Protein AF-I8A0I4-F1 (afdb_monomer_lite)

Organism: Aspergillus oryzae (strain 3.042) (NCBI:txid1160506)

pLDDT: mean 86.15, std 16.65, range [25.45, 98.75]

Sequence (418 aa):
MFFVAANYISTDTWKQEGYSSRKAMKYDMYSRATCMHHISGETDNTVLLQSALLLGFYHSEVDLHMKPWYWTGTAISLCQIMGLHRCPSSAWSDSSIPERQQRLWRRLWWSCFFRDRWLSLTMGRPLRIDLRDCDTVMPSSVDMLSDMTGLPEAVASAYIPTDLPRLADCWVTMIHLSKLLGDVLSLSYRPLGPHPSLQQVEATETEILLFQFPDNSDADRSRLATFYMYHLQLHYQALLITFYRPYITKVPEGLPVAQQQAWRSQIRNKMDAAALQTNSIVDNLAREKLLEFGGPMTPPLLVPAMQVHLLNCKSSDGFIRRLGLNKLELCMMILEQMQHTYPSASIFRGIFLGAIRQVFPDYMVQPSKPGTAAPEYPILQDAPLDDPAASMVISDDVIGALMDEASTYNFWETFSWM

Secondary structure (DSSP, 8-state):
-HHHHTTT--HHHHHHTT-S-HHHHHHHHHHHHHHHHHHS----HHHHHHHHHHHTT---GGGTT-HHHHHHHHHHHHHHHTTTTS--HHHHHT-SS-HHHHHHHHHHHHHHHHHHHHHHHHHT---S--GGG--PPPP-THHHHGGGTT--HHHHHHHS-TTHHHHHHHHHHHHHHHHHHHHHHHHH--TTPPPPBHHHHHHHHHHHHTPPPSP---S---HHHHHHHHHHHHHHHHHHHHHHGGGGT---BT--HHHHHHHHHHHHHHHHHHHHHHHHHHHHHHHTT-GGG--TTHHHHHHHHHHHHHHHTT-SSHHHHHHHHHHHHHHHHHHHHHTTT-HHHHHHHHHHHHHHHHH-TT--PPP-PPPS-S-------------HHHH----HHHHHHHT-SS-HHHHHHHHHT-

Radius of gyration: 22.49 Å; chains: 1; bounding box: 59×50×66 Å

Structure (mmCIF, N/CA/C/O backbone):
data_AF-I8A0I4-F1
#
_entry.id   AF-I8A0I4-F1
#
loop_
_atom_site.group_PDB
_atom_site.id
_atom_site.type_symbol
_atom_site.label_atom_id
_atom_site.label_alt_id
_atom_site.label_comp_id
_atom_site.label_asym_id
_atom_site.label_entity_id
_atom_site.label_seq_id
_atom_site.pdbx_PDB_ins_code
_atom_site.Cartn_x
_atom_site.Cartn_y
_atom_site.Cartn_z
_atom_site.occupancy
_atom_site.B_iso_or_equiv
_atom_site.auth_seq_id
_atom_site.auth_comp_id
_atom_site.auth_asym_id
_atom_site.auth_atom_id
_atom_site.pdbx_PDB_model_num
ATOM 1 N N . MET A 1 1 ? 8.751 -8.708 -16.629 1.00 91.31 1 MET A N 1
ATOM 2 C CA . MET A 1 1 ? 7.687 -7.902 -17.271 1.00 91.31 1 MET A CA 1
ATOM 3 C C . MET A 1 1 ? 6.408 -8.696 -17.523 1.00 91.31 1 MET A C 1
ATOM 5 O O . MET A 1 1 ? 5.411 -8.361 -16.898 1.00 91.31 1 MET A O 1
ATOM 9 N N . PHE A 1 2 ? 6.414 -9.762 -18.339 1.00 92.81 2 PHE A N 1
ATOM 10 C CA . PHE A 1 2 ? 5.187 -10.516 -18.677 1.00 92.81 2 PHE A CA 1
ATOM 11 C C . PHE A 1 2 ? 4.393 -11.035 -17.474 1.00 92.81 2 PHE A C 1
ATOM 13 O O . PHE A 1 2 ? 3.173 -10.923 -17.464 1.00 92.81 2 PHE A O 1
ATOM 20 N N . PHE A 1 3 ? 5.074 -11.499 -16.421 1.00 92.75 3 PHE A N 1
ATOM 21 C CA . PHE A 1 3 ? 4.424 -11.873 -15.161 1.00 92.75 3 PHE A CA 1
ATOM 22 C C . PHE A 1 3 ? 3.522 -10.754 -14.598 1.00 92.75 3 PHE A C 1
ATOM 24 O O . PHE A 1 3 ? 2.365 -10.997 -14.263 1.00 92.75 3 PHE A O 1
ATOM 31 N N . VAL A 1 4 ? 4.026 -9.520 -14.516 1.00 91.62 4 VAL A N 1
ATOM 32 C CA . VAL A 1 4 ? 3.259 -8.392 -13.965 1.00 91.62 4 VAL A CA 1
ATOM 33 C C . VAL A 1 4 ? 2.175 -7.943 -14.947 1.00 91.62 4 VAL A C 1
ATOM 35 O O . VAL A 1 4 ? 1.055 -7.665 -14.524 1.00 91.62 4 VAL A O 1
ATOM 38 N N . ALA A 1 5 ? 2.474 -7.943 -16.249 1.00 91.38 5 ALA A N 1
ATOM 39 C CA . ALA A 1 5 ? 1.514 -7.594 -17.296 1.00 91.38 5 ALA A CA 1
ATOM 40 C C . ALA A 1 5 ? 0.304 -8.544 -17.331 1.00 91.38 5 ALA A C 1
ATOM 42 O O . ALA A 1 5 ? -0.812 -8.099 -17.582 1.00 91.38 5 ALA A O 1
ATOM 43 N N . ALA A 1 6 ? 0.490 -9.826 -16.992 1.00 91.12 6 ALA A N 1
ATOM 44 C CA . ALA A 1 6 ? -0.582 -10.821 -16.955 1.00 91.12 6 ALA A CA 1
ATOM 45 C C . ALA A 1 6 ? -1.726 -10.478 -15.975 1.00 91.12 6 ALA A C 1
ATOM 47 O O . ALA A 1 6 ? -2.804 -11.061 -16.070 1.00 91.12 6 ALA A O 1
ATOM 48 N N . ASN A 1 7 ? -1.539 -9.524 -15.054 1.00 87.62 7 ASN A N 1
ATOM 49 C CA . ASN A 1 7 ? -2.632 -9.010 -14.220 1.00 87.62 7 ASN A CA 1
ATOM 50 C C . ASN A 1 7 ? -3.658 -8.185 -15.014 1.00 87.62 7 ASN A C 1
ATOM 52 O O . ASN A 1 7 ? -4.825 -8.169 -14.637 1.00 87.62 7 ASN A O 1
ATOM 56 N N . TYR A 1 8 ? -3.229 -7.542 -16.102 1.00 88.69 8 TYR A N 1
ATOM 57 C CA . TYR A 1 8 ? -3.993 -6.510 -16.812 1.00 88.69 8 TYR A CA 1
ATOM 58 C C . TYR A 1 8 ? -4.434 -6.924 -18.218 1.00 88.69 8 TYR A C 1
ATOM 60 O O . TYR A 1 8 ? -5.179 -6.200 -18.872 1.00 88.69 8 TYR A O 1
ATOM 68 N N . ILE A 1 9 ? -3.994 -8.087 -18.701 1.00 89.12 9 ILE A N 1
ATOM 69 C CA . ILE A 1 9 ? -4.419 -8.600 -20.006 1.00 89.12 9 ILE A CA 1
ATOM 70 C C . ILE A 1 9 ? -5.895 -9.018 -20.003 1.00 89.12 9 ILE A C 1
ATOM 72 O O . ILE A 1 9 ? -6.440 -9.510 -18.998 1.00 89.12 9 ILE A O 1
ATOM 76 N N . SER A 1 10 ? -6.524 -8.861 -21.168 1.00 88.44 10 SER A N 1
ATOM 77 C CA . SER A 1 10 ? -7.908 -9.263 -21.389 1.00 88.44 10 SER A CA 1
ATOM 78 C C . SER A 1 10 ? -8.066 -10.783 -21.321 1.00 88.44 10 SER A C 1
ATOM 80 O O . SER A 1 10 ? -7.104 -11.551 -21.417 1.00 88.44 10 SER A O 1
ATOM 82 N N . THR A 1 11 ? -9.315 -11.214 -21.153 1.00 88.44 11 THR A N 1
ATOM 83 C CA . THR A 1 11 ? -9.682 -12.632 -21.170 1.00 88.44 11 THR A CA 1
ATOM 84 C C . THR A 1 11 ? -9.337 -13.310 -22.494 1.00 88.44 11 THR A C 1
ATOM 86 O O . THR A 1 11 ? -8.906 -14.460 -22.495 1.00 88.44 11 THR A O 1
ATOM 89 N N . ASP A 1 12 ? -9.472 -12.594 -23.607 1.00 92.88 12 ASP A N 1
ATOM 90 C CA . ASP A 1 12 ? -9.209 -13.137 -24.939 1.00 92.88 12 ASP A CA 1
ATOM 91 C C . ASP A 1 12 ? -7.720 -13.411 -25.150 1.00 92.88 12 ASP A C 1
ATOM 93 O O . ASP A 1 12 ? -7.361 -14.449 -25.700 1.00 92.88 12 ASP A O 1
ATOM 97 N N . THR A 1 13 ? -6.848 -12.535 -24.639 1.00 92.88 13 THR A N 1
ATOM 98 C CA . THR A 1 13 ? -5.397 -12.666 -24.809 1.00 92.88 13 THR A CA 1
ATOM 99 C C . THR A 1 13 ? -4.860 -13.947 -24.175 1.00 92.88 13 THR A C 1
ATOM 101 O O . THR A 1 13 ? -4.211 -14.731 -24.856 1.00 92.88 13 THR A O 1
ATOM 104 N N . TRP A 1 14 ? -5.140 -14.221 -22.895 1.00 91.56 14 TRP A N 1
ATOM 105 C CA . TRP A 1 14 ? -4.584 -15.432 -22.270 1.00 91.56 14 TRP A CA 1
ATOM 106 C C . TRP A 1 14 ? -5.227 -16.726 -22.786 1.00 91.56 14 TRP A C 1
ATOM 108 O O . TRP A 1 14 ? -4.573 -17.767 -22.766 1.00 91.56 14 TRP A O 1
ATOM 118 N N . LYS A 1 15 ? -6.472 -16.674 -23.285 1.00 93.50 15 LYS A N 1
ATOM 119 C CA . LYS A 1 15 ? -7.110 -17.818 -23.957 1.00 93.50 15 LYS A CA 1
ATOM 120 C C . LYS A 1 15 ? -6.439 -18.139 -25.290 1.00 93.50 15 LYS A C 1
ATOM 122 O O . LYS A 1 15 ? -6.211 -19.309 -25.577 1.00 93.50 15 LYS A O 1
ATOM 127 N N . GLN A 1 16 ? -6.111 -17.120 -26.086 1.00 95.06 16 GLN A N 1
ATOM 128 C CA . GLN A 1 16 ? -5.385 -17.292 -27.351 1.00 95.06 16 GLN A CA 1
ATOM 129 C C . GLN A 1 16 ? -3.988 -17.884 -27.134 1.00 95.06 16 GLN A C 1
ATOM 131 O O . GLN A 1 16 ? -3.556 -18.725 -27.914 1.00 95.06 16 GLN A O 1
ATOM 136 N N . GLU A 1 17 ? -3.333 -17.522 -26.031 1.00 93.81 17 GLU A N 1
ATOM 137 C CA . GLU A 1 17 ? -2.057 -18.110 -25.596 1.00 93.81 17 GLU A CA 1
ATOM 138 C C . GLU A 1 17 ? -2.195 -19.547 -25.039 1.00 93.81 17 GLU A C 1
ATOM 140 O O . GLU A 1 17 ? -1.208 -20.150 -24.622 1.00 93.81 17 GLU A O 1
ATOM 145 N N . GLY A 1 18 ? -3.406 -20.118 -25.015 1.00 94.94 18 GLY A N 1
ATOM 146 C CA . GLY A 1 18 ? -3.656 -21.505 -24.613 1.00 94.94 18 GLY A CA 1
ATOM 147 C C . GLY A 1 18 ? -3.742 -21.742 -23.102 1.00 94.94 18 GLY A C 1
ATOM 148 O O . GLY A 1 18 ? -3.712 -22.892 -22.663 1.00 94.94 18 GLY A O 1
ATOM 149 N N . TYR A 1 19 ? -3.859 -20.690 -22.288 1.00 94.38 19 TYR A N 1
ATOM 150 C CA . TYR A 1 19 ? -4.012 -20.832 -20.840 1.00 94.38 19 TYR A CA 1
ATOM 151 C C . TYR A 1 19 ? -5.469 -21.098 -20.439 1.00 94.38 19 TYR A C 1
ATOM 153 O O . TYR A 1 19 ? -6.403 -20.559 -21.026 1.00 94.38 19 TYR A O 1
ATOM 161 N N . SER A 1 20 ? -5.670 -21.892 -19.383 1.00 91.75 20 SER A N 1
ATOM 162 C CA . SER A 1 20 ? -7.001 -22.180 -18.818 1.00 91.75 20 SER A CA 1
ATOM 163 C C . SER A 1 20 ? -7.548 -21.045 -17.947 1.00 91.75 20 SER A C 1
ATOM 165 O O . SER A 1 20 ? -8.757 -20.910 -17.776 1.00 91.75 20 SER A O 1
ATOM 167 N N . SER A 1 21 ? -6.663 -20.222 -17.381 1.00 89.00 21 SER A N 1
ATOM 168 C CA . SER A 1 21 ? -7.023 -19.062 -16.569 1.00 89.00 21 SER A CA 1
ATOM 169 C C . SER A 1 21 ? -5.885 -18.043 -16.504 1.00 89.00 21 SER A C 1
ATOM 171 O O . SER A 1 21 ? -4.709 -18.376 -16.687 1.00 89.00 21 SER A O 1
ATOM 173 N N . ARG A 1 22 ? -6.212 -16.803 -16.117 1.00 87.88 22 ARG A N 1
ATOM 174 C CA . ARG A 1 22 ? -5.212 -15.775 -15.782 1.00 87.88 22 ARG A CA 1
ATOM 175 C C . ARG A 1 22 ? -4.263 -16.235 -14.667 1.00 87.88 22 ARG A C 1
ATOM 177 O O . ARG A 1 22 ? -3.070 -15.941 -14.725 1.00 87.88 22 ARG A O 1
ATOM 184 N N . LYS A 1 23 ? -4.769 -16.962 -13.658 1.00 85.88 23 LYS A N 1
ATOM 185 C CA . LYS A 1 23 ? -3.950 -17.513 -12.562 1.00 85.88 23 LYS A CA 1
ATOM 186 C C . LYS A 1 23 ? -2.900 -18.497 -13.101 1.00 85.88 23 LYS A C 1
ATOM 188 O O . LYS A 1 23 ? -1.735 -18.376 -12.731 1.00 85.88 23 LYS A O 1
ATOM 193 N N . ALA A 1 24 ? -3.283 -19.384 -14.024 1.00 88.75 24 ALA A N 1
ATOM 194 C CA . ALA A 1 24 ? -2.365 -20.328 -14.667 1.00 88.75 24 ALA A CA 1
ATOM 195 C C . ALA A 1 24 ? -1.267 -19.611 -15.471 1.00 88.75 24 ALA A C 1
ATOM 197 O O . ALA A 1 24 ? -0.085 -19.878 -15.270 1.00 88.75 24 ALA A O 1
ATOM 198 N N . MET A 1 25 ? -1.631 -18.623 -16.298 1.00 92.38 25 MET A N 1
ATOM 199 C CA . MET A 1 25 ? -0.640 -17.826 -17.035 1.00 92.38 25 MET A CA 1
ATOM 200 C C . MET A 1 25 ? 0.325 -17.091 -16.097 1.00 92.38 25 MET A C 1
ATOM 202 O O . MET A 1 25 ? 1.535 -17.080 -16.322 1.00 92.38 25 MET A O 1
ATOM 206 N N . LYS A 1 26 ? -0.189 -16.486 -15.019 1.00 90.31 26 LYS A N 1
ATOM 207 C CA . LYS A 1 26 ? 0.640 -15.803 -14.016 1.00 90.31 26 LYS A CA 1
ATOM 208 C C . LYS A 1 26 ? 1.635 -16.752 -13.355 1.00 90.31 26 LYS A C 1
ATOM 210 O O . LYS A 1 26 ? 2.789 -16.363 -13.192 1.00 90.31 26 LYS A O 1
ATOM 215 N N . TYR A 1 27 ? 1.197 -17.956 -12.987 1.00 90.06 27 TYR A N 1
ATOM 216 C CA . TYR A 1 27 ? 2.057 -18.983 -12.400 1.00 90.06 27 TYR A CA 1
ATOM 217 C C . TYR A 1 27 ? 3.202 -19.363 -13.345 1.00 90.06 27 TYR A C 1
ATOM 219 O O . TYR A 1 27 ? 4.364 -19.328 -12.946 1.00 90.06 27 TYR A O 1
ATOM 227 N N . ASP A 1 28 ? 2.895 -19.636 -14.612 1.00 93.25 28 ASP A N 1
ATOM 228 C CA . ASP A 1 28 ? 3.893 -19.973 -15.628 1.00 93.25 28 ASP A CA 1
ATOM 229 C C . ASP A 1 28 ? 4.915 -18.851 -15.833 1.00 93.25 28 ASP A C 1
ATOM 231 O O . ASP A 1 28 ? 6.127 -19.077 -15.808 1.00 93.25 28 ASP A O 1
ATOM 235 N N . MET A 1 29 ? 4.431 -17.620 -16.011 1.00 94.69 29 MET A N 1
ATOM 236 C CA . MET A 1 29 ? 5.288 -16.456 -16.238 1.00 94.69 29 MET A CA 1
ATOM 237 C C . MET A 1 29 ? 6.154 -16.142 -15.017 1.00 94.69 29 MET A C 1
ATOM 239 O O . MET A 1 29 ? 7.312 -15.752 -15.175 1.00 94.69 29 MET A O 1
ATOM 243 N N . TYR A 1 30 ? 5.614 -16.322 -13.810 1.00 93.69 30 TYR A N 1
ATOM 244 C CA . TYR A 1 30 ? 6.368 -16.211 -12.568 1.00 93.69 30 TYR A CA 1
ATOM 245 C C . TYR A 1 30 ? 7.457 -17.282 -12.488 1.00 93.69 30 TYR A C 1
ATOM 247 O O . TYR A 1 30 ? 8.626 -16.937 -12.343 1.00 93.69 30 TYR A O 1
ATOM 255 N N . SER A 1 31 ? 7.102 -18.557 -12.665 1.00 92.62 31 SER A N 1
ATOM 256 C CA . SER A 1 31 ? 8.035 -19.686 -12.588 1.00 92.62 31 SER A CA 1
ATOM 257 C C . SER A 1 31 ? 9.192 -19.536 -13.576 1.00 92.62 31 SER A C 1
ATOM 259 O O . SER A 1 31 ? 10.355 -19.691 -13.202 1.00 92.62 31 SER A O 1
ATOM 261 N N . ARG A 1 32 ? 8.901 -19.135 -14.821 1.00 94.25 32 ARG A N 1
ATOM 262 C CA . ARG A 1 32 ? 9.928 -18.846 -15.835 1.00 94.25 32 ARG A CA 1
ATOM 263 C C . ARG A 1 32 ? 10.822 -17.678 -15.419 1.00 94.25 32 ARG A C 1
ATOM 265 O O . ARG A 1 32 ? 12.042 -17.784 -15.508 1.00 94.25 32 ARG A O 1
ATOM 272 N N . ALA A 1 33 ? 10.240 -16.576 -14.941 1.00 95.00 33 ALA A N 1
ATOM 273 C CA . ALA A 1 33 ? 11.001 -15.407 -14.505 1.00 95.00 33 ALA A CA 1
ATOM 274 C C . ALA A 1 33 ? 11.884 -15.700 -13.279 1.00 95.00 33 ALA A C 1
ATOM 276 O O . ALA A 1 33 ? 13.029 -15.259 -13.241 1.00 95.00 33 ALA A O 1
ATOM 277 N N . THR A 1 34 ? 11.399 -16.486 -12.317 1.00 94.12 34 THR A N 1
ATOM 278 C CA . THR A 1 34 ? 12.178 -16.957 -11.164 1.00 94.12 34 THR A CA 1
ATOM 279 C C . THR A 1 34 ? 13.317 -17.882 -11.590 1.00 94.12 34 THR A C 1
ATOM 281 O O . THR A 1 34 ? 14.441 -17.716 -11.123 1.00 94.12 34 THR A O 1
ATOM 284 N N . CYS A 1 35 ? 13.060 -18.814 -12.512 1.00 93.19 35 CYS A N 1
ATOM 285 C CA . CYS A 1 35 ? 14.097 -19.678 -13.075 1.00 93.19 35 CYS A CA 1
ATOM 286 C C . CYS A 1 35 ? 15.199 -18.850 -13.747 1.00 93.19 35 CYS A C 1
ATOM 288 O O . CYS A 1 35 ? 16.377 -19.058 -13.472 1.00 93.19 35 CYS A O 1
ATOM 290 N N . MET A 1 36 ? 14.828 -17.874 -14.582 1.00 93.12 36 MET A N 1
ATOM 291 C CA . MET A 1 36 ? 15.799 -16.976 -15.210 1.00 93.12 36 MET A CA 1
ATOM 292 C C . MET A 1 36 ? 16.571 -16.170 -14.165 1.00 93.12 36 MET A C 1
ATOM 294 O O . MET A 1 36 ? 17.791 -16.114 -14.244 1.00 93.12 36 MET A O 1
ATOM 298 N N . HIS A 1 37 ? 15.908 -15.617 -13.149 1.00 93.94 37 HIS A N 1
ATOM 299 C CA . HIS A 1 37 ? 16.586 -14.852 -12.101 1.00 93.94 37 HIS A CA 1
ATOM 300 C C . HIS A 1 37 ? 17.684 -15.662 -11.386 1.00 93.94 37 HIS A C 1
ATOM 302 O O . HIS A 1 37 ? 18.737 -15.118 -11.079 1.00 93.94 37 HIS A O 1
ATOM 308 N N . HIS A 1 38 ? 17.468 -16.959 -11.144 1.00 91.06 38 HIS A N 1
ATOM 309 C CA . HIS A 1 38 ? 18.440 -17.793 -10.430 1.00 91.06 38 HIS A CA 1
ATOM 310 C C . HIS A 1 38 ? 19.458 -18.512 -11.327 1.00 91.06 38 HIS A C 1
ATOM 312 O O . HIS A 1 38 ? 20.560 -18.792 -10.867 1.00 91.06 38 HIS A O 1
ATOM 318 N N . ILE A 1 39 ? 19.096 -18.855 -12.569 1.00 91.06 39 ILE A N 1
ATOM 319 C CA . ILE A 1 39 ? 19.857 -19.812 -13.398 1.00 91.06 39 ILE A CA 1
ATOM 320 C C . ILE A 1 39 ? 20.408 -19.177 -14.684 1.00 91.06 39 ILE A C 1
ATOM 322 O O . ILE A 1 39 ? 21.325 -19.726 -15.284 1.00 91.06 39 ILE A O 1
ATOM 326 N N . SER A 1 40 ? 19.908 -18.012 -15.116 1.00 83.25 40 SER A N 1
ATOM 327 C CA . SER A 1 40 ? 20.313 -17.415 -16.405 1.00 83.25 40 SER A CA 1
ATOM 328 C C . SER A 1 40 ? 21.785 -16.999 -16.494 1.00 83.25 40 SER A C 1
ATOM 330 O O . SER A 1 40 ? 22.266 -16.749 -17.595 1.00 83.25 40 SER A O 1
ATOM 332 N N . GLY A 1 41 ? 22.492 -16.908 -15.363 1.00 86.00 41 GLY A N 1
ATOM 333 C CA . GLY A 1 41 ? 23.837 -16.338 -15.311 1.00 86.00 41 GLY A CA 1
ATOM 334 C C . GLY A 1 41 ? 23.859 -14.815 -15.471 1.00 86.00 41 GLY A C 1
ATOM 335 O O . GLY A 1 41 ? 24.919 -14.269 -15.756 1.00 86.00 41 GLY A O 1
ATOM 336 N N . GLU A 1 42 ? 22.718 -14.133 -15.308 1.00 93.50 42 GLU A N 1
ATOM 337 C CA . GLU A 1 42 ? 22.642 -12.669 -15.306 1.00 93.50 42 GLU A CA 1
ATOM 338 C C . GLU A 1 42 ? 23.564 -12.066 -14.234 1.00 93.50 42 GLU A C 1
ATOM 340 O O . GLU A 1 42 ? 23.549 -12.481 -13.073 1.00 93.50 42 GLU A O 1
ATOM 345 N N . THR A 1 43 ? 24.355 -11.070 -14.634 1.00 92.44 43 THR A N 1
ATOM 346 C CA . THR A 1 43 ? 25.361 -10.412 -13.786 1.00 92.44 43 THR A CA 1
ATOM 347 C C . THR A 1 43 ? 25.082 -8.930 -13.552 1.00 92.44 43 THR A C 1
ATOM 349 O O . THR A 1 43 ? 25.689 -8.332 -12.664 1.00 92.44 43 THR A O 1
ATOM 352 N N . ASP A 1 44 ? 24.181 -8.313 -14.323 1.00 94.69 44 ASP A N 1
ATOM 353 C CA . ASP A 1 44 ? 23.778 -6.929 -14.093 1.00 94.69 44 ASP A CA 1
ATOM 354 C C . ASP A 1 44 ? 22.863 -6.846 -12.865 1.00 94.69 44 ASP A C 1
ATOM 356 O O . ASP A 1 44 ? 21.681 -7.207 -12.888 1.00 94.69 44 ASP A O 1
ATOM 360 N N . ASN A 1 45 ? 23.411 -6.303 -11.776 1.00 94.50 45 ASN A N 1
ATOM 361 C CA . ASN A 1 45 ? 22.674 -6.098 -10.532 1.00 94.50 45 ASN A CA 1
ATOM 362 C C . ASN A 1 45 ? 21.424 -5.224 -10.711 1.00 94.50 45 ASN A C 1
ATOM 364 O O . ASN A 1 45 ? 20.463 -5.404 -9.967 1.00 94.50 45 ASN A O 1
ATOM 368 N N . THR A 1 46 ? 21.388 -4.316 -11.692 1.00 96.06 46 THR A N 1
ATOM 369 C CA . THR A 1 46 ? 20.195 -3.512 -11.992 1.00 96.06 46 THR A CA 1
ATOM 370 C C . THR A 1 46 ? 19.075 -4.390 -12.544 1.00 96.06 46 THR A C 1
ATOM 372 O O . THR A 1 46 ? 17.927 -4.258 -12.114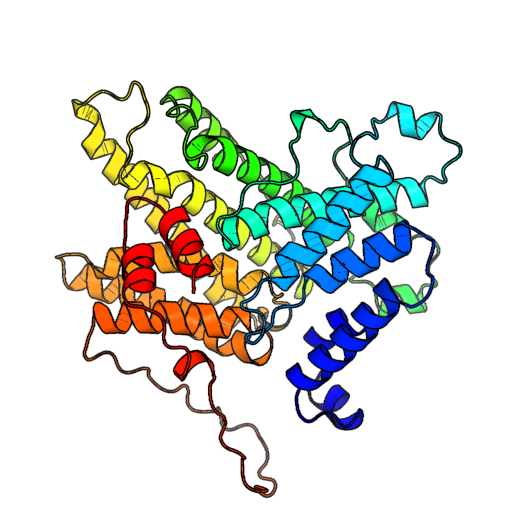 1.00 96.06 46 THR A O 1
ATOM 375 N N . VAL A 1 47 ? 19.394 -5.324 -13.445 1.00 96.25 47 VAL A N 1
ATOM 376 C CA . VAL A 1 47 ? 18.424 -6.275 -14.015 1.00 96.25 47 VAL A CA 1
ATOM 377 C C . VAL A 1 47 ? 17.943 -7.260 -12.947 1.00 96.25 47 VAL A C 1
ATOM 379 O O . VAL A 1 47 ? 16.738 -7.515 -12.820 1.00 96.25 47 VAL A O 1
ATOM 382 N N . LEU A 1 48 ? 18.853 -7.770 -12.113 1.00 96.75 48 LEU A N 1
ATOM 383 C CA . LEU A 1 48 ? 18.504 -8.618 -10.969 1.00 96.75 48 LEU A CA 1
ATOM 384 C C . LEU A 1 48 ? 17.601 -7.874 -9.975 1.00 96.75 48 LEU A C 1
ATOM 386 O O . LEU A 1 48 ? 16.587 -8.415 -9.534 1.00 96.75 48 LEU A O 1
ATOM 390 N N . LEU A 1 49 ? 17.903 -6.610 -9.679 1.00 97.75 49 LEU A N 1
ATOM 391 C CA . LEU A 1 49 ? 17.103 -5.764 -8.797 1.00 97.75 49 LEU A CA 1
ATOM 392 C C . LEU A 1 49 ? 15.700 -5.517 -9.366 1.00 97.75 49 LEU A C 1
ATOM 394 O O . LEU A 1 49 ? 14.701 -5.730 -8.676 1.00 97.75 49 LEU A O 1
ATOM 398 N N . GLN A 1 50 ? 15.604 -5.114 -10.635 1.00 97.12 50 GLN A N 1
ATOM 399 C CA . GLN A 1 50 ? 14.327 -4.898 -11.319 1.00 97.12 50 GLN A CA 1
ATOM 400 C C . GLN A 1 50 ? 13.479 -6.172 -11.351 1.00 97.12 50 GLN A C 1
ATOM 402 O O . GLN A 1 50 ? 12.284 -6.134 -11.052 1.00 97.12 50 GLN A O 1
ATOM 407 N N . SER A 1 51 ? 14.086 -7.312 -11.690 1.00 96.81 51 SER A N 1
ATOM 408 C CA . SER A 1 51 ? 13.380 -8.594 -11.730 1.00 96.81 51 SER A CA 1
ATOM 409 C C . SER A 1 51 ? 12.912 -9.034 -10.342 1.00 96.81 51 SER A C 1
ATOM 411 O O . SER A 1 51 ? 11.742 -9.390 -10.211 1.00 96.81 51 SER A O 1
ATOM 413 N N . ALA A 1 52 ? 13.744 -8.925 -9.301 1.00 97.19 52 ALA A N 1
ATOM 414 C CA . ALA A 1 52 ? 13.350 -9.219 -7.922 1.00 97.19 52 ALA A CA 1
ATOM 415 C C . ALA A 1 52 ? 12.193 -8.321 -7.450 1.00 97.19 52 ALA A C 1
ATOM 417 O O . ALA A 1 52 ? 11.205 -8.813 -6.905 1.00 97.19 52 ALA A O 1
ATOM 418 N N . LEU A 1 53 ? 12.255 -7.013 -7.724 1.00 96.75 53 LEU A N 1
ATOM 419 C CA . LEU A 1 53 ? 11.189 -6.076 -7.366 1.00 96.75 53 LEU A CA 1
ATOM 420 C C . LEU A 1 53 ? 9.858 -6.431 -8.053 1.00 96.75 53 LEU A C 1
ATOM 422 O O . LEU A 1 53 ? 8.805 -6.424 -7.409 1.00 96.75 53 LEU A O 1
ATOM 426 N N . LEU A 1 54 ? 9.899 -6.788 -9.342 1.00 95.69 54 LEU A N 1
ATOM 427 C CA . LEU A 1 54 ? 8.721 -7.220 -10.100 1.00 95.69 54 LEU A CA 1
ATOM 428 C C . LEU A 1 54 ? 8.178 -8.567 -9.601 1.00 95.69 54 LEU A C 1
ATOM 430 O O . LEU A 1 54 ? 6.967 -8.717 -9.454 1.00 95.69 54 LEU A O 1
ATOM 434 N N . LEU A 1 55 ? 9.045 -9.536 -9.298 1.00 94.62 55 LEU A N 1
ATOM 435 C CA . LEU A 1 55 ? 8.657 -10.832 -8.724 1.00 94.62 55 LEU A CA 1
ATOM 436 C C . LEU A 1 55 ? 8.025 -10.683 -7.335 1.00 94.62 55 LEU A C 1
ATOM 438 O O . LEU A 1 55 ? 7.159 -11.476 -6.966 1.00 94.62 55 LEU A O 1
ATOM 442 N N . GLY A 1 56 ? 8.356 -9.612 -6.609 1.00 92.00 56 GLY A N 1
ATOM 443 C CA . GLY A 1 56 ? 7.720 -9.256 -5.343 1.00 92.00 56 GLY A CA 1
ATOM 444 C C . GLY A 1 56 ? 6.218 -9.001 -5.431 1.00 92.00 56 GLY A C 1
ATOM 445 O O . GLY A 1 56 ? 5.563 -8.948 -4.398 1.00 92.00 56 GLY A O 1
ATOM 446 N N . PHE A 1 57 ? 5.627 -8.840 -6.615 1.00 86.81 57 PHE A N 1
ATOM 447 C CA . PHE A 1 57 ? 4.169 -8.720 -6.758 1.00 86.81 57 PHE A CA 1
ATOM 448 C C . PHE A 1 57 ? 3.440 -10.075 -6.819 1.00 86.81 57 PHE A C 1
ATOM 450 O O . PHE A 1 57 ? 2.205 -10.106 -6.823 1.00 86.81 57 PHE A O 1
ATOM 457 N N . TYR A 1 58 ? 4.169 -11.195 -6.849 1.00 85.88 58 TYR A N 1
ATOM 458 C CA . TYR A 1 58 ? 3.582 -12.531 -6.889 1.00 85.88 58 TYR A CA 1
ATOM 459 C C . TYR A 1 58 ? 3.034 -12.954 -5.532 1.00 85.88 58 TYR A C 1
ATOM 461 O O . TYR A 1 58 ? 3.772 -13.026 -4.556 1.00 85.88 58 TYR A O 1
ATOM 469 N N . HIS A 1 59 ? 1.742 -13.261 -5.508 1.00 78.12 59 HIS A N 1
ATOM 470 C CA . HIS A 1 59 ? 1.032 -13.825 -4.369 1.00 78.12 59 HIS A CA 1
ATOM 471 C C . HIS A 1 59 ? 0.441 -15.159 -4.806 1.00 78.12 59 HIS A C 1
ATOM 473 O O . HIS A 1 59 ? -0.128 -15.232 -5.901 1.00 78.12 59 HIS A O 1
ATOM 479 N N . SER A 1 60 ? 0.541 -16.180 -3.962 1.00 73.88 60 SER A N 1
ATOM 480 C CA . SER A 1 60 ? -0.042 -17.487 -4.230 1.00 73.88 60 SER A CA 1
ATOM 481 C C . SER A 1 60 ? -0.576 -18.104 -2.943 1.00 73.88 60 SER A C 1
ATOM 483 O O . SER A 1 60 ? 0.077 -18.064 -1.904 1.00 73.88 60 SER A O 1
ATOM 485 N N . GLU A 1 61 ? -1.755 -18.712 -3.048 1.00 66.44 61 GLU A N 1
ATOM 486 C CA . GLU A 1 61 ? -2.385 -19.452 -1.949 1.00 66.44 61 GLU A CA 1
ATOM 487 C C . GLU A 1 61 ? -1.502 -20.636 -1.505 1.00 66.44 61 GLU A C 1
ATOM 489 O O . GLU A 1 61 ? -1.442 -20.958 -0.325 1.00 66.44 61 GLU A O 1
ATOM 494 N N . VAL A 1 62 ? -0.731 -21.223 -2.431 1.00 65.12 62 VAL A N 1
ATOM 495 C CA . VAL A 1 62 ? 0.138 -22.390 -2.189 1.00 65.12 62 VAL A CA 1
ATOM 496 C C . VAL A 1 62 ? 1.374 -22.047 -1.351 1.00 65.12 62 VAL A C 1
ATOM 498 O O . VAL A 1 62 ? 1.938 -22.919 -0.699 1.00 65.12 62 VAL A O 1
ATOM 501 N N . ASP A 1 63 ? 1.828 -20.790 -1.368 1.00 60.81 63 ASP A N 1
ATOM 502 C CA . ASP A 1 63 ? 3.048 -20.367 -0.662 1.00 60.81 63 ASP A CA 1
ATOM 503 C C . ASP A 1 63 ? 2.774 -19.545 0.595 1.00 60.81 63 ASP A C 1
ATOM 505 O O . ASP A 1 63 ? 3.685 -18.873 1.089 1.00 60.81 63 ASP A O 1
ATOM 509 N N . LEU A 1 64 ? 1.528 -19.573 1.080 1.00 64.06 64 LEU A N 1
ATOM 510 C CA . LEU A 1 64 ? 1.072 -18.798 2.235 1.00 64.06 64 LEU A CA 1
ATOM 511 C C . LEU A 1 64 ? 1.421 -17.306 2.115 1.00 64.06 64 LEU A C 1
ATOM 513 O O . LEU A 1 64 ? 1.602 -16.613 3.110 1.00 64.06 64 LEU A O 1
ATOM 517 N N . HIS A 1 65 ? 1.532 -16.781 0.890 1.00 69.06 65 HIS A N 1
ATOM 518 C CA . HIS A 1 65 ? 1.829 -15.376 0.617 1.00 69.06 65 HIS A CA 1
ATOM 519 C C . HIS A 1 65 ? 3.215 -14.937 1.103 1.00 69.06 65 HIS A C 1
ATOM 521 O O . HIS A 1 65 ? 3.455 -13.757 1.365 1.00 69.06 65 HIS A O 1
ATOM 527 N N . MET A 1 66 ? 4.168 -15.867 1.175 1.00 77.12 66 MET A N 1
ATOM 528 C CA . MET A 1 66 ? 5.535 -15.589 1.626 1.00 77.12 66 MET A CA 1
ATOM 529 C C . MET A 1 66 ? 6.406 -14.936 0.544 1.00 77.12 66 MET A C 1
ATOM 531 O O . MET A 1 66 ? 7.380 -14.237 0.847 1.00 77.12 66 MET A O 1
ATOM 535 N N . LYS A 1 67 ? 6.076 -15.147 -0.736 1.00 85.62 67 LYS A N 1
ATOM 536 C CA . LYS A 1 67 ? 6.904 -14.699 -1.871 1.00 85.62 67 LYS A CA 1
ATOM 537 C C . LYS A 1 67 ? 7.066 -13.182 -2.001 1.00 85.62 67 LYS A C 1
ATOM 539 O O . LYS A 1 67 ? 8.199 -12.777 -2.272 1.00 85.62 67 LYS A O 1
ATOM 544 N N . PRO A 1 68 ? 6.044 -12.332 -1.780 1.00 89.50 68 PRO A N 1
ATOM 545 C CA . PRO A 1 68 ? 6.225 -10.883 -1.794 1.00 89.50 68 PRO A CA 1
ATOM 546 C C . PRO A 1 68 ? 7.307 -10.435 -0.812 1.00 89.50 68 PRO A C 1
ATOM 548 O O . PRO A 1 68 ? 8.198 -9.673 -1.179 1.00 89.50 68 PRO A O 1
ATOM 551 N N . TRP A 1 69 ? 7.285 -10.972 0.413 1.00 91.25 69 TRP A N 1
ATOM 552 C CA . TRP A 1 69 ? 8.290 -10.658 1.425 1.00 91.25 69 TRP A CA 1
ATOM 553 C C . TRP A 1 69 ? 9.688 -11.116 1.022 1.00 91.25 69 TRP A C 1
ATOM 555 O O . TRP A 1 69 ? 10.653 -10.371 1.198 1.00 91.25 69 TRP A O 1
ATOM 565 N N . TYR A 1 70 ? 9.813 -12.337 0.501 1.00 93.50 70 TYR A N 1
ATOM 566 C CA . TYR A 1 70 ? 11.093 -12.881 0.049 1.00 93.50 70 TYR A CA 1
ATOM 567 C C . TYR A 1 70 ? 11.716 -12.001 -1.041 1.00 93.50 70 TYR A C 1
ATOM 569 O O . TYR A 1 70 ? 12.811 -11.473 -0.858 1.00 93.50 70 TYR A O 1
ATOM 577 N N . TRP A 1 71 ? 10.982 -11.766 -2.128 1.00 96.00 71 TRP A N 1
ATOM 578 C CA . TRP A 1 71 ? 11.480 -11.043 -3.296 1.00 96.00 71 TRP A CA 1
ATOM 579 C C . TRP A 1 71 ? 11.756 -9.567 -3.021 1.00 96.00 71 TRP A C 1
ATOM 581 O O . TRP A 1 71 ? 12.773 -9.043 -3.474 1.00 96.00 71 TRP A O 1
ATOM 591 N N . THR A 1 72 ? 10.913 -8.900 -2.225 1.00 96.44 72 THR A N 1
ATOM 592 C CA . THR A 1 72 ? 11.219 -7.545 -1.749 1.00 96.44 72 THR A CA 1
ATOM 593 C C . THR A 1 72 ? 12.486 -7.534 -0.892 1.00 96.44 72 THR A C 1
ATOM 595 O O . THR A 1 72 ? 13.254 -6.585 -0.972 1.00 96.44 72 THR A O 1
ATOM 598 N N . GLY A 1 73 ? 12.762 -8.597 -0.131 1.00 97.00 73 GLY A N 1
ATOM 599 C CA . GLY A 1 73 ? 14.003 -8.733 0.637 1.00 97.00 73 GLY A CA 1
ATOM 600 C C . GLY A 1 73 ? 15.222 -8.817 -0.262 1.00 97.00 73 GLY A C 1
ATOM 601 O O . GLY A 1 73 ? 16.148 -8.034 -0.095 1.00 97.00 73 GLY A O 1
ATOM 602 N N . THR A 1 74 ? 15.170 -9.692 -1.266 1.00 97.38 74 THR A N 1
ATOM 603 C CA . THR A 1 74 ? 16.210 -9.805 -2.295 1.00 97.38 74 THR A CA 1
ATOM 604 C C . THR A 1 74 ? 16.459 -8.465 -2.989 1.00 97.38 74 THR A C 1
ATOM 606 O O . THR A 1 74 ? 17.606 -8.051 -3.128 1.00 97.38 74 THR A O 1
ATOM 609 N N . ALA A 1 75 ? 15.399 -7.745 -3.370 1.00 98.31 75 ALA A N 1
ATOM 610 C CA . ALA A 1 75 ? 15.515 -6.428 -3.992 1.00 98.31 75 ALA A CA 1
ATOM 611 C C . ALA A 1 75 ? 16.170 -5.392 -3.055 1.00 98.31 75 ALA A C 1
ATOM 613 O O . ALA A 1 75 ? 17.058 -4.656 -3.473 1.00 98.31 75 ALA A O 1
ATOM 614 N N . ILE A 1 76 ? 15.795 -5.358 -1.771 1.00 98.38 76 ILE A N 1
ATOM 615 C CA . ILE A 1 76 ? 16.420 -4.467 -0.779 1.00 98.38 76 ILE A CA 1
ATOM 616 C C . ILE A 1 76 ? 17.904 -4.809 -0.595 1.00 98.38 76 ILE A C 1
ATOM 618 O O . ILE A 1 76 ? 18.738 -3.904 -0.602 1.00 98.38 76 ILE A O 1
ATOM 622 N N . SER A 1 77 ? 18.249 -6.095 -0.496 1.00 97.94 77 SER A N 1
ATOM 623 C CA . SER A 1 77 ? 19.642 -6.538 -0.392 1.00 97.94 77 SER A CA 1
ATOM 624 C C . SER A 1 77 ? 20.460 -6.142 -1.622 1.00 97.94 77 SER A C 1
ATOM 626 O O . SER A 1 77 ? 21.566 -5.635 -1.467 1.00 97.94 77 SER A O 1
ATOM 628 N N . LEU A 1 78 ? 19.914 -6.287 -2.833 1.00 97.62 78 LEU A N 1
ATOM 629 C CA . LEU A 1 78 ? 20.574 -5.838 -4.064 1.00 97.62 78 LEU A CA 1
ATOM 630 C C . LEU A 1 78 ? 20.779 -4.317 -4.080 1.00 97.62 78 LEU A C 1
ATOM 632 O O . LEU A 1 78 ? 21.883 -3.864 -4.371 1.00 97.62 78 LEU A O 1
ATOM 636 N N . CYS A 1 79 ? 19.777 -3.525 -3.676 1.00 97.62 79 CYS A N 1
ATOM 637 C CA . CYS A 1 79 ? 19.943 -2.077 -3.500 1.00 97.62 79 CYS A CA 1
ATOM 638 C C . CYS A 1 79 ? 21.086 -1.740 -2.529 1.00 97.62 79 CYS A C 1
ATOM 640 O O . CYS A 1 79 ? 21.860 -0.818 -2.781 1.00 97.62 79 CYS A O 1
ATOM 642 N N . GLN A 1 80 ? 21.193 -2.466 -1.413 1.00 96.75 80 GLN A N 1
ATOM 643 C CA . GLN A 1 80 ? 22.231 -2.239 -0.408 1.00 96.75 80 GLN A CA 1
ATOM 644 C C . GLN A 1 80 ? 23.624 -2.636 -0.912 1.00 96.75 80 GLN A C 1
ATOM 646 O O . GLN A 1 80 ? 24.556 -1.854 -0.735 1.00 96.75 80 GLN A O 1
ATOM 651 N N . ILE A 1 81 ? 23.751 -3.775 -1.604 1.00 95.62 81 ILE A N 1
ATOM 652 C CA . ILE A 1 81 ? 24.992 -4.228 -2.262 1.00 95.62 81 ILE A CA 1
ATOM 653 C C . ILE A 1 81 ? 25.475 -3.192 -3.281 1.00 95.62 81 ILE A C 1
ATOM 655 O O . ILE A 1 81 ? 26.659 -2.876 -3.338 1.00 95.62 81 ILE A O 1
ATOM 659 N N . MET A 1 82 ? 24.550 -2.631 -4.059 1.00 95.06 82 MET A N 1
ATOM 660 C CA . MET A 1 82 ? 24.833 -1.584 -5.041 1.00 95.06 82 MET A CA 1
ATOM 661 C C . MET A 1 82 ? 25.081 -0.201 -4.413 1.00 95.06 82 MET A C 1
ATOM 663 O O . MET A 1 82 ? 25.408 0.738 -5.131 1.00 95.06 82 MET A O 1
ATOM 667 N N . GLY A 1 83 ? 24.896 -0.040 -3.098 1.00 94.44 83 GLY A N 1
ATOM 668 C CA . GLY A 1 83 ? 25.069 1.242 -2.411 1.00 94.44 83 GLY A CA 1
ATOM 669 C C . GLY A 1 83 ? 23.933 2.250 -2.621 1.00 94.44 83 GLY A C 1
ATOM 670 O O . GLY A 1 83 ? 24.059 3.386 -2.180 1.00 94.44 83 GLY A O 1
ATOM 671 N N . LEU A 1 84 ? 22.793 1.853 -3.204 1.00 95.69 84 LEU A N 1
ATOM 672 C CA . LEU A 1 84 ? 21.694 2.762 -3.589 1.00 95.69 84 LEU A CA 1
ATOM 673 C C . LEU A 1 84 ? 20.954 3.419 -2.414 1.00 95.69 84 LEU A C 1
ATOM 675 O O . LEU A 1 84 ? 20.085 4.254 -2.630 1.00 95.69 84 LEU A O 1
ATOM 679 N N . HIS A 1 85 ? 21.261 3.004 -1.186 1.00 95.31 85 HIS A N 1
ATOM 680 C CA . HIS A 1 85 ? 20.755 3.590 0.054 1.00 95.31 85 HIS A CA 1
ATOM 681 C C . HIS A 1 85 ? 21.594 4.792 0.514 1.00 95.31 85 HIS A C 1
ATOM 683 O O . HIS A 1 85 ? 21.099 5.617 1.289 1.00 95.31 85 HIS A O 1
ATOM 689 N N . ARG A 1 86 ? 22.823 4.930 -0.006 1.00 92.25 86 ARG A N 1
ATOM 690 C CA . ARG A 1 86 ? 23.789 5.969 0.359 1.00 92.25 86 ARG A CA 1
ATOM 691 C C . ARG A 1 86 ? 24.195 6.847 -0.827 1.00 92.25 86 ARG A C 1
ATOM 693 O O . ARG A 1 86 ? 25.330 6.791 -1.299 1.00 92.25 86 ARG A O 1
ATOM 700 N N . CYS A 1 87 ? 23.240 7.584 -1.383 1.00 87.50 87 CYS A N 1
ATOM 701 C CA . CYS A 1 87 ? 23.449 8.395 -2.579 1.00 87.50 87 CYS A CA 1
ATOM 702 C C . CYS A 1 87 ? 22.999 9.855 -2.371 1.00 87.50 87 CYS A C 1
ATOM 704 O O . CYS A 1 87 ? 21.939 10.246 -2.890 1.00 87.50 87 CYS A O 1
ATOM 706 N N . PRO A 1 88 ? 23.786 10.671 -1.639 1.00 82.88 88 PRO A N 1
ATOM 707 C CA . PRO A 1 88 ? 23.490 12.085 -1.427 1.00 82.88 88 PRO A CA 1
ATOM 708 C C . PRO A 1 88 ? 23.662 12.886 -2.726 1.00 82.88 88 PRO A C 1
ATOM 710 O O . PRO A 1 88 ? 24.312 12.433 -3.669 1.00 82.88 88 PRO A O 1
ATOM 713 N N . SER A 1 89 ? 23.118 14.107 -2.787 1.00 77.69 89 SER A N 1
ATOM 714 C CA . SER A 1 89 ? 23.176 14.953 -3.994 1.00 77.69 89 SER A CA 1
ATOM 715 C C . SER A 1 89 ? 24.600 15.159 -4.534 1.00 77.69 89 SER A C 1
ATOM 717 O O . SER A 1 89 ? 24.788 15.175 -5.746 1.00 77.69 89 SER A O 1
ATOM 719 N N . SER A 1 90 ? 25.599 15.272 -3.652 1.00 74.19 90 SER A N 1
ATOM 720 C CA . SER A 1 90 ? 27.013 15.444 -4.017 1.00 74.19 90 SER A CA 1
ATOM 721 C C . SER A 1 90 ? 27.653 14.189 -4.614 1.00 74.19 90 SER A C 1
ATOM 723 O O . SER A 1 90 ? 28.506 14.287 -5.489 1.00 74.19 90 SER A O 1
ATOM 725 N N . ALA A 1 91 ? 27.229 12.994 -4.190 1.00 70.69 91 ALA A N 1
ATOM 726 C CA . ALA A 1 91 ? 27.766 11.748 -4.736 1.00 70.69 91 ALA A CA 1
ATOM 727 C C . ALA A 1 91 ? 27.410 11.583 -6.219 1.00 70.69 91 ALA A C 1
ATOM 729 O O . ALA A 1 91 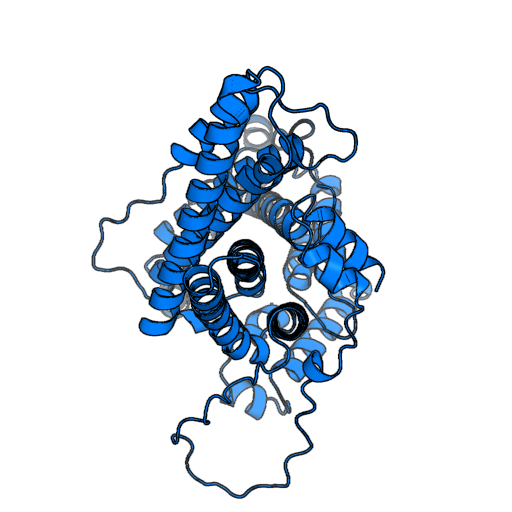? 28.159 10.978 -6.978 1.00 70.69 91 ALA A O 1
ATOM 730 N N . TRP A 1 92 ? 26.274 12.141 -6.636 1.00 70.12 92 TRP A N 1
ATOM 731 C CA . TRP A 1 92 ? 25.795 12.088 -8.010 1.00 70.12 92 TRP A CA 1
ATOM 732 C C . TRP A 1 92 ? 26.487 13.091 -8.934 1.00 70.12 92 TRP A C 1
ATOM 734 O O . TRP A 1 92 ? 26.782 12.737 -10.079 1.00 70.12 92 TRP A O 1
ATOM 744 N N . SER A 1 93 ? 26.760 14.309 -8.447 1.00 67.31 93 SER A N 1
ATOM 745 C CA . SER A 1 93 ? 27.409 15.371 -9.231 1.00 67.31 93 SER A CA 1
ATOM 746 C C . SER A 1 93 ? 28.847 15.032 -9.608 1.00 67.31 93 SER A C 1
ATOM 748 O O . SER A 1 93 ? 29.293 15.399 -10.691 1.00 67.31 93 SER A O 1
ATOM 750 N N . ASP A 1 94 ? 29.536 14.289 -8.743 1.00 63.66 94 ASP A N 1
ATOM 751 C CA . ASP A 1 94 ? 30.948 13.938 -8.916 1.00 63.66 94 ASP A CA 1
ATOM 752 C C . ASP A 1 94 ? 31.128 12.539 -9.537 1.00 63.66 94 ASP A C 1
ATOM 754 O O . ASP A 1 94 ? 32.251 12.062 -9.715 1.00 63.66 94 ASP A O 1
ATOM 758 N N . SER A 1 95 ? 30.025 11.858 -9.874 1.00 74.50 95 SER A N 1
ATOM 759 C CA . SER A 1 95 ? 30.062 10.508 -10.438 1.00 74.50 95 SER A CA 1
ATOM 760 C C . SER A 1 95 ? 30.187 10.509 -11.962 1.00 74.50 95 SER A C 1
ATOM 762 O O . SER A 1 95 ? 29.585 11.315 -12.665 1.00 74.50 95 SER A O 1
ATOM 764 N N . SER A 1 96 ? 30.889 9.509 -12.498 1.00 85.25 96 SER A N 1
ATOM 765 C CA . SER A 1 96 ? 30.888 9.184 -13.932 1.00 85.25 96 SER A CA 1
ATOM 766 C C . SER A 1 96 ? 29.595 8.494 -14.400 1.00 85.25 96 SER A C 1
ATOM 768 O O . SER A 1 96 ? 29.490 8.094 -15.560 1.00 85.25 96 SER A O 1
ATOM 770 N N . ILE A 1 97 ? 28.611 8.320 -13.509 1.00 86.38 97 ILE A N 1
ATOM 771 C CA . ILE A 1 97 ? 27.373 7.589 -13.784 1.00 86.38 97 ILE A CA 1
ATOM 772 C C . ILE A 1 97 ? 26.417 8.501 -14.566 1.00 86.38 97 ILE A C 1
ATOM 774 O O . ILE A 1 97 ? 26.094 9.586 -14.080 1.00 86.38 97 ILE A O 1
ATOM 778 N N . PRO A 1 98 ? 25.891 8.072 -15.731 1.00 89.88 98 PRO A N 1
ATOM 779 C CA . PRO A 1 98 ? 24.951 8.874 -16.511 1.00 89.88 98 PRO A CA 1
ATOM 780 C C . PRO A 1 98 ? 23.699 9.250 -15.715 1.00 89.88 98 PRO A C 1
ATOM 782 O O . PRO A 1 98 ? 23.100 8.390 -15.074 1.00 89.88 98 PRO A O 1
ATOM 785 N N . GLU A 1 99 ? 23.231 10.496 -15.828 1.00 88.75 99 GLU A N 1
ATOM 786 C CA . GLU A 1 99 ? 22.090 11.020 -15.055 1.00 88.75 99 GLU A CA 1
ATOM 787 C C . GLU A 1 99 ? 20.828 10.137 -15.150 1.00 88.75 99 GLU A C 1
ATOM 789 O O . GLU A 1 99 ? 20.157 9.880 -14.151 1.00 88.75 99 GLU A O 1
ATOM 794 N N . ARG A 1 100 ? 20.538 9.586 -16.338 1.00 89.31 100 ARG A N 1
ATOM 795 C CA . ARG A 1 100 ? 19.430 8.634 -16.548 1.00 89.31 100 ARG A CA 1
ATOM 796 C C . ARG A 1 100 ? 19.534 7.412 -15.624 1.00 89.31 100 ARG A C 1
ATOM 798 O O . ARG A 1 100 ? 18.535 6.991 -15.045 1.00 89.31 100 ARG A O 1
ATOM 805 N N . GLN A 1 101 ? 20.739 6.869 -15.461 1.00 90.75 101 GLN A N 1
ATOM 806 C CA . GLN A 1 101 ? 20.994 5.724 -14.589 1.00 90.75 101 GLN A CA 1
ATOM 807 C C . GLN A 1 101 ? 20.799 6.098 -13.115 1.00 90.75 101 GLN A C 1
ATOM 809 O O . GLN A 1 101 ? 20.198 5.337 -12.360 1.00 90.75 101 GLN A O 1
ATOM 814 N N . GLN A 1 102 ? 21.239 7.295 -12.721 1.00 91.62 102 GLN A N 1
ATOM 815 C CA . GLN A 1 102 ? 21.069 7.803 -11.359 1.00 91.62 102 GLN A CA 1
ATOM 816 C C . GLN A 1 102 ? 19.586 7.904 -10.973 1.00 91.62 102 GLN A C 1
ATOM 818 O O . GLN A 1 102 ? 19.165 7.425 -9.918 1.00 91.62 102 GLN A O 1
ATOM 823 N N . ARG A 1 103 ? 18.772 8.473 -11.872 1.00 93.06 103 ARG A N 1
ATOM 824 C CA . ARG A 1 103 ? 17.317 8.608 -11.704 1.00 93.06 103 ARG A CA 1
ATOM 825 C C . ARG A 1 103 ? 16.620 7.246 -11.643 1.00 93.06 103 ARG A C 1
ATOM 827 O O . ARG A 1 103 ? 15.723 7.045 -10.823 1.00 93.06 103 ARG A O 1
ATOM 834 N N . LEU A 1 104 ? 17.048 6.278 -12.461 1.00 94.31 104 LEU A N 1
ATOM 835 C CA . LEU A 1 104 ? 16.568 4.894 -12.380 1.00 94.31 104 LEU A CA 1
ATOM 836 C C . LEU A 1 104 ? 16.881 4.264 -11.017 1.00 94.31 104 LEU A C 1
ATOM 838 O O . LEU A 1 104 ? 15.982 3.729 -10.371 1.00 94.31 104 LEU A O 1
ATOM 842 N N . TRP A 1 105 ? 18.125 4.348 -10.553 1.00 95.50 105 TRP A N 1
ATOM 843 C CA . TRP A 1 105 ? 18.526 3.788 -9.263 1.00 95.50 105 TRP A CA 1
ATOM 844 C C . TRP A 1 105 ? 17.797 4.434 -8.084 1.00 95.50 105 TRP A C 1
ATOM 846 O O . TRP A 1 105 ? 17.338 3.718 -7.193 1.00 95.50 105 TRP A O 1
ATOM 856 N N . ARG A 1 106 ? 17.580 5.755 -8.117 1.00 95.88 106 ARG A N 1
ATOM 857 C CA . ARG A 1 106 ? 16.759 6.459 -7.123 1.00 95.88 106 ARG A CA 1
ATOM 858 C C . ARG A 1 106 ? 15.328 5.918 -7.094 1.00 95.88 106 ARG A C 1
ATOM 860 O O . ARG A 1 106 ? 14.805 5.629 -6.019 1.00 95.88 106 ARG A O 1
ATOM 867 N N . ARG A 1 107 ? 14.702 5.707 -8.258 1.00 96.31 107 ARG A N 1
ATOM 868 C CA . ARG A 1 107 ? 13.365 5.091 -8.334 1.00 96.31 107 ARG A CA 1
ATOM 869 C C . ARG A 1 107 ? 13.342 3.669 -7.795 1.00 96.31 107 ARG A C 1
ATOM 871 O O . ARG A 1 107 ? 12.394 3.322 -7.095 1.00 96.31 107 ARG A O 1
ATOM 878 N N . LEU A 1 108 ? 14.352 2.852 -8.098 1.00 97.50 108 LEU A N 1
ATOM 879 C CA . LEU A 1 108 ? 14.433 1.480 -7.590 1.00 97.50 108 LEU A CA 1
ATOM 880 C C . LEU A 1 108 ? 14.562 1.460 -6.065 1.00 97.50 108 LEU A C 1
ATOM 882 O O . LEU A 1 108 ? 13.795 0.756 -5.409 1.00 97.50 108 LEU A O 1
ATOM 886 N N . TRP A 1 109 ? 15.442 2.291 -5.498 1.00 98.12 109 TRP A N 1
ATOM 887 C CA . TRP A 1 109 ? 15.589 2.440 -4.051 1.00 98.12 109 TRP A CA 1
ATOM 888 C C . TRP A 1 109 ? 14.267 2.819 -3.375 1.00 98.12 109 TRP A C 1
ATOM 890 O O . TRP A 1 109 ? 13.789 2.101 -2.495 1.00 98.12 109 TRP A O 1
ATOM 900 N N . TRP A 1 110 ? 13.626 3.900 -3.828 1.00 98.25 110 TRP A N 1
ATOM 901 C CA . TRP A 1 110 ? 12.386 4.376 -3.215 1.00 98.25 110 TRP A CA 1
ATOM 902 C C . TRP A 1 110 ? 11.185 3.460 -3.481 1.00 98.25 110 TRP A C 1
ATOM 904 O O . TRP A 1 110 ? 10.285 3.370 -2.647 1.00 98.25 110 TRP A O 1
ATOM 914 N N . SER A 1 111 ? 11.191 2.698 -4.577 1.00 97.88 111 SER A N 1
ATOM 915 C CA . SER A 1 111 ? 10.200 1.639 -4.804 1.00 97.88 111 SER A CA 1
ATOM 916 C C . SER A 1 111 ? 10.381 0.478 -3.824 1.00 97.88 111 SER A C 1
ATOM 918 O O . SER A 1 111 ? 9.395 -0.009 -3.274 1.00 97.88 111 SER A O 1
ATOM 920 N N . CYS A 1 112 ? 11.620 0.059 -3.546 1.00 98.31 112 CYS A N 1
ATOM 921 C CA . CYS A 1 112 ? 11.914 -0.924 -2.500 1.00 98.31 112 CYS A CA 1
ATOM 922 C C . CYS A 1 112 ? 11.501 -0.409 -1.113 1.00 98.31 112 CYS A C 1
ATOM 924 O O . CYS A 1 112 ? 10.870 -1.151 -0.363 1.00 98.31 112 CYS A O 1
ATOM 926 N N . PHE A 1 113 ? 11.780 0.862 -0.805 1.00 98.62 113 PHE A N 1
ATOM 927 C CA . PHE A 1 113 ? 11.338 1.516 0.430 1.00 98.62 113 PHE A CA 1
ATOM 928 C C . PHE A 1 113 ? 9.817 1.481 0.592 1.00 98.62 113 PHE A C 1
ATOM 930 O O . PHE A 1 113 ? 9.321 1.014 1.614 1.00 98.62 113 PHE A O 1
ATOM 937 N N . PHE A 1 114 ? 9.069 1.908 -0.430 1.00 98.00 114 PHE A N 1
ATOM 938 C CA . PHE A 1 114 ? 7.609 1.815 -0.438 1.00 98.00 114 PHE A CA 1
ATOM 939 C C . PHE A 1 114 ? 7.149 0.383 -0.134 1.00 98.00 114 PHE A C 1
ATOM 941 O O . PHE A 1 114 ? 6.343 0.158 0.770 1.00 98.00 114 PHE A O 1
ATOM 948 N N . ARG A 1 115 ? 7.701 -0.608 -0.847 1.00 96.44 115 ARG A N 1
ATOM 949 C CA . ARG A 1 115 ? 7.323 -2.013 -0.660 1.00 96.44 115 ARG A CA 1
ATOM 950 C C . ARG A 1 115 ? 7.627 -2.517 0.748 1.00 96.44 115 ARG A C 1
ATOM 952 O O . ARG A 1 115 ? 6.788 -3.230 1.287 1.00 96.44 115 ARG A O 1
ATOM 959 N N . ASP A 1 116 ? 8.758 -2.138 1.340 1.00 97.31 116 ASP A N 1
ATOM 960 C CA . ASP A 1 116 ? 9.118 -2.492 2.718 1.00 97.31 116 ASP A CA 1
ATOM 961 C C . ASP A 1 116 ? 8.041 -2.025 3.706 1.00 97.31 116 ASP A C 1
ATOM 963 O O . ASP A 1 116 ? 7.477 -2.838 4.431 1.00 97.31 116 ASP A O 1
ATOM 967 N N . ARG A 1 117 ? 7.665 -0.739 3.666 1.00 97.38 117 ARG A N 1
ATOM 968 C CA . ARG A 1 117 ? 6.697 -0.153 4.612 1.00 97.38 117 ARG A CA 1
ATOM 969 C C . ARG A 1 117 ? 5.326 -0.814 4.545 1.00 97.38 117 ARG A C 1
ATOM 971 O O . ARG A 1 117 ? 4.777 -1.222 5.570 1.00 97.38 117 ARG A O 1
ATOM 978 N N . TRP A 1 118 ? 4.783 -0.953 3.340 1.00 95.25 118 TRP A N 1
ATOM 979 C CA . TRP A 1 118 ? 3.428 -1.470 3.164 1.00 95.25 118 TRP A CA 1
ATOM 980 C C . TRP A 1 118 ? 3.335 -2.986 3.330 1.00 95.25 118 TRP A C 1
ATOM 982 O O . TRP A 1 118 ? 2.332 -3.471 3.857 1.00 95.25 118 TRP A O 1
ATOM 992 N N . LEU A 1 119 ? 4.367 -3.746 2.946 1.00 91.94 119 LEU A N 1
ATOM 993 C CA . LEU A 1 119 ? 4.402 -5.181 3.238 1.00 91.94 119 LEU A CA 1
ATOM 994 C C . LEU A 1 119 ? 4.598 -5.446 4.728 1.00 91.94 119 LEU A C 1
ATOM 996 O O . LEU A 1 119 ? 3.944 -6.339 5.252 1.00 91.94 119 LEU A O 1
ATOM 1000 N N . SER A 1 120 ? 5.429 -4.668 5.424 1.00 91.44 120 SER A N 1
ATOM 1001 C CA . SER A 1 120 ? 5.580 -4.783 6.877 1.00 91.44 120 SER A CA 1
ATOM 1002 C C . SER A 1 120 ? 4.263 -4.566 7.612 1.00 91.44 120 SER A C 1
ATOM 1004 O O . SER A 1 120 ? 3.922 -5.375 8.470 1.00 91.44 120 SER A O 1
ATOM 1006 N N . LEU A 1 121 ? 3.482 -3.549 7.227 1.00 90.00 121 LEU A N 1
ATOM 1007 C CA . LEU A 1 121 ? 2.130 -3.353 7.756 1.00 90.00 121 LEU A CA 1
ATOM 1008 C C . LEU A 1 121 ? 1.214 -4.545 7.438 1.00 90.00 121 LEU A C 1
ATOM 1010 O O . LEU A 1 121 ? 0.524 -5.054 8.318 1.00 90.00 121 LEU A O 1
ATOM 1014 N N . THR A 1 122 ? 1.210 -4.981 6.177 1.00 85.44 122 THR A N 1
ATOM 1015 C CA . THR A 1 122 ? 0.307 -6.034 5.682 1.00 85.44 122 THR A CA 1
ATOM 1016 C C . THR A 1 122 ? 0.643 -7.413 6.240 1.00 85.44 122 THR A C 1
ATOM 1018 O O . THR A 1 122 ? -0.216 -8.274 6.274 1.00 85.44 122 THR A O 1
ATOM 1021 N N . MET A 1 123 ? 1.889 -7.661 6.629 1.00 84.25 123 MET A N 1
ATOM 1022 C CA . MET A 1 123 ? 2.345 -8.982 7.069 1.00 84.25 123 MET A CA 1
ATOM 1023 C C . MET A 1 123 ? 2.758 -9.001 8.542 1.00 84.25 123 MET A C 1
ATOM 1025 O O . MET A 1 123 ? 3.248 -10.026 9.005 1.00 84.25 123 MET A O 1
ATOM 1029 N N . GLY A 1 124 ? 2.625 -7.879 9.260 1.00 82.50 124 GLY A N 1
ATOM 1030 C CA . GLY A 1 124 ? 3.091 -7.731 10.642 1.00 82.50 124 GLY A CA 1
ATOM 1031 C C . GLY A 1 124 ? 4.589 -7.984 10.810 1.00 82.50 124 GLY A C 1
ATOM 1032 O O . GLY A 1 124 ? 5.011 -8.575 11.798 1.00 82.50 124 GLY A O 1
ATOM 1033 N N . ARG A 1 125 ? 5.411 -7.589 9.830 1.00 86.19 125 ARG A N 1
ATOM 1034 C CA . ARG A 1 125 ? 6.856 -7.880 9.823 1.00 86.19 125 ARG A CA 1
ATOM 1035 C C . ARG A 1 125 ? 7.693 -6.648 10.161 1.00 86.19 125 ARG A C 1
ATOM 1037 O O . ARG A 1 125 ? 7.293 -5.537 9.814 1.00 86.19 125 ARG A O 1
ATOM 1044 N N . PRO A 1 126 ? 8.871 -6.808 10.791 1.00 89.75 126 PRO A N 1
ATOM 1045 C CA . PRO A 1 126 ? 9.779 -5.692 11.047 1.00 89.75 126 PRO A CA 1
ATOM 1046 C C . PRO A 1 126 ? 10.217 -4.999 9.756 1.00 89.75 126 PRO A C 1
ATOM 1048 O O . PRO A 1 126 ? 10.395 -5.656 8.735 1.00 89.75 126 PRO A O 1
ATOM 1051 N N . LEU A 1 127 ? 10.429 -3.687 9.811 1.00 93.44 127 LEU A N 1
ATOM 1052 C CA . LEU A 1 127 ? 10.998 -2.918 8.703 1.00 93.44 127 LEU A CA 1
ATOM 1053 C C . LEU A 1 127 ? 12.430 -3.387 8.399 1.00 93.44 127 LEU A C 1
ATOM 1055 O O . LEU A 1 127 ? 13.224 -3.546 9.327 1.00 93.44 127 LEU A O 1
ATOM 1059 N N . ARG A 1 128 ? 12.784 -3.569 7.121 1.00 95.56 128 ARG A N 1
ATOM 1060 C CA . ARG A 1 128 ? 14.164 -3.906 6.714 1.00 95.56 128 ARG A CA 1
ATOM 1061 C C . ARG A 1 128 ? 15.027 -2.683 6.448 1.00 95.56 128 ARG A C 1
ATOM 1063 O O . ARG A 1 128 ? 16.248 -2.774 6.535 1.00 95.56 128 ARG A O 1
ATOM 1070 N N . ILE A 1 129 ? 14.407 -1.563 6.079 1.00 97.62 129 ILE A N 1
ATOM 1071 C CA . ILE A 1 129 ? 15.122 -0.316 5.798 1.00 97.62 129 ILE A CA 1
ATOM 1072 C C . ILE A 1 129 ? 15.013 0.607 7.007 1.00 97.62 129 ILE A C 1
ATOM 1074 O O . ILE A 1 129 ? 13.927 1.100 7.319 1.00 97.62 129 ILE A O 1
ATOM 1078 N N . ASP A 1 130 ? 16.136 0.899 7.651 1.00 95.50 130 ASP A N 1
ATOM 1079 C CA . ASP A 1 130 ? 16.237 1.986 8.618 1.00 95.50 130 ASP A CA 1
ATOM 1080 C C . ASP A 1 130 ? 16.716 3.256 7.907 1.00 95.50 130 ASP A C 1
ATOM 1082 O O . ASP A 1 130 ? 17.810 3.297 7.345 1.00 95.50 130 ASP A O 1
ATOM 1086 N N . LEU A 1 131 ? 15.892 4.308 7.911 1.00 95.62 131 LEU A N 1
ATOM 1087 C CA . LEU A 1 131 ? 16.252 5.567 7.252 1.00 95.62 131 LEU A CA 1
ATOM 1088 C C . LEU A 1 131 ? 17.440 6.266 7.920 1.00 95.62 131 LEU A C 1
ATOM 1090 O O . LEU A 1 131 ? 18.065 7.101 7.279 1.00 95.62 131 LEU A O 1
ATOM 1094 N N . ARG A 1 132 ? 17.784 5.918 9.166 1.00 94.88 132 ARG A N 1
ATOM 1095 C CA . ARG A 1 132 ? 18.959 6.467 9.862 1.00 94.88 132 ARG A CA 1
ATOM 1096 C C . ARG A 1 132 ? 20.281 6.015 9.238 1.00 94.88 132 ARG A C 1
ATOM 1098 O O . ARG A 1 132 ? 21.284 6.698 9.406 1.00 94.88 132 ARG A O 1
ATOM 1105 N N . ASP A 1 133 ? 20.265 4.913 8.489 1.00 95.25 133 ASP A N 1
ATOM 1106 C CA . ASP A 1 133 ? 21.433 4.373 7.783 1.00 95.25 133 ASP A CA 1
ATOM 1107 C C . ASP A 1 133 ? 21.540 4.858 6.323 1.00 95.25 133 ASP A C 1
ATOM 1109 O O . ASP A 1 133 ? 22.440 4.429 5.588 1.00 95.25 133 ASP A O 1
ATOM 1113 N N . CYS A 1 134 ? 20.614 5.726 5.895 1.00 96.31 134 CYS A N 1
ATOM 1114 C CA . CYS A 1 134 ? 20.409 6.130 4.506 1.00 96.31 134 CYS A CA 1
ATOM 1115 C C . CYS A 1 134 ? 20.521 7.655 4.338 1.00 96.31 134 CYS A C 1
ATOM 1117 O O . CYS A 1 134 ? 19.991 8.412 5.145 1.00 96.31 134 CYS A O 1
ATOM 1119 N N . ASP A 1 135 ? 21.124 8.113 3.240 1.00 94.94 135 ASP A N 1
ATOM 1120 C CA . ASP A 1 135 ? 21.216 9.541 2.872 1.00 94.94 135 ASP A CA 1
ATOM 1121 C C . ASP A 1 135 ? 20.807 9.810 1.408 1.00 94.94 135 ASP A C 1
ATOM 1123 O O . ASP A 1 135 ? 21.038 10.890 0.857 1.00 94.94 135 ASP A O 1
ATOM 1127 N N . THR A 1 136 ? 20.163 8.826 0.770 1.00 94.94 136 THR A N 1
ATOM 1128 C CA . THR A 1 136 ? 19.668 8.958 -0.605 1.00 94.94 136 THR A CA 1
ATOM 1129 C C . THR A 1 136 ? 18.595 10.029 -0.707 1.00 94.94 136 THR A C 1
ATOM 1131 O O . THR A 1 136 ? 17.620 10.032 0.043 1.00 94.94 136 THR A O 1
ATOM 1134 N N . VAL A 1 137 ? 18.757 10.919 -1.683 1.00 94.44 137 VAL A N 1
ATOM 1135 C CA . VAL A 1 137 ? 17.844 12.041 -1.929 1.00 94.44 137 VAL A CA 1
ATOM 1136 C C . VAL A 1 137 ? 16.431 11.541 -2.240 1.00 94.44 137 VAL A C 1
ATOM 1138 O O . VAL A 1 137 ? 16.262 10.573 -2.989 1.00 94.44 137 VAL A O 1
ATOM 1141 N N . MET A 1 138 ? 15.419 12.220 -1.688 1.00 95.50 138 MET A N 1
ATOM 1142 C CA . MET A 1 138 ? 14.008 11.974 -2.008 1.00 95.50 138 MET A CA 1
ATOM 1143 C C . MET A 1 138 ? 13.763 12.053 -3.520 1.00 95.50 138 MET A C 1
ATOM 1145 O O . MET A 1 138 ? 14.380 12.876 -4.201 1.00 95.50 138 MET A O 1
ATOM 1149 N N . PRO A 1 139 ? 12.875 11.212 -4.068 1.00 95.62 139 PRO A N 1
ATOM 1150 C CA . PRO A 1 139 ? 12.603 11.242 -5.485 1.00 95.62 139 PRO A CA 1
ATOM 1151 C C . PRO A 1 139 ? 11.681 12.415 -5.840 1.00 95.62 139 PRO A C 1
ATOM 1153 O O . PRO A 1 139 ? 10.916 12.913 -5.014 1.00 95.62 139 PRO A O 1
ATOM 1156 N N . SER A 1 140 ? 11.730 12.811 -7.103 1.00 95.06 140 SER A N 1
ATOM 1157 C CA . SER A 1 140 ? 10.892 13.831 -7.728 1.00 95.06 140 SER A CA 1
ATOM 1158 C C . SER A 1 140 ? 10.203 13.261 -8.969 1.00 95.06 140 SER A C 1
ATOM 1160 O O . SER A 1 140 ? 10.597 12.213 -9.488 1.00 95.06 140 SER A O 1
ATOM 1162 N N . SER A 1 141 ? 9.201 13.959 -9.504 1.00 94.56 141 SER A N 1
ATOM 1163 C CA . SER A 1 141 ? 8.515 13.521 -10.725 1.00 94.56 141 SER A CA 1
ATOM 1164 C C . SER A 1 141 ? 9.447 13.457 -11.941 1.00 94.56 141 SER A C 1
ATOM 1166 O O . SER A 1 141 ? 9.286 12.590 -12.804 1.00 94.56 141 SER A O 1
ATOM 1168 N N . VAL A 1 142 ? 10.497 14.285 -11.969 1.00 93.38 142 VAL A N 1
ATOM 1169 C CA . VAL A 1 142 ? 11.542 14.280 -13.009 1.00 93.38 142 VAL A CA 1
ATOM 1170 C C . VAL A 1 142 ? 12.255 12.927 -13.107 1.00 93.38 142 VAL A C 1
ATOM 1172 O O . VAL A 1 142 ? 12.612 12.499 -14.211 1.00 93.38 142 VAL A O 1
ATOM 1175 N N . ASP A 1 143 ? 12.416 12.217 -11.984 1.00 93.31 143 ASP A N 1
ATOM 1176 C CA . ASP A 1 143 ? 13.069 10.905 -11.963 1.00 93.31 143 ASP A CA 1
ATOM 1177 C C . ASP A 1 143 ? 12.328 9.877 -12.832 1.00 93.31 143 ASP A C 1
ATOM 1179 O O . ASP A 1 143 ? 12.962 8.981 -13.386 1.00 93.31 143 ASP A O 1
ATOM 1183 N N . MET A 1 144 ? 11.005 10.018 -12.995 1.00 91.44 144 MET A N 1
ATOM 1184 C CA . MET A 1 144 ? 10.199 9.169 -13.877 1.00 91.44 144 MET A CA 1
ATOM 1185 C C . MET A 1 144 ? 10.012 9.772 -15.271 1.00 91.44 144 MET A C 1
ATOM 1187 O O . MET A 1 144 ? 10.150 9.063 -16.265 1.00 91.44 144 MET A O 1
ATOM 1191 N N . LEU A 1 145 ? 9.719 11.072 -15.363 1.00 92.31 145 LEU A N 1
ATOM 1192 C CA . LEU A 1 145 ? 9.416 11.728 -16.642 1.00 92.31 145 LEU A CA 1
ATOM 1193 C C . LEU A 1 145 ? 10.586 11.681 -17.623 1.00 92.31 145 LEU A C 1
ATOM 1195 O O . LEU A 1 145 ? 10.390 11.590 -18.834 1.00 92.31 145 LEU A O 1
ATOM 1199 N N . SER A 1 146 ? 11.812 11.702 -17.107 1.00 88.19 146 SER A N 1
ATOM 1200 C CA . SER A 1 146 ? 12.993 11.708 -17.961 1.00 88.19 146 SER A CA 1
ATOM 1201 C C . SER A 1 146 ? 13.222 10.428 -18.765 1.00 88.19 146 SER A C 1
ATOM 1203 O O . SER A 1 146 ? 13.847 10.503 -19.823 1.00 88.19 146 SER A O 1
ATOM 1205 N N . ASP A 1 147 ? 12.672 9.284 -18.348 1.00 84.88 147 ASP A N 1
ATOM 1206 C CA . ASP A 1 147 ? 12.730 8.043 -19.135 1.00 84.88 147 ASP A CA 1
ATOM 1207 C C . ASP A 1 147 ? 11.992 8.173 -20.474 1.00 84.88 147 ASP A C 1
ATOM 1209 O O . ASP A 1 147 ? 12.318 7.475 -21.432 1.00 84.88 147 ASP A O 1
ATOM 1213 N N . MET A 1 148 ? 11.010 9.077 -20.549 1.00 88.12 148 MET A N 1
ATOM 1214 C CA . MET A 1 148 ? 10.195 9.288 -21.746 1.00 88.12 148 MET A CA 1
ATOM 1215 C C . MET A 1 148 ? 10.869 10.207 -22.768 1.00 88.12 148 MET A C 1
ATOM 1217 O O . MET A 1 148 ? 10.391 10.357 -23.893 1.00 88.12 148 MET A O 1
ATOM 1221 N N . THR A 1 149 ? 11.984 10.839 -22.394 1.00 86.00 149 THR A N 1
ATOM 1222 C CA . THR A 1 149 ? 12.704 11.758 -23.278 1.00 86.00 149 THR A CA 1
ATOM 1223 C C . THR A 1 149 ? 13.337 11.005 -24.448 1.00 86.00 149 THR A C 1
ATOM 1225 O O . THR A 1 149 ? 14.085 10.039 -24.269 1.00 86.00 149 THR A O 1
ATOM 1228 N N . GLY A 1 150 ? 13.035 11.462 -25.666 1.00 86.19 150 GLY A N 1
ATOM 1229 C CA . GLY A 1 150 ? 13.548 10.869 -26.903 1.00 86.19 150 GLY A CA 1
ATOM 1230 C C . GLY A 1 150 ? 12.771 9.649 -27.404 1.00 86.19 150 GLY A C 1
ATOM 1231 O O . GLY A 1 150 ? 13.223 9.011 -28.354 1.00 86.19 150 GLY A O 1
ATOM 1232 N N . LEU A 1 151 ? 11.619 9.315 -26.806 1.00 90.19 151 LEU A N 1
ATOM 1233 C CA . LEU A 1 151 ? 10.722 8.311 -27.379 1.00 90.19 151 LEU A CA 1
ATOM 1234 C C . LEU A 1 151 ? 10.110 8.822 -28.696 1.00 90.19 151 LEU A C 1
ATOM 1236 O O . LEU A 1 151 ? 9.720 9.990 -28.767 1.00 90.19 151 LEU A O 1
ATOM 1240 N N . PRO A 1 152 ? 9.973 7.966 -29.727 1.00 94.88 152 PRO A N 1
ATOM 1241 C CA . PRO A 1 152 ? 9.212 8.318 -30.920 1.00 94.88 152 PRO A CA 1
ATOM 1242 C C . PRO A 1 152 ? 7.767 8.677 -30.558 1.00 94.88 152 PRO A C 1
ATOM 1244 O O . PRO A 1 152 ? 7.139 7.968 -29.770 1.00 94.88 152 PRO A O 1
ATOM 1247 N N . GLU A 1 153 ? 7.219 9.725 -31.176 1.00 92.19 153 GLU A N 1
ATOM 1248 C CA . GLU A 1 153 ? 5.865 10.223 -30.886 1.00 92.19 153 GLU A CA 1
ATOM 1249 C C . GLU A 1 153 ? 4.806 9.119 -31.001 1.00 92.19 153 GLU A C 1
ATOM 1251 O O . GLU A 1 153 ? 4.006 8.937 -30.092 1.00 92.19 153 GLU A O 1
ATOM 1256 N N . ALA A 1 154 ? 4.881 8.287 -32.044 1.00 94.19 154 ALA A N 1
ATOM 1257 C CA . ALA A 1 154 ? 3.968 7.158 -32.225 1.00 94.19 154 ALA A CA 1
ATOM 1258 C C . ALA A 1 154 ? 3.992 6.155 -31.051 1.00 94.19 154 ALA A C 1
ATOM 1260 O O . ALA A 1 154 ? 2.957 5.596 -30.698 1.00 94.19 154 ALA A O 1
ATOM 1261 N N . VAL A 1 155 ? 5.156 5.932 -30.429 1.00 92.94 155 VAL A N 1
ATOM 1262 C CA . VAL A 1 155 ? 5.290 5.056 -29.251 1.00 92.94 155 VAL A CA 1
ATOM 1263 C C . VAL A 1 155 ? 4.742 5.758 -28.012 1.00 92.94 155 VAL A C 1
ATOM 1265 O O . VAL A 1 155 ? 4.010 5.144 -27.237 1.00 92.94 155 VAL A O 1
ATOM 1268 N N . ALA A 1 156 ? 5.063 7.042 -27.840 1.00 91.25 156 ALA A N 1
ATOM 1269 C CA . ALA A 1 156 ? 4.571 7.837 -26.723 1.00 91.25 156 ALA A CA 1
ATOM 1270 C C . ALA A 1 156 ? 3.035 7.900 -26.719 1.00 91.25 156 ALA A C 1
ATOM 1272 O O . ALA A 1 156 ? 2.417 7.541 -25.722 1.00 91.25 156 ALA A O 1
ATOM 1273 N N . SER A 1 157 ? 2.413 8.240 -27.851 1.00 90.50 157 SER A N 1
ATOM 1274 C CA . SER A 1 157 ? 0.954 8.313 -27.987 1.00 90.50 157 SER A CA 1
ATOM 1275 C C . SER A 1 157 ? 0.251 6.965 -27.808 1.00 90.50 157 SER A C 1
ATOM 1277 O O . SER A 1 157 ? -0.904 6.940 -27.393 1.00 90.50 157 SER A O 1
ATOM 1279 N N . ALA A 1 158 ? 0.917 5.850 -28.123 1.00 92.19 158 ALA A N 1
ATOM 1280 C CA . ALA A 1 158 ? 0.325 4.518 -28.008 1.00 92.19 158 ALA A CA 1
ATOM 1281 C C . ALA A 1 158 ? 0.384 3.942 -26.583 1.00 92.19 158 ALA A C 1
ATOM 1283 O O . ALA A 1 158 ? -0.529 3.220 -26.186 1.00 92.19 158 ALA A O 1
ATOM 1284 N N . TYR A 1 159 ? 1.451 4.223 -25.825 1.00 89.75 159 TYR A N 1
ATOM 1285 C CA . TYR A 1 159 ? 1.734 3.509 -24.571 1.00 89.75 159 TYR A CA 1
ATOM 1286 C C . TYR A 1 159 ? 1.881 4.399 -23.338 1.00 89.75 159 TYR A C 1
ATOM 1288 O O . TYR A 1 159 ? 1.825 3.884 -22.220 1.00 89.75 159 TYR A O 1
ATOM 1296 N N . ILE A 1 160 ? 2.092 5.706 -23.503 1.00 91.25 160 ILE A N 1
ATOM 1297 C CA . ILE A 1 160 ? 2.351 6.612 -22.385 1.00 91.25 160 ILE A CA 1
ATOM 1298 C C . ILE A 1 160 ? 1.079 7.399 -22.052 1.00 91.25 160 ILE A C 1
ATOM 1300 O O . ILE A 1 160 ? 0.555 8.105 -22.913 1.00 91.25 160 ILE A O 1
ATOM 1304 N N . PRO A 1 161 ? 0.569 7.312 -20.809 1.00 90.69 161 PRO A N 1
ATOM 1305 C CA . PRO A 1 161 ? -0.591 8.091 -20.397 1.00 90.69 161 PRO A CA 1
ATOM 1306 C C . PRO A 1 161 ? -0.327 9.595 -20.509 1.00 90.69 161 PRO A C 1
ATOM 1308 O O . PRO A 1 161 ? 0.719 10.079 -20.074 1.00 90.69 161 PRO A O 1
ATOM 1311 N N . THR A 1 162 ? -1.306 10.349 -21.007 1.00 89.12 162 THR A N 1
ATOM 1312 C CA . THR A 1 162 ? -1.245 11.821 -21.082 1.00 89.12 162 THR A CA 1
ATOM 1313 C C . THR A 1 162 ? -1.044 12.465 -19.707 1.00 89.12 162 THR A C 1
ATOM 1315 O O . THR A 1 162 ? -0.334 13.458 -19.584 1.00 89.12 162 THR A O 1
ATOM 1318 N N . ASP A 1 163 ? -1.592 11.853 -18.656 1.00 91.12 163 ASP A N 1
ATOM 1319 C CA . ASP A 1 163 ? -1.451 12.293 -17.264 1.00 91.12 163 ASP A CA 1
ATOM 1320 C C . ASP A 1 163 ? -0.163 11.808 -16.574 1.00 91.12 163 ASP A C 1
ATOM 1322 O O . ASP A 1 163 ? -0.071 11.874 -15.346 1.00 91.12 163 ASP A O 1
ATOM 1326 N N . LEU A 1 164 ? 0.845 11.312 -17.306 1.00 92.00 164 LEU A N 1
ATOM 1327 C CA . LEU A 1 164 ? 2.087 10.819 -16.696 1.00 92.00 164 LEU A CA 1
ATOM 1328 C C . LEU A 1 164 ? 2.721 11.801 -15.685 1.00 92.00 164 LEU A C 1
ATOM 1330 O O . LEU A 1 164 ? 3.141 11.320 -14.631 1.00 92.00 164 LEU A O 1
ATOM 1334 N N . PRO A 1 165 ? 2.763 13.133 -15.912 1.00 91.69 165 PRO A N 1
ATOM 1335 C CA . PRO A 1 165 ? 3.243 14.080 -14.899 1.00 91.69 165 PRO A CA 1
ATOM 1336 C C . PRO A 1 165 ? 2.492 13.974 -13.569 1.00 91.69 165 PRO A C 1
ATOM 1338 O O . PRO A 1 165 ? 3.117 13.865 -12.519 1.00 91.69 165 PRO A O 1
ATOM 1341 N N . ARG A 1 166 ? 1.160 13.865 -13.609 1.00 90.56 166 ARG A N 1
ATOM 1342 C CA . ARG A 1 166 ? 0.340 13.702 -12.400 1.00 90.56 166 ARG A CA 1
ATOM 1343 C C . ARG A 1 166 ? 0.573 12.353 -11.731 1.00 90.56 166 ARG A C 1
ATOM 1345 O O . ARG A 1 166 ? 0.622 12.271 -10.507 1.00 90.56 166 ARG A O 1
ATOM 1352 N N . LEU A 1 167 ? 0.719 11.286 -12.520 1.00 92.75 167 LEU A N 1
ATOM 1353 C CA . LEU A 1 167 ? 1.045 9.954 -11.999 1.00 92.75 167 LEU A CA 1
ATOM 1354 C C . LEU A 1 167 ? 2.424 9.944 -11.322 1.00 92.75 167 LEU A C 1
ATOM 1356 O O . LEU A 1 167 ? 2.611 9.257 -10.318 1.00 92.75 167 LEU A O 1
ATOM 1360 N N . ALA A 1 168 ? 3.367 10.736 -11.838 1.00 94.12 168 ALA A N 1
ATOM 1361 C CA . ALA A 1 168 ? 4.680 10.933 -11.238 1.00 94.12 168 ALA A CA 1
ATOM 1362 C C . ALA A 1 168 ? 4.586 11.621 -9.882 1.00 94.12 168 ALA A C 1
ATOM 1364 O O . ALA A 1 168 ? 5.172 11.131 -8.916 1.00 94.12 168 ALA A O 1
ATOM 1365 N N . ASP A 1 169 ? 3.797 12.687 -9.792 1.00 93.62 169 ASP A N 1
ATOM 1366 C CA . ASP A 1 169 ? 3.554 13.372 -8.527 1.00 93.62 169 ASP A CA 1
ATOM 1367 C C . ASP A 1 169 ? 2.831 12.451 -7.533 1.00 93.62 169 ASP A C 1
ATOM 1369 O O . ASP A 1 169 ? 3.248 12.350 -6.383 1.00 93.62 169 ASP A O 1
ATOM 1373 N N . CYS A 1 170 ? 1.837 11.669 -7.977 1.00 94.19 170 CYS A N 1
ATOM 1374 C CA . CYS A 1 170 ? 1.172 10.665 -7.137 1.00 94.19 170 CYS A CA 1
ATOM 1375 C C . CYS A 1 170 ? 2.160 9.636 -6.571 1.00 94.19 170 CYS A C 1
ATOM 1377 O O . CYS A 1 170 ? 2.076 9.286 -5.392 1.00 94.19 170 CYS A O 1
ATOM 1379 N N . TRP A 1 171 ? 3.102 9.150 -7.387 1.00 95.62 171 TRP A N 1
ATOM 1380 C CA . TRP A 1 171 ? 4.135 8.224 -6.925 1.00 95.62 171 TRP A CA 1
ATOM 1381 C C . TRP A 1 171 ? 5.048 8.878 -5.882 1.00 95.62 171 TRP A C 1
ATOM 1383 O O . TRP A 1 171 ? 5.275 8.286 -4.828 1.00 95.62 171 TRP A O 1
ATOM 1393 N N . VAL A 1 172 ? 5.499 10.115 -6.111 1.00 96.81 172 VAL A N 1
ATOM 1394 C CA . VAL A 1 172 ? 6.297 10.874 -5.133 1.00 96.81 172 VAL A CA 1
ATOM 1395 C C . VAL A 1 172 ? 5.524 11.071 -3.828 1.00 96.81 172 VAL A C 1
ATOM 1397 O O . VAL A 1 172 ? 6.060 10.812 -2.749 1.00 96.81 172 VAL A O 1
ATOM 1400 N N . THR A 1 173 ? 4.252 11.467 -3.888 1.00 96.94 173 THR A N 1
ATOM 1401 C CA . THR A 1 173 ? 3.398 11.616 -2.702 1.00 96.94 173 THR A CA 1
ATOM 1402 C C . THR A 1 173 ? 3.227 10.287 -1.962 1.00 96.94 173 THR A C 1
ATOM 1404 O O . THR A 1 173 ? 3.288 10.247 -0.734 1.00 96.94 173 THR A O 1
ATOM 1407 N N . MET A 1 174 ? 3.113 9.170 -2.680 1.00 96.94 174 MET A N 1
ATOM 1408 C CA . MET A 1 174 ? 3.048 7.835 -2.083 1.00 96.94 174 MET A CA 1
ATOM 1409 C C . MET A 1 174 ? 4.338 7.461 -1.327 1.00 96.94 174 MET A C 1
ATOM 1411 O O . MET A 1 174 ? 4.265 6.807 -0.282 1.00 96.94 174 MET A O 1
ATOM 1415 N N . ILE A 1 175 ? 5.515 7.908 -1.784 1.00 98.19 175 ILE A N 1
ATOM 1416 C CA . ILE A 1 175 ? 6.776 7.740 -1.038 1.00 98.19 175 ILE A CA 1
ATOM 1417 C C . ILE A 1 175 ? 6.756 8.548 0.268 1.00 98.19 175 ILE A C 1
ATOM 1419 O O . ILE A 1 175 ? 7.105 8.005 1.318 1.00 98.19 175 ILE A O 1
ATOM 1423 N N . HIS A 1 176 ? 6.290 9.801 0.237 1.00 97.81 176 HIS A N 1
ATOM 1424 C CA . HIS A 1 176 ? 6.153 10.631 1.442 1.00 97.81 176 HIS A CA 1
ATOM 1425 C C . HIS A 1 176 ? 5.198 9.999 2.461 1.00 97.81 176 HIS A C 1
ATOM 1427 O O . HIS A 1 176 ? 5.530 9.886 3.639 1.00 97.81 176 HIS A O 1
ATOM 1433 N N . LEU A 1 177 ? 4.054 9.494 1.999 1.00 98.06 177 LEU A N 1
ATOM 1434 C CA . LEU A 1 177 ? 3.096 8.795 2.852 1.00 98.06 177 LEU A CA 1
ATOM 1435 C C . LEU A 1 177 ? 3.696 7.532 3.488 1.00 98.06 177 LEU A C 1
ATOM 1437 O O . LEU A 1 177 ? 3.445 7.217 4.649 1.00 98.06 177 LEU A O 1
ATOM 1441 N N . SER A 1 178 ? 4.531 6.815 2.736 1.00 98.38 178 SER A N 1
ATOM 1442 C CA . SER A 1 178 ? 5.222 5.618 3.227 1.00 98.38 178 SER A CA 1
ATOM 1443 C C . SER A 1 178 ? 6.260 5.944 4.300 1.00 98.38 178 SER A C 1
ATOM 1445 O O . SER A 1 178 ? 6.513 5.118 5.175 1.00 98.38 178 SER A O 1
ATOM 1447 N N . LYS A 1 179 ? 6.850 7.144 4.263 1.00 98.06 179 LYS A N 1
ATOM 1448 C CA . LYS A 1 179 ? 7.735 7.621 5.328 1.00 98.06 179 LYS A CA 1
ATOM 1449 C C . LYS A 1 179 ? 6.968 7.799 6.636 1.00 98.06 179 LYS A C 1
ATOM 1451 O O . LYS A 1 179 ? 7.353 7.166 7.615 1.00 98.06 179 LYS A O 1
ATOM 1456 N N . LEU A 1 180 ? 5.829 8.496 6.597 1.00 98.19 180 LEU A N 1
ATOM 1457 C CA . LEU A 1 180 ? 4.931 8.627 7.752 1.00 98.19 180 LEU A CA 1
ATOM 1458 C C . LEU A 1 180 ? 4.506 7.259 8.297 1.00 98.19 180 LEU A C 1
ATOM 1460 O O . LEU A 1 180 ? 4.534 7.033 9.503 1.00 98.19 180 LEU A O 1
ATOM 1464 N N . LEU A 1 181 ? 4.184 6.303 7.417 1.00 98.06 181 LEU A N 1
ATOM 1465 C CA . LEU A 1 181 ? 3.897 4.931 7.841 1.00 98.06 181 LEU A CA 1
ATOM 1466 C C . LEU A 1 181 ? 5.083 4.288 8.576 1.00 98.06 181 LEU A C 1
ATOM 1468 O O . LEU A 1 181 ? 4.889 3.645 9.604 1.00 98.06 181 LEU A O 1
ATOM 1472 N N . GLY A 1 182 ? 6.308 4.457 8.077 1.00 97.00 182 GLY A N 1
ATOM 1473 C CA . GLY A 1 182 ? 7.514 3.961 8.743 1.00 97.00 182 GLY A CA 1
ATOM 1474 C C . GLY A 1 182 ? 7.720 4.550 10.142 1.00 97.00 182 GLY A C 1
ATOM 1475 O O . GLY A 1 182 ? 8.126 3.822 11.055 1.00 97.00 182 GLY A O 1
ATOM 1476 N N . ASP A 1 183 ? 7.395 5.830 10.315 1.00 96.00 183 ASP A N 1
ATOM 1477 C CA . ASP A 1 183 ? 7.479 6.529 11.597 1.00 96.00 183 ASP A CA 1
ATOM 1478 C C . ASP A 1 183 ? 6.410 6.012 12.572 1.00 96.00 183 ASP A C 1
ATOM 1480 O O . ASP A 1 183 ? 6.738 5.633 13.696 1.00 96.00 183 ASP A O 1
ATOM 1484 N N . VAL A 1 184 ? 5.164 5.840 12.113 1.00 95.81 184 VAL A N 1
ATOM 1485 C CA . VAL A 1 184 ? 4.070 5.227 12.892 1.00 95.81 184 VAL A CA 1
ATOM 1486 C C . VAL A 1 184 ? 4.410 3.800 13.333 1.00 95.81 184 VAL A C 1
ATOM 1488 O O . VAL A 1 184 ? 4.246 3.448 14.505 1.00 95.81 184 VAL A O 1
ATOM 1491 N N . LEU A 1 185 ? 4.915 2.968 12.417 1.00 93.69 185 LEU A N 1
ATOM 1492 C CA . LEU A 1 185 ? 5.332 1.596 12.726 1.00 93.69 185 LEU A CA 1
ATOM 1493 C C . LEU A 1 185 ? 6.477 1.579 13.749 1.00 93.69 185 LEU A C 1
ATOM 1495 O O . LEU A 1 185 ? 6.495 0.759 14.668 1.00 93.69 185 LEU A O 1
ATOM 1499 N N . SER A 1 186 ? 7.418 2.513 13.636 1.00 92.56 186 SER A N 1
ATOM 1500 C CA . SER A 1 186 ? 8.522 2.631 14.589 1.00 92.56 186 SER A CA 1
ATOM 1501 C C . SER A 1 186 ? 8.081 3.127 15.965 1.00 92.56 186 SER A C 1
ATOM 1503 O O . SER A 1 186 ? 8.649 2.685 16.963 1.00 92.56 186 SER A O 1
ATOM 1505 N N . LEU A 1 187 ? 7.087 4.014 16.018 1.00 92.19 187 LEU A N 1
ATOM 1506 C CA . LEU A 1 187 ? 6.588 4.625 17.246 1.00 92.19 187 LEU A CA 1
ATOM 1507 C C . LEU A 1 187 ? 5.732 3.660 18.074 1.00 92.19 187 LEU A C 1
ATOM 1509 O O . LEU A 1 187 ? 5.900 3.581 19.287 1.00 92.19 187 LEU A O 1
ATOM 1513 N N . SER A 1 188 ? 4.809 2.934 17.436 1.00 88.75 188 SER A N 1
ATOM 1514 C CA . SER A 1 188 ? 3.721 2.251 18.158 1.00 88.75 188 SER A CA 1
ATOM 1515 C C . SER A 1 188 ? 3.712 0.728 18.030 1.00 88.75 188 SER A C 1
ATOM 1517 O O . SER A 1 188 ? 2.952 0.065 18.739 1.00 88.75 188 SER A O 1
ATOM 1519 N N . TYR A 1 189 ? 4.542 0.164 17.148 1.00 87.44 189 TYR A N 1
ATOM 1520 C CA . TYR A 1 189 ? 4.478 -1.251 16.769 1.00 87.44 189 TYR A CA 1
ATOM 1521 C C . TYR A 1 189 ? 5.773 -2.037 17.016 1.00 87.44 189 TYR A C 1
ATOM 1523 O O . TYR A 1 189 ? 5.907 -3.180 16.587 1.00 87.44 189 TYR A O 1
ATOM 1531 N N . ARG A 1 190 ?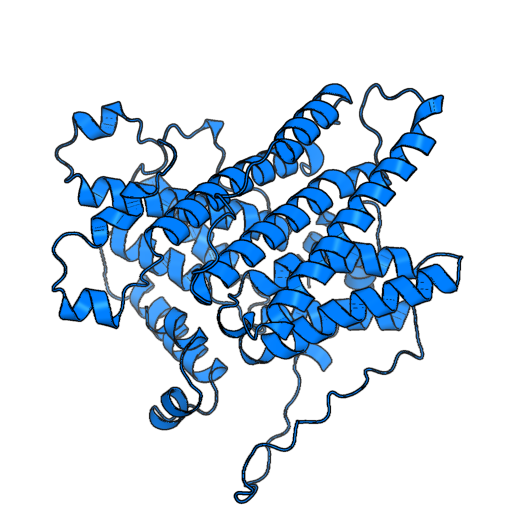 6.725 -1.462 17.760 1.00 85.62 190 ARG A N 1
ATOM 1532 C CA . ARG A 1 190 ? 7.904 -2.187 18.252 1.00 85.62 190 ARG A CA 1
ATOM 1533 C C . ARG A 1 190 ? 7.546 -2.926 19.552 1.00 85.62 190 ARG A C 1
ATOM 1535 O O . ARG A 1 190 ? 7.208 -2.245 20.519 1.00 85.62 190 ARG A O 1
ATOM 1542 N N . PRO A 1 191 ? 7.658 -4.270 19.631 1.00 81.06 191 PRO A N 1
ATOM 1543 C CA . PRO A 1 191 ? 7.239 -5.032 20.817 1.00 81.06 191 PRO A CA 1
ATOM 1544 C C . PRO A 1 191 ? 7.910 -4.589 22.123 1.00 81.06 191 PRO A C 1
ATOM 1546 O O . PRO A 1 191 ? 7.270 -4.552 23.167 1.00 81.06 191 PRO A O 1
ATOM 1549 N N . LEU A 1 192 ? 9.190 -4.215 22.045 1.00 84.06 192 LEU A N 1
ATOM 1550 C CA . LEU A 1 192 ? 9.996 -3.705 23.161 1.00 84.06 192 LEU A CA 1
ATOM 1551 C C . LEU A 1 192 ? 10.363 -2.222 22.971 1.00 84.06 192 LEU A C 1
ATOM 1553 O O . LEU A 1 192 ? 11.385 -1.755 23.471 1.00 84.06 192 LEU A O 1
ATOM 1557 N N . GLY A 1 193 ? 9.578 -1.494 22.174 1.00 81.88 193 GLY A N 1
ATOM 1558 C CA . GLY A 1 193 ? 9.752 -0.055 22.005 1.00 81.88 193 GLY A CA 1
ATOM 1559 C C . GLY A 1 193 ? 9.340 0.715 23.262 1.00 81.88 193 GLY A C 1
ATOM 1560 O O . GLY A 1 193 ? 8.528 0.216 24.045 1.00 81.88 193 GLY A O 1
ATOM 1561 N N . PRO A 1 194 ? 9.870 1.933 23.464 1.00 86.62 194 PRO A N 1
ATOM 1562 C CA . PRO A 1 194 ? 9.372 2.808 24.517 1.00 86.62 194 PRO A CA 1
ATOM 1563 C C . PRO A 1 194 ? 7.886 3.110 24.290 1.00 86.62 194 PRO A C 1
ATOM 1565 O O . PRO A 1 194 ? 7.421 3.176 23.149 1.00 86.62 194 PRO A O 1
ATOM 1568 N N . HIS A 1 195 ? 7.143 3.319 25.376 1.00 87.88 195 HIS A N 1
ATOM 1569 C CA . HIS A 1 195 ? 5.787 3.836 25.259 1.00 87.88 195 HIS A CA 1
ATOM 1570 C C . HIS A 1 195 ? 5.836 5.263 24.694 1.00 87.88 195 HIS A C 1
ATOM 1572 O O . HIS A 1 195 ? 6.634 6.072 25.165 1.00 87.88 195 HIS A O 1
ATOM 1578 N N . PRO A 1 196 ? 5.023 5.587 23.676 1.00 93.31 196 PRO A N 1
ATOM 1579 C CA . PRO A 1 196 ? 5.034 6.920 23.097 1.00 93.31 196 PRO A CA 1
ATOM 1580 C C . PRO A 1 196 ? 4.439 7.926 24.086 1.00 93.31 196 PRO A C 1
ATOM 1582 O O . PRO A 1 196 ? 3.371 7.691 24.663 1.00 93.31 196 PRO A O 1
ATOM 1585 N N . SER A 1 197 ? 5.115 9.061 24.262 1.00 95.88 197 SER A N 1
ATOM 1586 C CA . SER A 1 197 ? 4.586 10.170 25.056 1.00 95.88 197 SER A CA 1
ATOM 1587 C C . SER A 1 197 ? 3.432 10.857 24.332 1.00 95.88 197 SER A C 1
ATOM 1589 O O . SER A 1 197 ? 3.372 10.854 23.101 1.00 95.88 197 SER A O 1
ATOM 1591 N N . LEU A 1 198 ? 2.528 11.495 25.080 1.00 95.62 198 LEU A N 1
ATOM 1592 C CA . LEU A 1 198 ? 1.413 12.252 24.505 1.00 95.62 198 LEU A CA 1
ATOM 1593 C C . LEU A 1 198 ? 1.888 13.255 23.440 1.00 95.62 198 LEU A C 1
ATOM 1595 O O . LEU A 1 198 ? 1.326 13.300 22.351 1.00 95.62 198 LEU A O 1
ATOM 1599 N N . GLN A 1 199 ? 2.990 13.961 23.706 1.00 96.56 199 GLN A N 1
ATOM 1600 C CA . GLN A 1 199 ? 3.580 14.917 22.768 1.00 96.56 199 GLN A CA 1
ATOM 1601 C C . GLN A 1 199 ? 4.044 14.257 21.460 1.00 96.56 199 GLN A C 1
ATOM 1603 O O . GLN A 1 199 ? 3.851 14.822 20.387 1.00 96.56 199 GLN A O 1
ATOM 1608 N N . GLN A 1 200 ? 4.653 13.066 21.525 1.00 96.56 200 GLN A N 1
ATOM 1609 C CA . GLN A 1 200 ? 5.067 12.334 20.323 1.00 96.56 200 GLN A CA 1
ATOM 1610 C C . GLN A 1 200 ? 3.857 11.897 19.495 1.00 96.56 200 GLN A C 1
ATOM 1612 O O . GLN A 1 200 ? 3.888 11.988 18.266 1.00 96.56 200 GLN A O 1
ATOM 1617 N N . VAL A 1 201 ? 2.789 11.450 20.162 1.00 96.38 201 VAL A N 1
ATOM 1618 C CA . VAL A 1 201 ? 1.539 11.062 19.498 1.00 96.38 201 VAL A CA 1
ATOM 1619 C C . VAL A 1 201 ? 0.892 12.268 18.819 1.00 96.38 201 VAL A C 1
ATOM 1621 O O . VAL A 1 201 ? 0.580 12.191 17.636 1.00 96.38 201 VAL A O 1
ATOM 1624 N N . GLU A 1 202 ? 0.753 13.395 19.517 1.00 96.12 202 GLU A N 1
ATOM 1625 C CA . GLU A 1 202 ? 0.167 14.627 18.969 1.00 96.12 202 GLU A CA 1
ATOM 1626 C C . GLU A 1 202 ? 0.994 15.212 17.813 1.00 96.12 202 GLU A C 1
ATOM 1628 O O . GLU A 1 202 ? 0.431 15.660 16.811 1.00 96.12 202 GLU A O 1
ATOM 1633 N N . ALA A 1 203 ? 2.328 15.174 17.910 1.00 97.50 203 ALA A N 1
ATOM 1634 C CA . ALA A 1 203 ? 3.214 15.630 16.840 1.00 97.50 203 ALA A CA 1
ATOM 1635 C C . ALA A 1 203 ? 3.075 14.762 15.580 1.00 97.50 203 ALA A C 1
ATOM 1637 O O . ALA A 1 203 ? 2.914 15.294 14.482 1.00 97.50 203 ALA A O 1
ATOM 1638 N N . THR A 1 204 ? 3.064 13.437 15.752 1.00 97.56 204 THR A N 1
ATOM 1639 C CA . THR A 1 204 ? 2.882 12.485 14.644 1.00 97.56 204 THR A CA 1
ATOM 1640 C C . THR A 1 204 ? 1.499 12.642 14.012 1.00 97.56 204 THR A C 1
ATOM 1642 O O . THR A 1 204 ? 1.375 12.677 12.791 1.00 97.56 204 THR A O 1
ATOM 1645 N N . GLU A 1 205 ? 0.450 12.791 14.829 1.00 97.56 205 GLU A N 1
ATOM 1646 C CA . GLU A 1 205 ? -0.904 13.054 14.336 1.00 97.56 205 GLU A CA 1
ATOM 1647 C C . GLU A 1 205 ? -0.950 14.331 13.492 1.00 97.56 205 GLU A C 1
ATOM 1649 O O . GLU A 1 205 ? -1.498 14.330 12.392 1.00 97.56 205 GLU A O 1
ATOM 1654 N N . THR A 1 206 ? -0.352 15.412 13.992 1.00 97.94 206 THR A N 1
ATOM 1655 C CA . THR A 1 206 ? -0.308 16.701 13.295 1.00 97.94 206 THR A CA 1
ATOM 1656 C C . THR A 1 206 ? 0.379 16.570 11.938 1.00 97.94 206 THR A C 1
ATOM 1658 O O . THR A 1 206 ? -0.142 17.070 10.944 1.00 97.94 206 THR A O 1
ATOM 1661 N N . GLU A 1 207 ? 1.507 15.861 11.864 1.00 97.69 207 GLU A N 1
ATOM 1662 C CA . GLU A 1 207 ? 2.224 15.634 10.605 1.00 97.69 207 GLU A CA 1
ATOM 1663 C C . GLU A 1 207 ? 1.370 14.863 9.585 1.00 97.69 207 GLU A C 1
ATOM 1665 O O . GLU A 1 207 ? 1.303 15.244 8.415 1.00 97.69 207 GLU A O 1
ATOM 1670 N N . ILE A 1 208 ? 0.643 13.831 10.030 1.00 97.88 208 ILE A N 1
ATOM 1671 C CA . ILE A 1 208 ? -0.270 13.065 9.168 1.00 97.88 208 ILE A CA 1
ATOM 1672 C C . ILE A 1 208 ? -1.451 13.929 8.701 1.00 97.88 208 ILE A C 1
ATOM 1674 O O . ILE A 1 208 ? -1.859 13.848 7.542 1.00 97.88 208 ILE A O 1
ATOM 1678 N N . LEU A 1 209 ? -2.027 14.758 9.572 1.00 96.94 209 LEU A N 1
ATOM 1679 C CA . LEU A 1 209 ? -3.171 15.611 9.224 1.00 96.94 209 LEU A CA 1
ATOM 1680 C C . LEU A 1 209 ? -2.788 16.791 8.319 1.00 96.94 209 LEU A C 1
ATOM 1682 O O . LEU A 1 209 ? -3.632 17.276 7.569 1.00 96.94 209 LEU A O 1
ATOM 1686 N N . LEU A 1 210 ? -1.528 17.230 8.354 1.00 96.19 210 LEU A N 1
ATOM 1687 C CA . LEU A 1 210 ? -0.984 18.243 7.445 1.00 96.19 210 LEU A CA 1
ATOM 1688 C C . LEU A 1 210 ? -0.578 17.675 6.078 1.00 96.19 210 LEU A C 1
ATOM 1690 O O . LEU A 1 210 ? -0.170 18.440 5.203 1.00 96.19 210 LEU A O 1
ATOM 1694 N N . PHE A 1 211 ? -0.680 16.359 5.877 1.00 95.06 211 PHE A N 1
ATOM 1695 C CA . PHE A 1 211 ? -0.323 15.720 4.619 1.00 95.06 211 PHE A CA 1
ATOM 1696 C C . PHE A 1 211 ? -1.170 16.252 3.457 1.00 95.06 211 PHE A C 1
ATOM 1698 O O . PHE A 1 211 ? -2.401 16.230 3.495 1.00 95.06 211 PHE A O 1
ATOM 1705 N N . GLN A 1 212 ? -0.499 16.698 2.396 1.00 91.06 212 GLN A N 1
ATOM 1706 C CA . GLN A 1 212 ? -1.147 17.257 1.215 1.00 91.06 212 GLN A CA 1
ATOM 1707 C C . GLN A 1 212 ? -1.147 16.253 0.066 1.00 91.06 212 GLN A C 1
ATOM 1709 O O . GLN A 1 212 ? -0.129 15.640 -0.264 1.00 91.06 212 GLN A O 1
ATOM 1714 N N . PHE A 1 213 ? -2.308 16.111 -0.565 1.00 89.56 213 PHE A N 1
ATOM 1715 C CA . PHE A 1 213 ? -2.453 15.364 -1.806 1.00 89.56 213 PHE A CA 1
ATOM 1716 C C . PHE A 1 213 ? -2.122 16.262 -3.005 1.00 89.56 213 PHE A C 1
ATOM 1718 O O . PHE A 1 213 ? -2.271 17.481 -2.896 1.00 89.56 213 PHE A O 1
ATOM 1725 N N . PRO A 1 214 ? -1.717 15.687 -4.153 1.00 85.19 214 PRO A N 1
ATOM 1726 C CA . PRO A 1 214 ? -1.566 16.442 -5.390 1.00 85.19 214 PRO A CA 1
ATOM 1727 C C . PRO A 1 214 ? -2.864 17.171 -5.751 1.00 85.19 214 PRO A C 1
ATOM 1729 O O . PRO A 1 214 ? -3.958 16.673 -5.460 1.00 85.19 214 PRO A O 1
ATOM 1732 N N . ASP A 1 215 ? -2.729 18.336 -6.388 1.00 75.88 215 ASP A N 1
ATOM 1733 C CA . ASP A 1 215 ? -3.848 19.231 -6.678 1.00 75.88 215 ASP A CA 1
ATOM 1734 C C . ASP A 1 215 ? -5.011 18.515 -7.380 1.00 75.88 215 ASP A C 1
ATOM 1736 O O . ASP A 1 215 ? -4.849 17.772 -8.353 1.00 75.88 215 ASP A O 1
ATOM 1740 N N . ASN A 1 216 ? -6.215 18.753 -6.857 1.00 64.25 216 ASN A N 1
ATOM 1741 C CA . ASN A 1 216 ? -7.434 18.047 -7.246 1.00 64.25 216 ASN A CA 1
ATOM 1742 C C . ASN A 1 216 ? -8.265 18.820 -8.295 1.00 64.25 216 ASN A C 1
ATOM 1744 O O . ASN A 1 216 ? -9.412 18.456 -8.551 1.00 64.25 216 ASN A O 1
ATOM 1748 N N . SER A 1 217 ? -7.713 19.910 -8.837 1.00 61.19 217 SER A N 1
ATOM 1749 C CA . SER A 1 217 ? -8.439 21.023 -9.466 1.00 61.19 217 SER A CA 1
ATOM 1750 C C . SER A 1 217 ? -8.792 20.852 -10.948 1.00 61.19 217 SER A C 1
ATOM 1752 O O . SER A 1 217 ? -9.481 21.714 -11.487 1.00 61.19 217 SER A O 1
ATOM 1754 N N . ASP A 1 218 ? -8.417 19.748 -11.599 1.00 60.66 218 ASP A N 1
ATOM 1755 C CA . ASP A 1 218 ? -8.716 19.539 -13.021 1.00 60.66 218 ASP A CA 1
ATOM 1756 C C . ASP A 1 218 ? -9.877 18.574 -13.273 1.00 60.66 218 ASP A C 1
ATOM 1758 O O . ASP A 1 218 ? -9.888 17.427 -12.813 1.00 60.66 218 ASP A O 1
ATOM 1762 N N . ALA A 1 219 ? -10.832 19.047 -14.076 1.00 63.25 219 ALA A N 1
ATOM 1763 C CA . ALA A 1 219 ? -11.985 18.283 -14.547 1.00 63.25 219 ALA A CA 1
ATOM 1764 C C . ALA A 1 219 ? -11.624 17.216 -15.605 1.00 63.25 219 ALA A C 1
ATOM 1766 O O . ALA A 1 219 ? -12.406 16.296 -15.814 1.00 63.25 219 ALA A O 1
ATOM 1767 N N . ASP A 1 220 ? -10.439 17.301 -16.223 1.00 75.12 220 ASP A N 1
ATOM 1768 C CA . ASP A 1 220 ? -10.056 16.532 -17.423 1.00 75.12 220 ASP A CA 1
ATOM 1769 C C . ASP A 1 220 ? -9.050 15.391 -17.148 1.00 75.12 220 ASP A C 1
ATOM 1771 O O . ASP A 1 220 ? -8.144 15.111 -17.932 1.00 75.12 220 ASP A O 1
ATOM 1775 N N . ARG A 1 221 ? -9.175 14.710 -16.002 1.00 86.56 221 ARG A N 1
ATOM 1776 C CA . ARG A 1 221 ? -8.282 13.592 -15.638 1.00 86.56 221 ARG A CA 1
ATOM 1777 C C . ARG A 1 221 ? -8.685 12.283 -16.314 1.00 86.56 221 ARG A C 1
ATOM 1779 O O . ARG A 1 221 ? -9.862 11.926 -16.357 1.00 86.56 221 ARG A O 1
ATOM 1786 N N . SER A 1 222 ? -7.700 11.509 -16.770 1.00 92.00 222 SER A N 1
ATOM 1787 C CA . SER A 1 222 ? -7.924 10.146 -17.258 1.00 92.00 222 SER A CA 1
ATOM 1788 C C . SER A 1 222 ? -8.382 9.203 -16.143 1.00 92.00 222 SER A C 1
ATOM 1790 O O . SER A 1 222 ? -8.056 9.374 -14.968 1.00 92.00 222 SER A O 1
ATOM 1792 N N . ARG A 1 223 ? -9.061 8.116 -16.531 1.00 93.94 223 ARG A N 1
ATOM 1793 C CA . ARG A 1 223 ? -9.502 7.047 -15.615 1.00 93.94 223 ARG A CA 1
ATOM 1794 C C . ARG A 1 223 ? -8.352 6.470 -14.779 1.00 93.94 223 ARG A C 1
ATOM 1796 O O . ARG A 1 223 ? -8.537 6.171 -13.603 1.00 93.94 223 ARG A O 1
ATOM 1803 N N . LEU A 1 224 ? -7.161 6.350 -15.373 1.00 93.31 224 LEU A N 1
ATOM 1804 C CA . LEU A 1 224 ? -5.969 5.861 -14.682 1.00 93.31 224 LEU A CA 1
ATOM 1805 C C . LEU A 1 224 ? -5.495 6.849 -13.607 1.00 93.31 224 LEU A C 1
ATOM 1807 O O . LEU A 1 224 ? -5.204 6.438 -12.485 1.00 93.31 224 LEU A O 1
ATOM 1811 N N . ALA A 1 225 ? -5.447 8.146 -13.926 1.00 92.88 225 ALA A N 1
ATOM 1812 C CA . ALA A 1 225 ? -5.094 9.179 -12.956 1.00 92.88 225 ALA A CA 1
ATOM 1813 C C . ALA A 1 225 ? -6.110 9.234 -11.805 1.00 92.88 225 ALA A C 1
ATOM 1815 O O . ALA A 1 225 ? -5.713 9.218 -10.640 1.00 92.88 225 ALA A O 1
ATOM 1816 N N . THR A 1 226 ? -7.409 9.191 -12.117 1.00 93.94 226 THR A N 1
ATOM 1817 C CA . THR A 1 226 ? -8.484 9.134 -11.116 1.00 93.94 226 THR A CA 1
ATOM 1818 C C . THR A 1 226 ? -8.339 7.923 -10.191 1.00 93.94 226 THR A C 1
ATOM 1820 O O . THR A 1 226 ? -8.408 8.068 -8.969 1.00 93.94 226 THR A O 1
ATOM 1823 N N . PHE A 1 227 ? -8.041 6.739 -10.742 1.00 95.44 227 PHE A N 1
ATOM 1824 C CA . PHE A 1 227 ? -7.768 5.546 -9.940 1.00 95.44 227 PHE A CA 1
ATOM 1825 C C . PHE A 1 227 ? -6.619 5.770 -8.950 1.00 95.44 227 PHE A C 1
ATOM 1827 O O . PHE A 1 227 ? -6.778 5.491 -7.763 1.00 95.44 227 PHE A O 1
ATOM 1834 N N . TYR A 1 228 ? -5.470 6.282 -9.403 1.00 94.75 228 TYR A N 1
ATOM 1835 C CA . TYR A 1 228 ? -4.312 6.463 -8.523 1.00 94.75 228 TYR A CA 1
ATOM 1836 C C . TYR A 1 228 ? -4.535 7.523 -7.443 1.00 94.75 228 TYR A C 1
ATOM 1838 O O . TYR A 1 228 ? -3.975 7.392 -6.355 1.00 94.75 228 TYR A O 1
ATOM 1846 N N . MET A 1 229 ? -5.396 8.513 -7.682 1.00 93.81 229 MET A N 1
ATOM 1847 C CA . MET A 1 229 ? -5.800 9.466 -6.647 1.00 93.81 229 MET A CA 1
ATOM 1848 C C . MET A 1 229 ? -6.643 8.807 -5.557 1.00 93.81 229 MET A C 1
ATOM 1850 O O . MET A 1 229 ? -6.324 8.941 -4.375 1.00 93.81 229 MET A O 1
ATOM 1854 N N . TYR A 1 230 ? -7.656 8.024 -5.935 1.00 95.94 230 TYR A N 1
ATOM 1855 C CA . TYR A 1 230 ? -8.408 7.213 -4.976 1.00 95.94 230 TYR A CA 1
ATOM 1856 C C . TYR A 1 230 ? -7.506 6.211 -4.251 1.00 95.94 230 TYR A C 1
ATOM 1858 O O . TYR A 1 230 ? -7.604 6.037 -3.038 1.00 95.94 230 TYR A O 1
ATOM 1866 N N . HIS A 1 231 ? -6.568 5.588 -4.961 1.00 96.50 231 HIS A N 1
ATOM 1867 C CA . HIS A 1 231 ? -5.640 4.633 -4.371 1.00 96.50 231 HIS A CA 1
ATOM 1868 C C . HIS A 1 231 ? -4.673 5.303 -3.379 1.00 96.50 231 HIS A C 1
ATOM 1870 O O . HIS A 1 231 ? -4.347 4.720 -2.347 1.00 96.50 231 HIS A O 1
ATOM 1876 N N . LEU A 1 232 ? -4.239 6.539 -3.635 1.00 96.62 232 LEU A N 1
ATOM 1877 C CA . LEU A 1 232 ? -3.446 7.328 -2.690 1.00 96.62 232 LEU A CA 1
ATOM 1878 C C . LEU A 1 232 ? -4.261 7.680 -1.434 1.00 96.62 232 LEU A C 1
ATOM 1880 O O . LEU A 1 232 ? -3.751 7.576 -0.319 1.00 96.62 232 LEU A O 1
ATOM 1884 N N . GLN A 1 233 ? -5.543 8.013 -1.596 1.00 97.06 233 GLN A N 1
ATOM 1885 C CA . GLN A 1 233 ? -6.455 8.228 -0.471 1.00 97.06 233 GLN A CA 1
ATOM 1886 C C . GLN A 1 233 ? -6.679 6.944 0.342 1.00 97.06 233 GLN A C 1
ATOM 1888 O O . GLN A 1 233 ? -6.683 7.016 1.568 1.00 97.06 233 GLN A O 1
ATOM 1893 N N . LEU A 1 234 ? -6.793 5.770 -0.295 1.00 97.94 234 LEU A N 1
ATOM 1894 C CA . LEU A 1 234 ? -6.884 4.483 0.415 1.00 97.94 234 LEU A CA 1
ATOM 1895 C C . LEU A 1 234 ? -5.662 4.231 1.297 1.00 97.94 234 LEU A C 1
ATOM 1897 O O . LEU A 1 234 ? -5.816 3.860 2.458 1.00 97.94 234 LEU A O 1
ATOM 1901 N N . HIS A 1 235 ? -4.455 4.478 0.782 1.00 98.19 235 HIS A N 1
ATOM 1902 C CA . HIS A 1 235 ? -3.244 4.391 1.597 1.00 98.19 235 HIS A CA 1
ATOM 1903 C C . HIS A 1 235 ? -3.300 5.359 2.784 1.00 98.19 235 HIS A C 1
ATOM 1905 O O . HIS A 1 235 ? -2.953 4.983 3.899 1.00 98.19 235 HIS A O 1
ATOM 1911 N N . TYR A 1 236 ? -3.771 6.589 2.578 1.00 98.62 236 TYR A N 1
ATOM 1912 C CA . TYR A 1 236 ? -3.872 7.563 3.662 1.00 98.62 236 TYR A CA 1
ATOM 1913 C C . TYR A 1 236 ? -4.859 7.126 4.753 1.00 98.62 236 TYR A C 1
ATOM 1915 O O . TYR A 1 236 ? -4.532 7.193 5.937 1.00 98.62 236 TYR A O 1
ATOM 1923 N N . GLN A 1 237 ? -6.031 6.603 4.375 1.00 98.56 237 GLN A N 1
ATOM 1924 C CA . GLN A 1 237 ? -6.988 6.074 5.352 1.00 98.56 237 GLN A CA 1
ATOM 1925 C C . GLN A 1 237 ? -6.428 4.851 6.089 1.00 98.56 237 GLN A C 1
ATOM 1927 O O . GLN A 1 237 ? -6.578 4.749 7.306 1.00 98.56 237 GLN A O 1
ATOM 1932 N N . ALA A 1 238 ? -5.726 3.956 5.386 1.00 97.94 238 ALA A N 1
ATOM 1933 C CA . ALA A 1 238 ? -5.040 2.828 6.009 1.00 97.94 238 ALA A CA 1
ATOM 1934 C C . ALA A 1 238 ? -3.988 3.303 7.029 1.00 97.94 238 ALA A C 1
ATOM 1936 O O . ALA A 1 238 ? -3.986 2.811 8.155 1.00 97.94 238 ALA A O 1
ATOM 1937 N N . LEU A 1 239 ? -3.165 4.303 6.682 1.00 98.12 239 LEU A N 1
ATOM 1938 C CA . LEU A 1 239 ? -2.198 4.924 7.593 1.00 98.12 239 LEU A CA 1
ATOM 1939 C C . LEU A 1 239 ? -2.876 5.505 8.841 1.00 98.12 239 LEU A C 1
ATOM 1941 O O . LEU A 1 239 ? -2.426 5.226 9.949 1.00 98.12 239 LEU A O 1
ATOM 1945 N N . LEU A 1 240 ? -3.954 6.280 8.682 1.00 98.19 240 LEU A N 1
ATOM 1946 C CA . LEU A 1 240 ? -4.688 6.865 9.811 1.00 98.19 240 LEU A CA 1
ATOM 1947 C C . LEU A 1 240 ? -5.214 5.788 10.761 1.00 98.19 240 LEU A C 1
ATOM 1949 O O . LEU A 1 240 ? -5.012 5.871 11.972 1.00 98.19 240 LEU A O 1
ATOM 1953 N N . ILE A 1 241 ? -5.851 4.745 10.223 1.00 97.25 241 ILE A N 1
ATOM 1954 C CA . ILE A 1 241 ? -6.351 3.629 11.034 1.00 97.25 241 ILE A CA 1
ATOM 1955 C C . ILE A 1 241 ? -5.183 2.941 11.747 1.00 97.25 241 ILE A C 1
ATOM 1957 O O . ILE A 1 241 ? -5.264 2.696 12.950 1.00 97.25 241 ILE A O 1
ATOM 1961 N N . THR A 1 242 ? -4.078 2.671 11.045 1.00 94.88 242 THR A N 1
ATOM 1962 C CA . THR A 1 242 ? -2.864 2.094 11.637 1.00 94.88 242 THR A CA 1
ATOM 1963 C C . THR A 1 242 ? -2.304 2.964 12.759 1.00 94.88 242 THR A C 1
ATOM 1965 O O . THR A 1 242 ? -1.910 2.423 13.790 1.00 94.88 242 THR A O 1
ATOM 1968 N N . PHE A 1 243 ? -2.290 4.285 12.600 1.00 96.31 243 PHE A N 1
ATOM 1969 C CA . PHE A 1 243 ? -1.810 5.215 13.615 1.00 96.31 243 PHE A CA 1
ATOM 1970 C C . PHE A 1 243 ? -2.685 5.206 14.872 1.00 96.31 243 PHE A C 1
ATOM 1972 O O . PHE A 1 243 ? -2.168 5.100 15.980 1.00 96.31 243 PHE A O 1
ATOM 1979 N N . TYR A 1 244 ? -4.006 5.267 14.718 1.00 95.62 244 TYR A N 1
ATOM 1980 C CA . TYR A 1 244 ? -4.924 5.362 15.852 1.00 95.62 244 TYR A CA 1
ATOM 1981 C C . TYR A 1 244 ? -5.137 4.045 16.606 1.00 95.62 244 TYR A C 1
ATOM 1983 O O . TYR A 1 244 ? -5.366 4.063 17.817 1.00 95.62 244 TYR A O 1
ATOM 1991 N N . ARG A 1 245 ? -5.043 2.902 15.919 1.00 91.38 245 ARG A N 1
ATOM 1992 C CA . ARG A 1 245 ? -5.408 1.576 16.451 1.00 91.38 245 ARG A CA 1
ATOM 1993 C C . ARG A 1 245 ? -4.773 1.220 17.802 1.00 91.38 245 ARG A C 1
ATOM 1995 O O . ARG A 1 245 ? -5.519 0.787 18.681 1.00 91.38 245 ARG A O 1
ATOM 2002 N N . PRO A 1 246 ? -3.463 1.428 18.043 1.00 89.56 246 PRO A N 1
ATOM 2003 C CA . PRO A 1 246 ? -2.845 1.111 19.332 1.00 89.56 246 PRO A CA 1
ATOM 2004 C C . PRO A 1 246 ? -3.478 1.879 20.496 1.00 89.56 246 PRO A C 1
ATOM 2006 O O . PRO A 1 246 ? -3.521 1.376 21.618 1.00 89.56 246 PRO A O 1
ATOM 2009 N N . TYR A 1 247 ? -3.999 3.078 20.226 1.00 90.62 247 TYR A N 1
ATOM 2010 C CA . TYR A 1 247 ? -4.523 3.993 21.235 1.00 90.62 247 TYR A CA 1
ATOM 2011 C C . TYR A 1 247 ? -5.991 3.738 21.613 1.00 90.62 247 TYR A C 1
ATOM 2013 O O . TYR A 1 247 ? -6.549 4.456 22.445 1.00 90.62 247 TYR A O 1
ATOM 2021 N N . ILE A 1 248 ? -6.621 2.705 21.037 1.00 85.81 248 ILE A N 1
ATOM 2022 C CA . ILE A 1 248 ? -7.911 2.189 21.518 1.00 85.81 248 ILE A CA 1
ATOM 2023 C C . ILE A 1 248 ? -7.740 1.577 22.914 1.00 85.81 248 ILE A C 1
ATOM 2025 O O . ILE A 1 248 ? -8.543 1.826 23.818 1.00 85.81 248 ILE A O 1
ATOM 2029 N N . THR A 1 249 ? -6.691 0.771 23.089 1.00 82.25 249 THR A N 1
ATOM 2030 C CA . THR A 1 249 ? -6.424 0.012 24.318 1.00 82.25 249 THR A CA 1
ATOM 2031 C C . THR A 1 249 ? -5.319 0.662 25.144 1.00 82.25 249 THR A C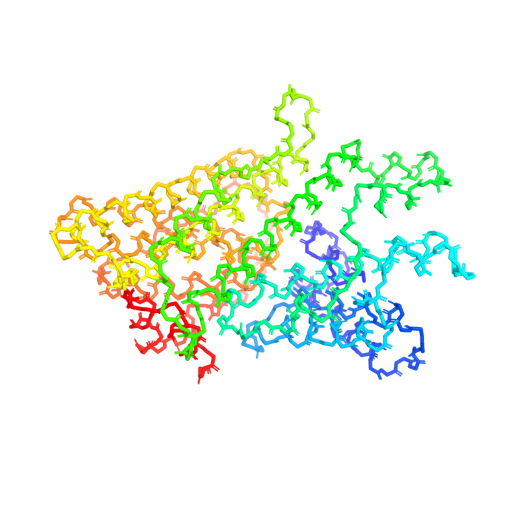 1
ATOM 2033 O O . THR A 1 249 ? -5.494 0.870 26.353 1.00 82.25 249 THR A O 1
ATOM 2036 N N . LYS A 1 250 ? -4.215 1.052 24.495 1.00 86.06 250 LYS A N 1
ATOM 2037 C CA . LYS A 1 250 ? -3.067 1.710 25.128 1.00 86.06 250 LYS A CA 1
ATOM 2038 C C . LYS A 1 250 ? -3.312 3.212 25.250 1.00 86.06 250 LYS A C 1
ATOM 2040 O O . LYS A 1 250 ? -3.960 3.825 24.411 1.00 86.06 250 LYS A O 1
ATOM 2045 N N . VAL A 1 251 ? -2.784 3.816 26.305 1.00 89.25 251 VAL A N 1
ATOM 2046 C CA . VAL A 1 251 ? -2.850 5.264 26.520 1.00 89.25 251 VAL A CA 1
ATOM 2047 C C . VAL A 1 251 ? -1.434 5.834 26.393 1.00 89.25 251 VAL A C 1
ATOM 2049 O O . VAL A 1 251 ? -0.512 5.187 26.895 1.00 89.25 251 VAL A O 1
ATOM 2052 N N . PRO A 1 252 ? -1.234 6.994 25.736 1.00 93.25 252 PRO A N 1
ATOM 2053 C CA . PRO A 1 252 ? 0.077 7.635 25.674 1.00 93.25 252 PRO A CA 1
ATOM 2054 C C . PRO A 1 252 ? 0.628 7.973 27.061 1.00 93.25 252 PRO A C 1
ATOM 2056 O O . PRO A 1 252 ? -0.122 8.317 27.982 1.00 93.25 252 PRO A O 1
ATOM 2059 N N . GLU A 1 253 ? 1.950 7.922 27.202 1.00 93.69 253 GLU A N 1
ATOM 2060 C CA . GLU A 1 253 ? 2.612 8.307 28.445 1.00 93.69 253 GLU A CA 1
ATOM 2061 C C . GLU A 1 253 ? 2.401 9.806 28.717 1.00 93.69 253 GLU A C 1
ATOM 2063 O O . GLU A 1 253 ? 2.542 10.648 27.827 1.00 93.69 253 GLU A O 1
ATOM 2068 N N . GLY A 1 254 ? 2.029 10.140 29.954 1.00 92.62 254 GLY A N 1
ATOM 2069 C CA . GLY A 1 254 ? 1.740 11.514 30.373 1.00 92.62 254 GLY A CA 1
ATOM 2070 C C . GLY A 1 254 ? 0.279 11.956 30.226 1.00 92.62 254 GLY A C 1
ATOM 2071 O O . GLY A 1 254 ? -0.046 13.050 30.682 1.00 92.62 254 GLY A O 1
ATOM 2072 N N . LEU A 1 255 ? -0.626 11.134 29.668 1.00 94.31 255 LEU A N 1
ATOM 2073 C CA . LEU A 1 255 ? -2.048 11.497 29.603 1.00 94.31 255 LEU A CA 1
ATOM 2074 C C . LEU A 1 255 ? -2.726 11.391 30.991 1.00 94.31 255 LEU A C 1
ATOM 2076 O O . LEU A 1 255 ? -2.753 10.298 31.576 1.00 94.31 255 LEU A O 1
ATOM 2080 N N . PRO A 1 256 ? -3.346 12.471 31.512 1.00 95.62 256 PRO A N 1
ATOM 2081 C CA . PRO A 1 256 ? -4.034 12.442 32.801 1.00 95.62 256 PRO A CA 1
ATOM 2082 C C . PRO A 1 256 ? -5.172 11.415 32.837 1.00 95.62 256 PRO A C 1
ATOM 2084 O O . PRO A 1 256 ? -5.981 11.349 31.913 1.00 95.62 256 PRO A O 1
ATOM 2087 N N . VAL A 1 257 ? -5.303 10.673 33.946 1.00 94.00 257 VAL A N 1
ATOM 2088 C CA . VAL A 1 257 ? -6.338 9.627 34.128 1.00 94.00 257 VAL A CA 1
ATOM 2089 C C . VAL A 1 257 ? -7.749 10.150 33.837 1.00 94.00 257 VAL A C 1
ATOM 2091 O O . VAL A 1 257 ? -8.528 9.487 33.155 1.00 94.00 257 VAL A O 1
ATOM 2094 N N . ALA A 1 258 ? -8.051 11.378 34.270 1.00 95.88 258 ALA A N 1
ATOM 2095 C CA . ALA A 1 258 ? -9.341 12.031 34.039 1.00 95.88 258 ALA A CA 1
ATOM 2096 C C . ALA A 1 258 ? -9.692 12.217 32.548 1.00 95.88 258 ALA A C 1
ATOM 2098 O O . ALA A 1 258 ? -10.865 12.327 32.205 1.00 95.88 258 ALA A O 1
ATOM 2099 N N . GLN A 1 259 ? -8.695 12.239 31.658 1.00 94.69 259 GLN A N 1
ATOM 2100 C CA . GLN A 1 259 ? -8.873 12.454 30.220 1.00 94.69 259 GLN A CA 1
ATOM 2101 C C . GLN A 1 259 ? -8.844 11.150 29.408 1.00 94.69 259 GLN A C 1
ATOM 2103 O O . GLN A 1 259 ? -9.219 11.157 28.237 1.00 94.69 259 GLN A O 1
ATOM 2108 N N . GLN A 1 260 ? -8.463 10.014 30.004 1.00 93.88 260 GLN A N 1
ATOM 2109 C CA . GLN A 1 260 ? -8.255 8.756 29.269 1.00 93.88 260 GLN A CA 1
ATOM 2110 C C . GLN A 1 260 ? -9.525 8.230 28.592 1.00 93.88 260 GLN A C 1
ATOM 2112 O O . GLN A 1 260 ? -9.464 7.710 27.478 1.00 93.88 260 GLN A O 1
ATOM 2117 N N . GLN A 1 261 ? -10.686 8.381 29.234 1.00 92.75 261 GLN A N 1
ATOM 2118 C CA . GLN A 1 261 ? -11.953 7.941 28.648 1.00 92.75 261 GLN A CA 1
ATOM 2119 C C . GLN A 1 261 ? -12.353 8.804 27.444 1.00 92.75 261 GLN A C 1
ATOM 2121 O O . GLN A 1 261 ? -12.752 8.272 26.407 1.00 92.75 261 GLN A O 1
ATOM 2126 N N . ALA A 1 262 ? -12.206 10.127 27.564 1.00 94.88 262 ALA A N 1
ATOM 2127 C CA . ALA A 1 262 ? -12.477 11.063 26.476 1.00 94.88 262 ALA A CA 1
ATOM 2128 C C . ALA A 1 262 ? -11.525 10.826 25.294 1.00 94.88 262 ALA A C 1
ATOM 2130 O O . ALA A 1 262 ? -11.975 10.737 24.153 1.00 94.88 262 ALA A O 1
ATOM 2131 N N . TRP A 1 263 ? -10.237 10.615 25.581 1.00 93.94 263 TRP A N 1
ATOM 2132 C CA . TRP A 1 263 ? -9.224 10.247 24.595 1.00 93.94 263 TRP A CA 1
ATOM 2133 C C . TRP A 1 263 ? -9.608 8.985 23.822 1.00 93.94 263 TRP A C 1
ATOM 2135 O O . TRP A 1 263 ? -9.709 9.018 22.599 1.00 93.94 263 TRP A O 1
ATOM 2145 N N . ARG A 1 264 ? -9.911 7.879 24.517 1.00 91.81 264 ARG A N 1
ATOM 2146 C CA . ARG A 1 264 ? -10.311 6.619 23.864 1.00 91.81 264 ARG A CA 1
ATOM 2147 C C . ARG A 1 264 ? -11.542 6.796 22.978 1.00 91.81 264 ARG A C 1
ATOM 2149 O O . ARG A 1 264 ? -11.583 6.243 21.882 1.00 91.81 264 ARG A O 1
ATOM 2156 N N . SER A 1 265 ? -12.528 7.578 23.420 1.00 93.38 265 SER A N 1
ATOM 2157 C CA . SER A 1 265 ? -13.705 7.889 22.602 1.00 93.38 265 SER A CA 1
ATOM 2158 C C . SER A 1 265 ? -13.336 8.685 21.349 1.00 93.38 265 SER A C 1
ATOM 2160 O O . SER A 1 265 ? -13.837 8.387 20.268 1.00 93.38 265 SER A O 1
ATOM 2162 N N . GLN A 1 266 ? -12.450 9.676 21.472 1.00 95.56 266 GLN A N 1
ATOM 2163 C CA . GLN A 1 266 ? -11.986 10.480 20.344 1.00 95.56 266 GLN A CA 1
ATOM 2164 C C . GLN A 1 266 ? -11.201 9.638 19.329 1.00 95.56 266 GLN A C 1
ATOM 2166 O O . GLN A 1 266 ? -11.430 9.768 18.128 1.00 95.56 266 GLN A O 1
ATOM 2171 N N . ILE A 1 267 ? -10.318 8.753 19.797 1.00 95.00 267 ILE A N 1
ATOM 2172 C CA . ILE A 1 267 ? -9.549 7.834 18.948 1.00 95.00 267 ILE A CA 1
ATOM 2173 C C . ILE A 1 267 ? -10.477 6.881 18.187 1.00 95.00 267 ILE A C 1
ATOM 2175 O O . ILE A 1 267 ? -10.330 6.746 16.973 1.00 95.00 267 ILE A O 1
ATOM 2179 N N . ARG A 1 268 ? -11.475 6.281 18.857 1.00 93.50 268 ARG A N 1
ATOM 2180 C CA . ARG A 1 268 ? -12.475 5.428 18.186 1.00 93.50 268 ARG A CA 1
ATOM 2181 C C . ARG A 1 268 ? -13.225 6.199 17.096 1.00 93.50 268 ARG A C 1
ATOM 2183 O O . ARG A 1 268 ? -13.257 5.744 15.959 1.00 93.50 268 ARG A O 1
ATOM 2190 N N . ASN A 1 269 ? -13.704 7.410 17.395 1.00 96.06 269 ASN A N 1
ATOM 2191 C CA . ASN A 1 269 ? -14.398 8.249 16.411 1.00 96.06 269 ASN A CA 1
ATOM 2192 C C . ASN A 1 269 ? -13.522 8.576 15.187 1.00 96.06 269 ASN A C 1
ATOM 2194 O O . ASN A 1 269 ? -14.003 8.542 14.055 1.00 96.06 269 ASN A O 1
ATOM 2198 N N . LYS A 1 270 ? -12.234 8.882 15.400 1.00 97.44 270 LYS A N 1
ATOM 2199 C CA . LYS A 1 270 ? -11.274 9.151 14.315 1.00 97.44 270 LYS A CA 1
ATOM 2200 C C . LYS A 1 270 ? -11.037 7.906 13.448 1.00 97.44 270 LYS A C 1
ATOM 2202 O O . LYS A 1 270 ? -11.012 8.013 12.223 1.00 97.44 270 LYS A O 1
ATOM 2207 N N . MET A 1 271 ? -10.937 6.724 14.058 1.00 95.88 271 MET A N 1
ATOM 2208 C CA . MET A 1 271 ? -10.829 5.455 13.327 1.00 95.88 271 MET A CA 1
ATOM 2209 C C . MET A 1 271 ? -12.085 5.118 12.529 1.00 95.88 271 MET A C 1
ATOM 2211 O O . MET A 1 271 ? -11.976 4.741 11.364 1.00 95.88 271 MET A O 1
ATOM 2215 N N . ASP A 1 272 ? -13.266 5.292 13.121 1.00 96.38 272 ASP A N 1
ATOM 2216 C CA . ASP A 1 272 ? -14.543 5.074 12.439 1.00 96.38 272 ASP A CA 1
ATOM 2217 C C . ASP A 1 272 ? -14.711 6.011 11.241 1.00 96.38 272 ASP A C 1
ATOM 2219 O O . ASP A 1 272 ? -15.183 5.587 10.182 1.00 96.38 272 ASP A O 1
ATOM 2223 N N . ALA A 1 273 ? -14.284 7.270 11.377 1.00 98.44 273 ALA A N 1
ATOM 2224 C CA . ALA A 1 273 ? -14.283 8.228 10.279 1.00 98.44 273 ALA A CA 1
ATOM 2225 C C . ALA A 1 273 ? -13.368 7.769 9.131 1.00 98.44 273 ALA A C 1
ATOM 2227 O O . ALA A 1 273 ? -13.808 7.745 7.981 1.00 98.44 273 ALA A O 1
ATOM 2228 N N . ALA A 1 274 ? -12.137 7.340 9.426 1.00 98.56 274 ALA A N 1
ATOM 2229 C CA . ALA A 1 274 ? -11.204 6.850 8.408 1.00 98.56 274 ALA A CA 1
ATOM 2230 C C . ALA A 1 274 ? -11.695 5.555 7.722 1.00 98.56 274 ALA A C 1
ATOM 2232 O O . ALA A 1 274 ? -11.606 5.403 6.498 1.00 98.56 274 ALA A O 1
ATOM 2233 N N . ALA A 1 275 ? -12.296 4.635 8.484 1.00 98.50 275 ALA A N 1
ATOM 2234 C CA . ALA A 1 275 ? -12.890 3.413 7.943 1.00 98.50 275 ALA A CA 1
ATOM 2235 C C . ALA A 1 275 ? -14.115 3.709 7.059 1.00 98.50 275 ALA A C 1
ATOM 2237 O O . ALA A 1 275 ? -14.301 3.081 6.017 1.00 98.50 275 ALA A O 1
ATOM 2238 N N . LEU A 1 276 ? -14.933 4.701 7.422 1.00 98.44 276 LEU A N 1
ATOM 2239 C CA . LEU A 1 276 ? -16.044 5.158 6.585 1.00 98.44 276 LEU A CA 1
ATOM 2240 C C . LEU A 1 276 ? -15.555 5.826 5.292 1.00 98.44 276 LEU A C 1
ATOM 2242 O O . LEU A 1 276 ? -16.134 5.592 4.232 1.00 98.44 276 LEU A O 1
ATOM 2246 N N . GLN A 1 277 ? -14.481 6.617 5.353 1.00 98.62 277 GLN A N 1
ATOM 2247 C CA . GLN A 1 277 ? -13.877 7.195 4.151 1.00 98.62 277 GLN A CA 1
ATOM 2248 C C . GLN A 1 277 ? -13.315 6.117 3.224 1.00 98.62 277 GLN A C 1
ATOM 2250 O O . GLN A 1 277 ? -13.496 6.209 2.014 1.00 98.62 277 GLN A O 1
ATOM 2255 N N . THR A 1 278 ? -12.730 5.049 3.773 1.00 98.75 278 THR A N 1
ATOM 2256 C CA . THR A 1 278 ? -12.323 3.875 2.980 1.00 98.75 278 THR A CA 1
ATOM 2257 C C . THR A 1 278 ? -13.505 3.303 2.191 1.00 98.75 278 THR A C 1
ATOM 2259 O O . THR A 1 278 ? -13.386 3.096 0.985 1.00 98.75 278 THR A O 1
ATOM 2262 N N . ASN A 1 279 ? -14.666 3.131 2.835 1.00 98.62 279 ASN A N 1
ATOM 2263 C CA . ASN A 1 279 ? -15.895 2.671 2.180 1.00 98.62 279 ASN A CA 1
ATOM 2264 C C . ASN A 1 279 ? -16.360 3.616 1.058 1.00 98.62 279 ASN A C 1
ATOM 2266 O O . ASN A 1 279 ? -16.727 3.153 -0.018 1.00 98.62 279 ASN A O 1
ATOM 2270 N N . SER A 1 280 ? -16.319 4.929 1.295 1.00 98.56 280 SER A N 1
ATOM 2271 C CA . SER A 1 280 ? -16.654 5.944 0.285 1.00 98.56 280 SER A CA 1
ATOM 2272 C C . SER A 1 280 ? -15.733 5.852 -0.938 1.00 98.56 280 SER A C 1
ATOM 2274 O O . SER A 1 280 ? -16.193 5.850 -2.079 1.00 98.56 280 SER A O 1
ATOM 2276 N N . ILE A 1 281 ? -14.425 5.698 -0.714 1.00 98.44 281 ILE A N 1
ATOM 2277 C CA . ILE A 1 281 ? -13.438 5.593 -1.793 1.00 98.44 281 ILE A CA 1
ATOM 2278 C C . ILE A 1 281 ? -13.663 4.326 -2.626 1.00 98.44 281 ILE A C 1
ATOM 2280 O O . ILE A 1 281 ? -13.647 4.398 -3.854 1.00 98.44 281 ILE A O 1
ATOM 2284 N N . VAL A 1 282 ? -13.899 3.170 -1.993 1.00 97.38 282 VAL A N 1
ATOM 2285 C CA . VAL A 1 282 ? -14.145 1.930 -2.749 1.00 97.38 282 VAL A CA 1
ATOM 2286 C C . VAL A 1 282 ? -15.488 1.928 -3.479 1.00 97.38 282 VAL A C 1
ATOM 2288 O O . VAL A 1 282 ? -15.569 1.358 -4.565 1.00 97.38 282 VAL A O 1
ATOM 2291 N N . ASP A 1 283 ? -16.513 2.595 -2.940 1.00 97.25 283 ASP A N 1
ATOM 2292 C CA . ASP A 1 283 ? -17.782 2.815 -3.644 1.00 97.25 283 ASP A CA 1
ATOM 2293 C C . ASP A 1 283 ? -17.556 3.650 -4.913 1.00 97.25 283 ASP A C 1
ATOM 2295 O O . ASP A 1 283 ? -17.980 3.244 -5.994 1.00 97.25 283 ASP A O 1
ATOM 2299 N N . ASN A 1 284 ? -16.794 4.747 -4.831 1.00 97.00 284 ASN A N 1
ATOM 2300 C CA . ASN A 1 284 ? -16.440 5.551 -6.007 1.00 97.00 284 ASN A CA 1
ATOM 2301 C C . ASN A 1 284 ? -15.641 4.738 -7.039 1.00 97.00 284 ASN A C 1
ATOM 2303 O O . ASN A 1 284 ? -15.988 4.727 -8.221 1.00 97.00 284 ASN A O 1
ATOM 2307 N N . LEU A 1 285 ? -14.633 3.974 -6.597 1.00 96.75 285 LEU A N 1
ATOM 2308 C CA . LEU A 1 285 ? -13.861 3.081 -7.470 1.00 96.75 285 LEU A CA 1
ATOM 2309 C C . LEU A 1 285 ? -14.751 2.063 -8.198 1.00 96.75 285 LEU A C 1
ATOM 2311 O O . LEU A 1 285 ? -14.527 1.783 -9.378 1.00 96.75 285 LEU A O 1
ATOM 2315 N N . ALA A 1 286 ? -15.749 1.502 -7.515 1.00 95.69 286 ALA A N 1
ATOM 2316 C CA . ALA A 1 286 ? -16.684 0.553 -8.106 1.00 95.69 286 ALA A CA 1
ATOM 2317 C C . ALA A 1 286 ? -17.647 1.237 -9.090 1.00 95.69 286 ALA A C 1
ATOM 2319 O O . ALA A 1 286 ? -17.802 0.768 -10.221 1.00 95.69 286 ALA A O 1
ATOM 2320 N N . ARG A 1 287 ? -18.250 2.367 -8.699 1.00 95.69 287 ARG A N 1
ATOM 2321 C CA . ARG A 1 287 ? -19.190 3.140 -9.532 1.00 95.69 287 ARG A CA 1
ATOM 2322 C C . ARG A 1 287 ? -18.553 3.628 -10.828 1.00 95.69 287 ARG A C 1
ATOM 2324 O O . ARG A 1 287 ? -19.174 3.539 -11.884 1.00 95.69 287 ARG A O 1
ATOM 2331 N N . GLU A 1 288 ? -17.306 4.081 -10.760 1.00 95.56 288 GLU A N 1
ATOM 2332 C CA . GLU A 1 288 ? -16.537 4.553 -11.916 1.00 95.56 288 GLU A CA 1
ATOM 2333 C C . GLU A 1 288 ? -15.830 3.421 -12.684 1.00 95.56 288 GLU A C 1
ATOM 2335 O O . GLU A 1 288 ? -15.126 3.667 -13.669 1.00 95.56 288 GLU A O 1
ATOM 2340 N N . LYS A 1 289 ? -16.033 2.159 -12.272 1.00 95.19 289 LYS A N 1
ATOM 2341 C CA . LYS A 1 289 ? -15.445 0.960 -12.894 1.00 95.19 289 LYS A CA 1
ATOM 2342 C C . LYS A 1 289 ? -13.917 1.033 -12.972 1.00 95.19 289 LYS A C 1
ATOM 2344 O O . LYS A 1 289 ? -13.321 0.713 -13.997 1.00 95.19 289 LYS A O 1
ATOM 2349 N N . LEU A 1 290 ? -13.278 1.484 -11.898 1.00 95.62 290 LEU A N 1
ATOM 2350 C CA . LEU A 1 290 ? -11.828 1.689 -11.822 1.00 95.62 290 LEU A CA 1
ATOM 2351 C C . LEU A 1 290 ? -11.084 0.525 -11.153 1.00 95.62 290 LEU A C 1
ATOM 2353 O O . LEU A 1 290 ? -9.856 0.509 -11.145 1.00 95.62 290 LEU A O 1
ATOM 2357 N N . LEU A 1 291 ? -11.800 -0.477 -10.630 1.00 93.00 291 LEU A N 1
ATOM 2358 C CA . LEU A 1 291 ? -11.195 -1.662 -10.002 1.00 93.00 291 LEU A CA 1
ATOM 2359 C C . LEU A 1 291 ? -10.299 -2.473 -10.957 1.00 93.00 291 LEU A C 1
ATOM 2361 O O . LEU A 1 291 ? -9.431 -3.206 -10.489 1.00 93.00 291 LEU A O 1
ATOM 2365 N N . GLU A 1 292 ? -10.454 -2.313 -12.276 1.00 90.38 292 GLU A N 1
ATOM 2366 C CA . GLU A 1 292 ? -9.593 -2.944 -13.289 1.00 90.38 292 GLU A CA 1
ATOM 2367 C C . GLU A 1 292 ? -8.124 -2.491 -13.219 1.00 90.38 292 GLU A C 1
ATOM 2369 O O . GLU A 1 292 ? -7.227 -3.250 -13.581 1.00 90.38 292 GLU A O 1
ATOM 2374 N N . PHE A 1 293 ? -7.866 -1.288 -12.695 1.00 92.75 293 PHE A N 1
ATOM 2375 C CA . PHE A 1 293 ? -6.514 -0.768 -12.463 1.00 92.75 293 PHE A CA 1
ATOM 2376 C C . PHE A 1 293 ? -5.926 -1.220 -11.117 1.00 92.75 293 PHE A C 1
ATOM 2378 O O . PHE A 1 293 ? -4.729 -1.048 -10.871 1.00 92.75 293 PHE A O 1
ATOM 2385 N N . GLY A 1 294 ? -6.756 -1.820 -10.255 1.00 91.56 294 GLY A N 1
ATOM 2386 C CA . GLY A 1 294 ? -6.376 -2.353 -8.952 1.00 91.56 294 GLY A CA 1
ATOM 2387 C C . GLY A 1 294 ? -5.177 -3.285 -9.048 1.00 91.56 294 GLY A C 1
ATOM 2388 O O . GLY A 1 294 ? -5.096 -4.096 -9.966 1.00 91.56 294 GLY A O 1
ATOM 2389 N N . GLY A 1 295 ? -4.244 -3.173 -8.103 1.00 89.88 295 GLY A N 1
ATOM 2390 C CA . GLY A 1 295 ? -3.064 -4.034 -8.000 1.00 89.88 295 GLY A CA 1
ATOM 2391 C C . GLY A 1 295 ? -3.162 -5.002 -6.815 1.00 89.88 295 GLY A C 1
ATOM 2392 O O . GLY A 1 295 ? -4.106 -4.932 -6.028 1.00 89.88 295 GLY A O 1
ATOM 2393 N N . PRO A 1 296 ? -2.149 -5.859 -6.593 1.00 87.88 296 PRO A N 1
ATOM 2394 C CA . PRO A 1 296 ? -2.131 -6.779 -5.449 1.00 87.88 296 PRO A CA 1
ATOM 2395 C C . PRO A 1 296 ? -2.071 -6.070 -4.083 1.00 87.88 296 PRO A C 1
ATOM 2397 O O . PRO A 1 296 ? -2.335 -6.705 -3.066 1.00 87.88 296 PRO A O 1
ATOM 2400 N N . MET A 1 297 ? -1.748 -4.769 -4.060 1.00 90.38 297 MET A N 1
ATOM 2401 C CA . MET A 1 297 ? -1.789 -3.924 -2.861 1.00 90.38 297 MET A CA 1
ATOM 2402 C C . MET A 1 297 ? -3.183 -3.377 -2.538 1.00 90.38 297 MET A C 1
ATOM 2404 O O . MET A 1 297 ? -3.403 -2.957 -1.413 1.00 90.38 297 MET A O 1
ATOM 2408 N N . THR A 1 298 ? -4.145 -3.395 -3.461 1.00 94.00 298 THR A N 1
ATOM 2409 C CA . THR A 1 298 ? -5.483 -2.854 -3.178 1.00 94.00 298 THR A CA 1
ATOM 2410 C C . THR A 1 298 ? -6.250 -3.690 -2.138 1.00 94.00 298 THR A C 1
ATOM 2412 O O . THR A 1 298 ? -6.764 -3.092 -1.196 1.00 94.00 298 THR A O 1
ATOM 2415 N N . PRO A 1 299 ? -6.282 -5.042 -2.201 1.00 93.75 299 PRO A N 1
ATOM 2416 C CA . PRO A 1 299 ? -6.928 -5.855 -1.166 1.00 93.75 299 PRO A CA 1
ATOM 2417 C C . PRO A 1 299 ? -6.417 -5.613 0.268 1.00 93.75 299 PRO A C 1
ATOM 2419 O O . PRO A 1 299 ? -7.249 -5.375 1.145 1.00 93.75 299 PRO A O 1
ATOM 2422 N N . PRO A 1 300 ? -5.095 -5.620 0.555 1.00 92.06 300 PRO A N 1
ATOM 2423 C CA . PRO A 1 300 ? -4.620 -5.403 1.921 1.00 92.06 300 PRO A CA 1
ATOM 2424 C C . PRO A 1 300 ? -4.908 -3.998 2.466 1.00 92.06 300 PRO A C 1
ATOM 2426 O O . PRO A 1 300 ? -5.031 -3.846 3.678 1.00 92.06 300 PRO A O 1
ATOM 2429 N N . LEU A 1 301 ? -5.091 -2.983 1.612 1.00 95.56 301 LEU A N 1
ATOM 2430 C CA . LEU A 1 301 ? -5.481 -1.640 2.063 1.00 95.56 301 LEU A CA 1
ATOM 2431 C C . LEU A 1 301 ? -6.895 -1.583 2.654 1.00 95.56 301 LEU A C 1
ATOM 2433 O O . LEU A 1 301 ? -7.197 -0.656 3.401 1.00 95.56 301 LEU A O 1
ATOM 2437 N N . LEU A 1 302 ? -7.753 -2.566 2.363 1.00 97.00 302 LEU A N 1
ATOM 2438 C CA . LEU A 1 302 ? -9.099 -2.633 2.937 1.00 97.00 302 LEU A CA 1
ATOM 2439 C C . LEU A 1 302 ? -9.097 -3.223 4.350 1.00 97.00 302 LEU A C 1
ATOM 2441 O O . LEU A 1 302 ? -9.988 -2.919 5.144 1.00 97.00 302 LEU A O 1
ATOM 2445 N N . VAL A 1 303 ? -8.089 -4.036 4.683 1.00 93.88 303 VAL A N 1
ATOM 2446 C CA . VAL A 1 303 ? -8.024 -4.797 5.939 1.00 93.88 303 VAL A CA 1
ATOM 2447 C C . VAL A 1 303 ? -8.142 -3.900 7.180 1.00 93.88 303 VAL A C 1
ATOM 2449 O O . VAL A 1 303 ? -8.955 -4.235 8.042 1.00 93.88 303 VAL A O 1
ATOM 2452 N N . PRO A 1 304 ? -7.445 -2.748 7.298 1.00 94.25 304 PRO A N 1
ATOM 2453 C CA . PRO A 1 304 ? -7.598 -1.875 8.462 1.00 94.25 304 PRO A CA 1
ATOM 2454 C C . PRO A 1 304 ? -9.042 -1.395 8.671 1.00 94.25 304 PRO A C 1
ATOM 2456 O O . PRO A 1 304 ? -9.559 -1.475 9.783 1.00 94.25 304 PRO A O 1
ATOM 2459 N N . ALA A 1 305 ? -9.731 -0.957 7.613 1.00 97.38 305 ALA A N 1
ATOM 2460 C CA . ALA A 1 305 ? -11.126 -0.524 7.708 1.00 97.38 305 ALA A CA 1
ATOM 2461 C C . ALA A 1 305 ? -12.067 -1.691 8.031 1.00 97.38 305 ALA A C 1
ATOM 2463 O O . ALA A 1 305 ? -12.964 -1.558 8.861 1.00 97.38 305 ALA A O 1
ATOM 2464 N N . MET A 1 306 ? -11.829 -2.860 7.433 1.00 96.56 306 MET A N 1
ATOM 2465 C CA . MET A 1 306 ? -12.590 -4.072 7.730 1.00 96.56 306 MET A CA 1
ATOM 2466 C C . MET A 1 306 ? -12.452 -4.494 9.198 1.00 96.56 306 MET A C 1
ATOM 2468 O O . MET A 1 306 ? -13.444 -4.890 9.803 1.00 96.56 306 MET A O 1
ATOM 2472 N N . GLN A 1 307 ? -11.267 -4.354 9.804 1.00 93.62 307 GLN A N 1
ATOM 2473 C CA . GLN A 1 307 ? -11.069 -4.592 11.240 1.00 93.62 307 GLN A CA 1
ATOM 2474 C C . GLN A 1 307 ? -11.889 -3.625 12.103 1.00 93.62 307 GLN A C 1
ATOM 2476 O O . GLN A 1 307 ? -12.486 -4.053 13.087 1.00 93.62 307 GLN A O 1
ATOM 2481 N N . VAL A 1 308 ? -11.954 -2.342 11.731 1.00 94.38 308 VAL A N 1
ATOM 2482 C CA . VAL A 1 308 ? -12.786 -1.347 12.433 1.00 94.38 308 VAL A CA 1
ATOM 2483 C C . VAL A 1 308 ? -14.269 -1.714 12.337 1.00 94.38 308 VAL A C 1
ATOM 2485 O O . VAL A 1 308 ? -14.972 -1.752 13.345 1.00 94.38 308 VAL A O 1
ATOM 2488 N N . HIS A 1 309 ? -14.752 -2.067 11.144 1.00 96.81 309 HIS A N 1
ATOM 2489 C CA . HIS A 1 309 ? -16.149 -2.473 10.956 1.00 96.81 309 HIS A CA 1
ATOM 2490 C C . HIS A 1 309 ? -16.484 -3.771 11.698 1.00 96.81 309 HIS A C 1
ATOM 2492 O O . HIS A 1 309 ? -17.558 -3.877 12.292 1.00 96.81 309 HIS A O 1
ATOM 2498 N N . LEU A 1 310 ? -15.557 -4.732 11.723 1.00 94.12 310 LEU A N 1
ATOM 2499 C CA . LEU A 1 310 ? -15.688 -5.966 12.496 1.00 94.12 310 LEU A CA 1
ATOM 2500 C C . LEU A 1 310 ? -15.724 -5.688 14.005 1.00 94.12 310 LEU A C 1
ATOM 2502 O O . LEU A 1 310 ? -16.522 -6.292 14.716 1.00 94.12 310 LEU A O 1
ATOM 2506 N N . LEU A 1 311 ? -14.919 -4.744 14.498 1.00 91.06 311 LEU A N 1
ATOM 2507 C CA . LEU A 1 311 ? -14.979 -4.321 15.894 1.00 91.06 311 LEU A CA 1
ATOM 2508 C C . LEU A 1 311 ? -16.357 -3.739 16.237 1.00 91.06 311 LEU A C 1
ATOM 2510 O O . LEU A 1 311 ? -16.953 -4.107 17.247 1.00 91.06 311 LEU A O 1
ATOM 2514 N N . ASN A 1 312 ? -16.919 -2.915 15.352 1.00 92.06 312 ASN A N 1
ATOM 2515 C CA . AS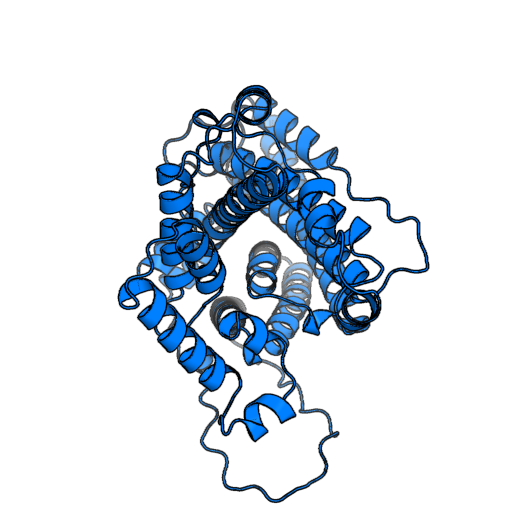N A 1 312 ? -18.270 -2.376 15.516 1.00 92.06 312 ASN A CA 1
ATOM 2516 C C . ASN A 1 312 ? -19.356 -3.465 15.518 1.00 92.06 312 ASN A C 1
ATOM 2518 O O . ASN A 1 312 ? -20.381 -3.311 16.186 1.00 92.06 312 ASN A O 1
ATOM 2522 N N . CYS A 1 313 ? -19.120 -4.604 14.856 1.00 93.44 313 CYS A N 1
ATOM 2523 C CA . CYS A 1 313 ? -20.009 -5.767 14.927 1.00 93.44 313 CYS A CA 1
ATOM 2524 C C . CYS A 1 313 ? -20.075 -6.396 16.329 1.00 93.44 313 CYS A C 1
ATOM 2526 O O . CYS A 1 313 ? -21.006 -7.140 16.617 1.00 93.44 313 CYS A O 1
ATOM 2528 N N . LYS A 1 314 ? -19.127 -6.097 17.221 1.00 89.38 314 LYS A N 1
ATOM 2529 C CA . LYS A 1 314 ? -19.135 -6.581 18.609 1.00 89.38 314 LYS A CA 1
ATOM 2530 C C . LYS A 1 314 ? -19.858 -5.651 19.584 1.00 89.38 314 LYS A C 1
ATOM 2532 O O . LYS A 1 314 ? -19.902 -5.943 20.777 1.00 89.38 314 LYS A O 1
ATOM 2537 N N . SER A 1 315 ? -20.407 -4.536 19.103 1.00 89.88 315 SER A N 1
ATOM 2538 C CA . SER A 1 315 ? -21.145 -3.595 19.947 1.00 89.88 315 SER A CA 1
ATOM 2539 C C . SER A 1 315 ? -22.345 -4.262 20.629 1.00 89.88 315 SER A C 1
ATOM 2541 O O . SER A 1 315 ? -23.043 -5.088 20.033 1.00 89.88 315 SER A O 1
ATOM 2543 N N . SER A 1 316 ? -22.618 -3.858 21.873 1.00 91.19 316 SER A N 1
ATOM 2544 C CA . SER A 1 316 ? -23.837 -4.236 22.597 1.00 91.19 316 SER A CA 1
ATOM 2545 C C . SER A 1 316 ? -25.094 -3.589 22.004 1.00 91.19 316 SER A C 1
ATOM 2547 O O . SER A 1 316 ? -26.196 -4.105 22.188 1.00 91.19 316 SER A O 1
ATOM 2549 N N . ASP A 1 317 ? -24.938 -2.494 21.256 1.00 93.81 317 ASP A N 1
ATOM 2550 C CA . ASP A 1 317 ? -26.014 -1.855 20.503 1.00 93.81 317 ASP A CA 1
ATOM 2551 C C . ASP A 1 317 ? -26.273 -2.620 19.193 1.00 93.81 317 ASP A C 1
ATOM 2553 O O . ASP A 1 317 ? -25.424 -2.689 18.297 1.00 93.81 317 ASP A O 1
ATOM 2557 N N . GLY A 1 318 ? -27.480 -3.180 19.067 1.00 92.75 318 GLY A N 1
ATOM 2558 C CA . GLY A 1 318 ? -27.896 -3.954 17.897 1.00 92.75 318 GLY A CA 1
ATOM 2559 C C . GLY A 1 318 ? -27.888 -3.168 16.581 1.00 92.75 318 GLY A C 1
ATOM 2560 O O . GLY A 1 318 ? -27.589 -3.749 15.535 1.00 92.75 318 GLY A O 1
ATOM 2561 N N . PHE A 1 319 ? -28.166 -1.861 16.614 1.00 93.62 319 PHE A N 1
ATOM 2562 C CA . PHE A 1 319 ? -28.122 -1.006 15.429 1.00 93.62 319 PHE A CA 1
ATOM 2563 C C . PHE A 1 319 ? -26.680 -0.773 14.970 1.00 93.62 319 PHE A C 1
ATOM 2565 O O . PHE A 1 319 ? -26.378 -0.984 13.793 1.00 93.62 319 PHE A O 1
ATOM 2572 N N . ILE A 1 320 ? -25.773 -0.422 15.891 1.00 93.06 320 ILE A N 1
ATOM 2573 C CA . ILE A 1 320 ? -24.339 -0.253 15.583 1.00 93.06 320 ILE A CA 1
ATOM 2574 C C . ILE A 1 320 ? -23.759 -1.561 15.046 1.00 93.06 320 ILE A C 1
ATOM 2576 O O . ILE A 1 320 ? -23.069 -1.556 14.025 1.00 93.06 320 ILE A O 1
ATOM 2580 N N . ARG A 1 321 ? -24.108 -2.688 15.676 1.00 93.69 321 ARG A N 1
ATOM 2581 C CA . ARG A 1 321 ? -23.684 -4.020 15.244 1.00 93.69 321 ARG A CA 1
ATOM 2582 C C . ARG A 1 321 ? -24.100 -4.321 13.801 1.00 93.69 321 ARG A C 1
ATOM 2584 O O . ARG A 1 321 ? -23.276 -4.767 13.006 1.00 93.69 321 ARG A O 1
ATOM 2591 N N . ARG A 1 322 ? -25.358 -4.050 13.434 1.00 93.69 322 ARG A N 1
ATOM 2592 C CA . ARG A 1 322 ? -25.847 -4.259 12.060 1.00 93.69 322 ARG A CA 1
ATOM 2593 C C . ARG A 1 322 ? -25.214 -3.288 11.063 1.00 93.69 322 ARG A C 1
ATOM 2595 O O . ARG A 1 322 ? -24.893 -3.687 9.947 1.00 93.69 322 ARG A O 1
ATOM 2602 N N . LEU A 1 323 ? -25.017 -2.031 11.456 1.00 94.81 323 LEU A N 1
ATOM 2603 C CA . LEU A 1 323 ? -24.378 -1.026 10.610 1.00 94.81 323 LEU A CA 1
ATOM 2604 C C . LEU A 1 323 ? -22.908 -1.372 10.327 1.00 94.81 323 LEU A C 1
ATOM 2606 O O . LEU A 1 323 ? -22.458 -1.202 9.195 1.00 94.81 323 LEU A O 1
ATOM 2610 N N . GLY A 1 324 ? -22.180 -1.882 11.326 1.00 95.00 324 GLY A N 1
ATOM 2611 C CA . GLY A 1 324 ? -20.823 -2.407 11.164 1.00 95.00 324 GLY A CA 1
ATOM 2612 C C . GLY A 1 324 ? -20.772 -3.532 10.132 1.00 95.00 324 GLY A C 1
ATOM 2613 O O . GLY A 1 324 ? -19.955 -3.476 9.214 1.00 95.00 324 GLY A O 1
ATOM 2614 N N . LEU A 1 325 ? -21.708 -4.485 10.207 1.00 95.94 325 LEU A N 1
ATOM 2615 C CA . LEU A 1 325 ? -21.789 -5.588 9.247 1.00 95.94 325 LEU A CA 1
ATOM 2616 C C . LEU A 1 325 ? -22.032 -5.089 7.816 1.00 95.94 325 LEU A C 1
ATOM 2618 O O . LEU A 1 325 ? -21.280 -5.455 6.923 1.00 95.94 325 LEU A O 1
ATOM 2622 N N . ASN A 1 326 ? -22.996 -4.188 7.600 1.00 95.62 326 ASN A N 1
ATOM 2623 C CA . ASN A 1 326 ? -23.265 -3.636 6.263 1.00 95.62 326 ASN A CA 1
ATOM 2624 C C . ASN A 1 326 ? -22.031 -2.925 5.667 1.00 95.62 326 ASN A C 1
ATOM 2626 O O . ASN A 1 326 ? -21.753 -3.016 4.472 1.00 95.62 326 ASN A O 1
ATOM 2630 N N . LYS A 1 327 ? -21.274 -2.190 6.496 1.00 97.31 327 LYS A N 1
ATOM 2631 C CA . LYS A 1 327 ? -20.040 -1.521 6.057 1.00 97.31 327 LYS A CA 1
ATOM 2632 C C . LYS A 1 327 ? -18.935 -2.527 5.730 1.00 97.31 327 LYS A C 1
ATOM 2634 O O . LYS A 1 327 ? -18.195 -2.315 4.772 1.00 97.31 327 LYS A O 1
ATOM 2639 N N . LEU A 1 328 ? -18.830 -3.607 6.500 1.00 96.88 328 LEU A N 1
ATOM 2640 C CA . LEU A 1 328 ? -17.892 -4.698 6.250 1.00 96.88 328 LEU A CA 1
ATOM 2641 C C . LEU A 1 328 ? -18.240 -5.460 4.960 1.00 96.88 328 LEU A C 1
ATOM 2643 O O . LEU A 1 328 ? -17.348 -5.752 4.165 1.00 96.88 328 LEU A O 1
ATOM 2647 N N . GLU A 1 329 ? -19.526 -5.715 4.716 1.00 95.75 329 GLU A N 1
ATOM 2648 C CA . GLU A 1 329 ? -20.034 -6.358 3.499 1.00 95.75 329 GLU A CA 1
ATOM 2649 C C . GLU A 1 329 ? -19.640 -5.595 2.228 1.00 95.75 329 GLU A C 1
ATOM 2651 O O . GLU A 1 329 ? -19.273 -6.224 1.236 1.00 95.75 329 GLU A O 1
ATOM 2656 N N . LEU A 1 330 ? -19.619 -4.254 2.256 1.00 96.12 330 LEU A N 1
ATOM 2657 C CA . LEU A 1 330 ? -19.131 -3.459 1.123 1.00 96.12 330 LEU A CA 1
ATOM 2658 C C . LEU A 1 330 ? -17.691 -3.830 0.750 1.00 96.12 330 LEU A C 1
ATOM 2660 O O . LEU A 1 330 ? -17.412 -4.117 -0.412 1.00 96.12 330 LEU A O 1
ATOM 2664 N N . CYS A 1 331 ? -16.783 -3.881 1.725 1.00 97.44 331 CYS A N 1
ATOM 2665 C CA . CYS A 1 331 ? -15.398 -4.285 1.479 1.00 97.44 331 CYS A CA 1
ATOM 2666 C C . CYS A 1 331 ? -15.308 -5.743 1.004 1.00 97.44 331 CYS A C 1
ATOM 2668 O O . CYS A 1 331 ? -14.529 -6.047 0.102 1.00 97.44 331 CYS A O 1
ATOM 2670 N N . MET A 1 332 ? -16.133 -6.635 1.563 1.00 95.75 332 MET A N 1
ATOM 2671 C CA . MET A 1 332 ? -16.197 -8.043 1.154 1.00 95.75 332 MET A CA 1
ATOM 2672 C C . MET A 1 332 ? -16.611 -8.208 -0.314 1.00 95.75 332 MET A C 1
ATOM 2674 O O . MET A 1 332 ? -16.023 -9.034 -1.011 1.00 95.75 332 MET A O 1
ATOM 2678 N N . MET A 1 333 ? -17.554 -7.397 -0.808 1.00 94.62 333 MET A N 1
ATOM 2679 C CA . MET A 1 333 ? -17.943 -7.387 -2.225 1.00 94.62 333 MET A CA 1
ATOM 2680 C C . MET A 1 333 ? -16.795 -6.940 -3.140 1.00 94.62 333 MET A C 1
ATOM 2682 O O . MET A 1 333 ? -16.608 -7.498 -4.221 1.00 94.62 333 MET A O 1
ATOM 2686 N N . ILE A 1 334 ? -15.990 -5.965 -2.709 1.00 95.62 334 ILE A N 1
ATOM 2687 C CA . ILE A 1 334 ? -14.807 -5.529 -3.466 1.00 95.62 334 ILE A CA 1
ATOM 2688 C C . ILE A 1 334 ? -13.763 -6.650 -3.514 1.00 95.62 334 ILE A C 1
ATOM 2690 O O . ILE A 1 334 ? -13.247 -6.959 -4.588 1.00 95.62 334 ILE A O 1
ATOM 2694 N N . LEU A 1 335 ? -13.485 -7.308 -2.383 1.00 94.69 335 LEU A N 1
ATOM 2695 C CA . LEU A 1 335 ? -12.572 -8.456 -2.346 1.00 94.69 335 LEU A CA 1
ATOM 2696 C C . LEU A 1 335 ? -13.063 -9.611 -3.231 1.00 94.69 335 LEU A C 1
ATOM 2698 O O . LEU A 1 335 ? -12.255 -10.212 -3.937 1.00 94.69 335 LEU A O 1
ATOM 2702 N N . GLU A 1 336 ? -14.372 -9.876 -3.253 1.00 93.19 336 GLU A N 1
ATOM 2703 C CA . GLU A 1 336 ? -14.990 -10.884 -4.123 1.00 93.19 336 GLU A CA 1
ATOM 2704 C C . GLU A 1 336 ? -14.731 -10.604 -5.606 1.00 93.19 336 GLU A C 1
ATOM 2706 O O . GLU A 1 336 ? -14.378 -11.515 -6.347 1.00 93.19 336 GLU A O 1
ATOM 2711 N N . GLN A 1 337 ? -14.815 -9.345 -6.041 1.00 91.31 337 GLN A N 1
ATOM 2712 C CA . GLN A 1 337 ? -14.469 -8.982 -7.418 1.00 91.31 3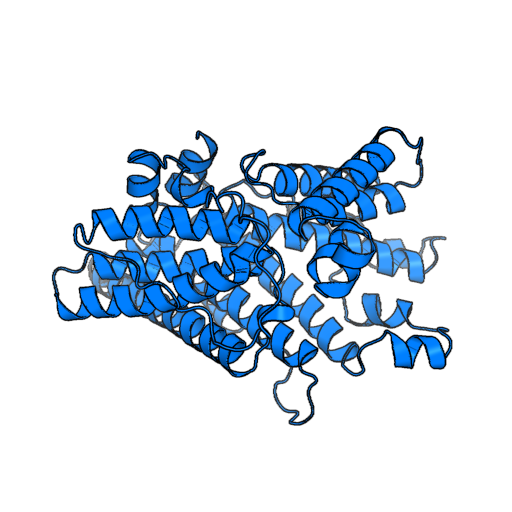37 GLN A CA 1
ATOM 2713 C C . GLN A 1 337 ? -12.968 -9.123 -7.700 1.00 91.31 337 GLN A C 1
ATOM 2715 O O . GLN A 1 337 ? -12.556 -9.578 -8.770 1.00 91.31 337 GLN A O 1
ATOM 2720 N N . MET A 1 338 ? -12.117 -8.763 -6.739 1.00 91.12 338 MET A N 1
ATOM 2721 C CA . MET A 1 338 ? -10.666 -8.782 -6.929 1.00 91.12 338 MET A CA 1
ATOM 2722 C C . MET A 1 338 ? -10.050 -10.189 -6.874 1.00 91.12 338 MET A C 1
ATOM 2724 O O . MET A 1 338 ? -8.993 -10.407 -7.478 1.00 91.12 338 MET A O 1
ATOM 2728 N N . GLN A 1 339 ? -10.685 -11.160 -6.205 1.00 89.69 339 GLN A N 1
ATOM 2729 C CA . GLN A 1 339 ? -10.124 -12.506 -5.987 1.00 89.69 339 GLN A CA 1
ATOM 2730 C C . GLN A 1 339 ? -9.903 -13.314 -7.276 1.00 89.69 339 GLN A C 1
ATOM 2732 O O . GLN A 1 339 ? -9.050 -14.206 -7.321 1.00 89.69 339 GLN A O 1
ATOM 2737 N N . HIS A 1 340 ? -10.605 -12.963 -8.358 1.00 85.19 340 HIS A N 1
ATOM 2738 C CA . HIS A 1 340 ? -10.404 -13.570 -9.676 1.00 85.19 340 HIS A CA 1
ATOM 2739 C C . HIS A 1 340 ? -9.002 -13.300 -10.245 1.00 85.19 340 HIS A C 1
ATOM 2741 O O . HIS A 1 340 ? -8.461 -14.119 -10.990 1.00 85.19 340 HIS A O 1
ATOM 2747 N N . THR A 1 341 ? -8.387 -12.175 -9.870 1.00 85.56 341 THR A N 1
ATOM 2748 C CA . THR A 1 341 ? -7.043 -11.781 -10.321 1.00 85.56 341 THR A CA 1
ATOM 2749 C C . THR A 1 341 ? -6.006 -11.895 -9.204 1.00 85.56 341 THR A C 1
ATOM 2751 O O . THR A 1 341 ? -4.855 -12.271 -9.466 1.00 85.56 341 THR A O 1
ATOM 2754 N N . TYR A 1 342 ? -6.397 -11.594 -7.963 1.00 87.75 342 TYR A N 1
ATOM 2755 C CA . TYR A 1 342 ? -5.499 -11.438 -6.821 1.00 87.75 342 TYR A CA 1
ATOM 2756 C C . TYR A 1 342 ? -5.800 -12.455 -5.715 1.00 87.75 342 TYR A C 1
ATOM 2758 O O . TYR A 1 342 ? -6.760 -12.272 -4.970 1.00 87.75 342 TYR A O 1
ATOM 2766 N N . PRO A 1 343 ? -4.947 -13.481 -5.537 1.00 85.12 343 PRO A N 1
ATOM 2767 C CA . PRO A 1 343 ? -5.107 -14.473 -4.470 1.00 85.12 343 PRO A CA 1
ATOM 2768 C C . PRO A 1 343 ? -5.216 -13.867 -3.060 1.00 85.12 343 PRO A C 1
ATOM 2770 O O . PRO A 1 343 ? -5.957 -14.370 -2.223 1.00 85.12 343 PRO A O 1
ATOM 2773 N N . SER A 1 344 ? -4.554 -12.730 -2.802 1.00 84.56 344 SER A N 1
ATOM 2774 C CA . SER A 1 344 ? -4.635 -12.035 -1.506 1.00 84.56 344 SER A CA 1
ATOM 2775 C C . SER A 1 344 ? -6.058 -11.598 -1.148 1.00 84.56 344 SER A C 1
ATOM 2777 O O . SER A 1 344 ? -6.423 -11.627 0.024 1.00 84.56 344 SER A O 1
ATOM 2779 N N . ALA A 1 345 ? -6.881 -11.236 -2.137 1.00 90.12 345 ALA A N 1
ATOM 2780 C CA . ALA A 1 345 ? -8.270 -10.868 -1.889 1.00 90.12 345 ALA A CA 1
ATOM 2781 C C . ALA A 1 345 ? -9.104 -12.067 -1.420 1.00 90.12 345 ALA A C 1
ATOM 2783 O O . ALA A 1 345 ? -9.906 -11.916 -0.503 1.00 90.12 345 ALA A O 1
ATOM 2784 N N . SER A 1 346 ? -8.852 -13.247 -1.998 1.00 88.19 346 SER A N 1
ATOM 2785 C CA . SER A 1 346 ? -9.490 -14.512 -1.613 1.00 88.19 346 SER A CA 1
ATOM 2786 C C . SER A 1 346 ? -9.242 -14.824 -0.135 1.00 88.19 346 SER A C 1
ATOM 2788 O O . SER A 1 346 ? -10.168 -15.082 0.629 1.00 88.19 346 SER A O 1
ATOM 2790 N N . ILE A 1 347 ? -7.988 -14.689 0.302 1.00 84.38 347 ILE A N 1
ATOM 2791 C CA . ILE A 1 347 ? -7.585 -14.970 1.684 1.00 84.38 347 ILE A CA 1
ATOM 2792 C C . ILE A 1 347 ? -8.191 -13.990 2.671 1.00 84.38 347 ILE A C 1
ATOM 2794 O O . ILE A 1 347 ? -8.795 -14.418 3.652 1.00 84.38 347 ILE A O 1
ATOM 2798 N N . PHE A 1 348 ? -8.066 -12.681 2.430 1.00 87.56 348 PHE A N 1
ATOM 2799 C CA . PHE A 1 348 ? -8.665 -11.705 3.340 1.00 87.56 348 PHE A CA 1
ATOM 2800 C C . PHE A 1 348 ? -10.176 -11.900 3.418 1.00 87.56 348 PHE A C 1
ATOM 2802 O O . PHE A 1 348 ? -10.736 -11.889 4.512 1.00 87.56 348 PHE A O 1
ATOM 2809 N N . ARG A 1 349 ? -10.831 -12.191 2.291 1.00 90.94 349 ARG A N 1
ATOM 2810 C CA . ARG A 1 349 ? -12.253 -12.523 2.277 1.00 90.94 349 ARG A CA 1
ATOM 2811 C C . ARG A 1 349 ? -12.551 -13.762 3.127 1.00 90.94 349 ARG A C 1
ATOM 2813 O O . ARG A 1 349 ? -13.446 -13.698 3.960 1.00 90.94 349 ARG A O 1
ATOM 2820 N N . GLY A 1 350 ? -11.794 -14.849 2.983 1.00 88.31 350 GLY A N 1
ATOM 2821 C CA . GLY A 1 350 ? -11.945 -16.057 3.806 1.00 88.31 350 GLY A CA 1
ATOM 2822 C C . GLY A 1 350 ? -11.805 -15.777 5.307 1.00 88.31 350 GLY A C 1
ATOM 2823 O O . GLY A 1 350 ? -12.678 -16.150 6.091 1.00 88.31 350 GLY A O 1
ATOM 2824 N N . ILE A 1 351 ? -10.764 -15.035 5.698 1.00 86.19 351 ILE A N 1
ATOM 2825 C CA . ILE A 1 351 ? -10.483 -14.656 7.094 1.00 86.19 351 ILE A CA 1
ATOM 2826 C C . ILE A 1 351 ? -11.633 -13.852 7.700 1.00 86.19 351 ILE A C 1
ATOM 2828 O O . ILE A 1 351 ? -12.151 -14.198 8.765 1.00 86.19 351 ILE A O 1
ATOM 2832 N N . PHE A 1 352 ? -12.072 -12.796 7.015 1.00 91.12 352 PHE A N 1
ATOM 2833 C CA . PHE A 1 352 ? -13.170 -11.971 7.509 1.00 91.12 352 PHE A CA 1
ATOM 2834 C C . PHE A 1 352 ? -14.510 -12.704 7.468 1.00 91.12 352 PHE A C 1
ATOM 2836 O O . PHE A 1 352 ? -15.330 -12.487 8.354 1.00 91.12 352 PHE A O 1
ATOM 2843 N N . LEU A 1 353 ? -14.735 -13.608 6.511 1.00 91.81 353 LEU A N 1
ATOM 2844 C CA . LEU A 1 353 ? -15.931 -14.448 6.492 1.00 91.81 353 LEU A CA 1
ATOM 2845 C C . LEU A 1 353 ? -15.991 -15.374 7.714 1.00 91.81 353 LEU A C 1
ATOM 2847 O O . LEU A 1 353 ? -17.052 -15.493 8.327 1.00 91.81 353 LEU A O 1
ATOM 2851 N N . GLY A 1 354 ? -14.866 -15.990 8.091 1.00 88.50 354 GLY A N 1
ATOM 2852 C CA . GLY A 1 354 ? -14.755 -16.774 9.324 1.00 88.50 354 GLY A CA 1
ATOM 2853 C C . GLY A 1 354 ? -15.098 -15.939 10.560 1.00 88.50 354 GLY A C 1
ATOM 2854 O O . GLY A 1 354 ? -15.953 -16.327 11.356 1.00 88.50 354 GLY A O 1
ATOM 2855 N N . ALA A 1 355 ? -14.524 -14.738 10.664 1.00 89.31 355 ALA A N 1
ATOM 2856 C CA . ALA A 1 355 ? -14.797 -13.823 11.772 1.00 89.31 355 ALA A CA 1
ATOM 2857 C C . ALA A 1 355 ? -16.259 -13.352 11.830 1.00 89.31 355 ALA A C 1
ATOM 2859 O O . ALA A 1 355 ? -16.857 -13.308 12.905 1.00 89.31 355 ALA A O 1
ATOM 2860 N N . ILE A 1 356 ? -16.867 -13.039 10.681 1.00 91.12 356 ILE A N 1
ATOM 2861 C CA . ILE A 1 356 ? -18.285 -12.669 10.602 1.00 91.12 356 ILE A CA 1
ATOM 2862 C C . ILE A 1 356 ? -19.155 -13.820 11.099 1.00 91.12 356 ILE A C 1
ATOM 2864 O O . ILE A 1 356 ? -20.046 -13.575 11.903 1.00 91.12 356 ILE A O 1
ATOM 2868 N N . ARG A 1 357 ? -18.894 -15.062 10.673 1.00 90.44 357 ARG A N 1
ATOM 2869 C CA . ARG A 1 357 ? -19.666 -16.239 11.108 1.00 90.44 357 ARG A CA 1
ATOM 2870 C C . ARG A 1 357 ? -19.554 -16.496 12.608 1.00 90.44 357 ARG A C 1
ATOM 2872 O O . ARG A 1 357 ? -20.517 -16.948 13.214 1.00 90.44 357 ARG A O 1
ATOM 2879 N N . GLN A 1 358 ? -18.424 -16.162 13.228 1.00 88.44 358 GLN A N 1
ATOM 2880 C CA . GLN A 1 358 ? -18.286 -16.260 14.681 1.00 88.44 358 GLN A CA 1
ATOM 2881 C C . GLN A 1 358 ? -19.135 -15.215 15.424 1.00 88.44 358 GLN A C 1
ATOM 2883 O O . GLN A 1 358 ? -19.709 -15.517 16.469 1.00 88.44 358 GLN A O 1
ATOM 2888 N N . VAL A 1 359 ? -19.241 -13.992 14.893 1.00 88.50 359 VAL A N 1
ATOM 2889 C CA . VAL A 1 359 ? -20.065 -12.918 15.487 1.00 88.50 359 VAL A CA 1
ATOM 2890 C C . VAL A 1 359 ? -21.554 -13.074 15.135 1.00 88.50 359 VAL A C 1
ATOM 2892 O O . VAL A 1 359 ? -22.430 -12.716 15.924 1.00 88.50 359 VAL A O 1
ATOM 2895 N N . PHE A 1 360 ? -21.849 -13.626 13.961 1.00 89.88 360 PHE A N 1
ATOM 2896 C CA . PHE A 1 360 ? -23.182 -13.839 13.406 1.00 89.88 360 PHE A CA 1
ATOM 2897 C C . PHE A 1 360 ? -23.297 -15.284 12.878 1.00 89.88 360 PHE A C 1
ATOM 2899 O O . PHE A 1 360 ? -23.104 -15.509 11.682 1.00 89.88 360 PHE A O 1
ATOM 2906 N N . PRO A 1 361 ? -23.636 -16.268 13.731 1.00 86.94 361 PRO A N 1
ATOM 2907 C CA . PRO A 1 361 ? -23.696 -17.683 13.338 1.00 86.94 361 PRO A CA 1
ATOM 2908 C C . PRO A 1 361 ? -24.641 -17.975 12.166 1.00 86.94 361 PRO A C 1
ATOM 2910 O O . PRO A 1 361 ? -24.344 -18.820 11.327 1.00 86.94 361 PRO A O 1
ATOM 2913 N N . ASP A 1 362 ? -25.737 -17.220 12.064 1.00 86.44 362 ASP A N 1
ATOM 2914 C CA . ASP A 1 362 ? -26.735 -17.355 10.995 1.00 86.44 362 ASP A CA 1
ATOM 2915 C C . ASP A 1 362 ? -26.376 -16.561 9.723 1.00 86.44 362 ASP A C 1
ATOM 2917 O O . ASP A 1 362 ? -27.203 -16.400 8.820 1.00 86.44 362 ASP A O 1
ATOM 2921 N N . TYR A 1 363 ? -25.165 -15.999 9.644 1.00 86.69 363 TYR A N 1
ATOM 2922 C CA . TYR A 1 363 ? -24.746 -15.205 8.498 1.00 86.69 363 TYR A CA 1
ATOM 2923 C C . TYR A 1 363 ? -24.600 -16.066 7.241 1.00 86.69 363 TYR A C 1
ATOM 2925 O O . TYR A 1 363 ? -23.697 -16.898 7.116 1.00 86.69 363 TYR A O 1
ATOM 2933 N N . MET A 1 364 ? -25.463 -15.790 6.267 1.00 77.38 364 MET A N 1
ATOM 2934 C CA . MET A 1 364 ? -25.419 -16.381 4.937 1.00 77.38 364 MET A CA 1
ATOM 2935 C C . MET A 1 364 ? -24.906 -15.347 3.942 1.00 77.38 364 MET A C 1
ATOM 2937 O O . MET A 1 364 ? -25.473 -14.262 3.811 1.00 77.38 364 MET A O 1
ATOM 2941 N N . VAL A 1 365 ? -23.848 -15.700 3.211 1.00 71.12 365 VAL A N 1
ATOM 2942 C CA . VAL A 1 365 ? -23.355 -14.884 2.098 1.00 71.12 365 VAL A CA 1
ATOM 2943 C C . VAL A 1 365 ? -24.450 -14.839 1.039 1.00 71.12 365 VAL A C 1
ATOM 2945 O O . VAL A 1 365 ? -24.869 -15.888 0.550 1.00 71.12 365 VAL A O 1
ATOM 2948 N N . GLN A 1 366 ? -24.920 -13.645 0.674 1.00 65.00 366 GLN A N 1
ATOM 2949 C CA . GLN A 1 366 ? -25.791 -13.526 -0.489 1.00 65.00 366 GLN A CA 1
ATOM 2950 C C . GLN A 1 366 ? -24.947 -13.738 -1.749 1.00 65.00 366 GLN A C 1
ATOM 2952 O O . GLN A 1 366 ? -24.013 -12.967 -1.971 1.00 65.00 366 GLN A O 1
ATOM 2957 N N . PRO A 1 367 ? -25.229 -14.765 -2.571 1.00 54.94 367 PRO A N 1
ATOM 2958 C CA . PRO A 1 367 ? -24.494 -14.952 -3.808 1.00 54.94 367 PRO A CA 1
ATOM 2959 C C . PRO A 1 367 ? -24.764 -13.764 -4.730 1.00 54.94 367 PRO A C 1
ATOM 2961 O O . PRO A 1 367 ? -25.921 -13.429 -5.012 1.00 54.94 367 PRO A O 1
ATOM 2964 N N . SER A 1 368 ? -23.697 -13.142 -5.228 1.00 50.72 368 SER A N 1
ATOM 2965 C CA . SER A 1 368 ? -23.805 -12.238 -6.362 1.00 50.72 368 SER A CA 1
ATOM 2966 C C . SER A 1 368 ? -24.310 -13.067 -7.552 1.00 50.72 368 SER A C 1
ATOM 2968 O O . SER A 1 368 ? -23.652 -13.995 -8.019 1.00 50.72 368 SER A O 1
ATOM 2970 N N . LYS A 1 369 ? -25.549 -12.827 -8.010 1.00 38.81 369 LYS A N 1
ATOM 2971 C CA . LYS A 1 369 ? -26.040 -13.491 -9.227 1.00 38.81 369 LYS A CA 1
ATOM 2972 C C . LYS A 1 369 ? -25.103 -13.093 -10.374 1.00 38.81 369 LYS A C 1
ATOM 2974 O O . LYS A 1 369 ? -24.903 -11.888 -10.552 1.00 38.81 369 LYS A O 1
ATOM 2979 N N . PRO A 1 370 ? -24.557 -14.035 -11.163 1.00 40.34 370 PRO A N 1
ATOM 2980 C CA . PRO A 1 370 ? -23.809 -13.668 -12.354 1.00 40.34 370 PRO A CA 1
ATOM 2981 C C . PRO A 1 370 ? -24.737 -12.856 -13.259 1.00 40.34 370 PRO A C 1
ATOM 2983 O O . PRO A 1 370 ? -25.820 -13.310 -13.632 1.00 40.34 370 PRO A O 1
ATOM 2986 N N . GLY A 1 371 ? -24.348 -11.612 -13.540 1.00 34.91 371 GLY A N 1
ATOM 2987 C CA . GLY A 1 371 ? -25.093 -10.743 -14.438 1.00 34.91 371 GLY A CA 1
ATOM 2988 C C . GLY A 1 371 ? -25.221 -11.412 -15.803 1.00 34.91 371 GLY A C 1
ATOM 2989 O O . GLY A 1 371 ? -24.227 -11.822 -16.399 1.00 34.91 371 GLY A O 1
ATOM 2990 N N . THR A 1 372 ? -26.452 -11.524 -16.290 1.00 34.78 372 THR A N 1
ATOM 2991 C CA . THR A 1 372 ? -26.802 -11.942 -17.649 1.00 34.78 372 THR A CA 1
ATOM 2992 C C . THR A 1 372 ? -26.186 -10.985 -18.671 1.00 34.78 372 THR A C 1
ATOM 2994 O O . THR A 1 372 ? -26.811 -10.004 -19.064 1.00 34.78 372 THR A O 1
ATOM 2997 N N . ALA A 1 373 ? -24.942 -11.249 -19.065 1.00 35.12 373 ALA A N 1
ATOM 2998 C CA . ALA A 1 373 ? -24.279 -10.675 -20.232 1.00 35.12 373 ALA A CA 1
ATOM 2999 C C . ALA A 1 373 ? -23.095 -11.563 -20.658 1.00 35.12 373 ALA A C 1
ATOM 3001 O O . ALA A 1 373 ? -21.960 -11.110 -20.770 1.00 35.12 373 ALA A O 1
ATOM 3002 N N . ALA A 1 374 ? -23.354 -12.848 -20.887 1.00 30.39 374 ALA A N 1
ATOM 3003 C CA . ALA A 1 374 ? -22.503 -13.686 -21.722 1.00 30.39 374 ALA A CA 1
ATOM 3004 C C . ALA A 1 374 ? -23.422 -14.385 -22.736 1.00 30.39 374 ALA A C 1
ATOM 3006 O O . ALA A 1 374 ? -24.449 -14.922 -22.315 1.00 30.39 374 ALA A O 1
ATOM 3007 N N . PRO A 1 375 ? -23.135 -14.341 -24.051 1.00 33.09 375 PRO A N 1
ATOM 3008 C CA . PRO A 1 375 ? -23.913 -15.106 -25.012 1.00 33.09 375 PRO A CA 1
ATOM 3009 C C . PRO A 1 375 ? -23.718 -16.598 -24.722 1.00 33.09 375 PRO A C 1
ATOM 3011 O O . PRO A 1 375 ? -22.589 -17.059 -24.551 1.00 33.09 375 PRO A O 1
ATOM 3014 N N . GLU A 1 376 ? -24.834 -17.320 -24.631 1.00 30.23 376 GLU A N 1
ATOM 3015 C CA . GLU A 1 376 ? -24.882 -18.771 -24.467 1.00 30.23 376 GLU A CA 1
ATOM 3016 C C . GLU A 1 376 ? -24.034 -19.453 -25.546 1.00 30.23 376 GLU A C 1
ATOM 3018 O O . GLU A 1 376 ? -24.346 -19.388 -26.733 1.00 30.23 376 GLU A O 1
ATOM 3023 N N . TYR A 1 377 ? -22.969 -20.131 -25.123 1.00 28.50 377 TYR A N 1
ATOM 3024 C CA . TYR A 1 377 ? -22.244 -21.104 -25.933 1.00 28.50 377 TYR A CA 1
ATOM 3025 C C . TYR A 1 377 ? -21.893 -22.312 -25.059 1.00 28.50 377 TYR A C 1
ATOM 3027 O O . TYR A 1 377 ? -21.762 -22.172 -23.841 1.00 28.50 377 TYR A O 1
ATOM 3035 N N . PRO A 1 378 ? -21.844 -23.516 -25.654 1.00 28.30 378 PRO A N 1
ATOM 3036 C CA . PRO A 1 378 ? -22.202 -24.743 -24.964 1.00 28.30 378 PRO A CA 1
ATOM 3037 C C . PRO A 1 378 ? -21.231 -25.088 -23.839 1.00 28.30 378 PRO A C 1
ATOM 3039 O O . PRO A 1 378 ? -20.014 -25.116 -24.018 1.00 28.30 378 PRO A O 1
ATOM 3042 N N . ILE A 1 379 ? -21.834 -25.376 -22.688 1.00 30.16 379 ILE A N 1
ATOM 3043 C CA . ILE A 1 379 ? -21.211 -25.808 -21.442 1.00 30.16 379 ILE A CA 1
ATOM 3044 C C . ILE A 1 379 ? -20.475 -27.128 -21.703 1.00 30.16 379 ILE A C 1
ATOM 3046 O O . ILE A 1 379 ? -21.078 -28.201 -21.739 1.00 30.16 379 ILE A O 1
ATOM 3050 N N . LEU A 1 380 ? -19.159 -27.053 -21.889 1.00 26.83 380 LEU A N 1
ATOM 3051 C CA . LEU A 1 380 ? -18.278 -28.171 -21.580 1.00 26.83 380 LEU A CA 1
ATOM 3052 C C . LEU A 1 380 ? -18.117 -28.168 -20.064 1.00 26.83 380 LEU A C 1
ATOM 3054 O O . LEU A 1 380 ? -17.555 -27.223 -19.524 1.00 26.83 380 LEU A O 1
ATOM 3058 N N . GLN A 1 381 ? -18.703 -29.192 -19.434 1.00 25.45 381 GLN A N 1
ATOM 3059 C CA . GLN A 1 381 ? -18.687 -29.516 -18.004 1.00 25.45 381 GLN A CA 1
ATOM 3060 C C . GLN A 1 381 ? -17.660 -28.713 -17.202 1.00 25.45 381 GLN A C 1
ATOM 3062 O O . GLN A 1 381 ? -16.459 -28.983 -17.265 1.00 25.45 381 GLN A O 1
ATOM 3067 N N . ASP A 1 382 ? -18.173 -27.748 -16.436 1.00 29.72 382 ASP A N 1
ATOM 3068 C CA . ASP A 1 382 ? -17.433 -27.066 -15.386 1.00 29.72 382 ASP A CA 1
ATOM 3069 C C . ASP A 1 382 ? -16.783 -28.122 -14.483 1.00 29.72 382 ASP A C 1
ATOM 3071 O O . ASP A 1 382 ? -17.459 -28.889 -13.792 1.00 29.72 382 ASP A O 1
ATOM 3075 N N . ALA A 1 383 ? -15.451 -28.166 -14.496 1.00 25.81 383 ALA A N 1
ATOM 3076 C CA . ALA A 1 383 ? -14.720 -28.684 -13.353 1.00 25.81 383 ALA A CA 1
ATOM 3077 C C . ALA A 1 383 ? -15.133 -27.836 -12.136 1.00 25.81 383 ALA A C 1
ATOM 3079 O O . ALA A 1 383 ? -15.305 -26.622 -12.296 1.00 25.81 383 ALA A O 1
ATOM 3080 N N . PRO A 1 384 ? -15.317 -28.426 -10.942 1.00 27.39 384 PRO A N 1
ATOM 3081 C CA . PRO A 1 384 ? -15.758 -27.671 -9.781 1.00 27.39 384 PRO A CA 1
ATOM 3082 C C . PRO A 1 384 ? -14.824 -26.479 -9.575 1.00 27.39 384 PRO A C 1
ATOM 3084 O O . PRO A 1 384 ? -13.607 -26.641 -9.470 1.00 27.39 384 PRO A O 1
ATOM 3087 N N . LEU A 1 385 ? -15.394 -25.273 -9.547 1.00 37.59 385 LEU A N 1
ATOM 3088 C CA . LEU A 1 385 ? -14.756 -24.110 -8.946 1.00 37.59 385 LEU A CA 1
ATOM 3089 C C . LEU A 1 385 ? -14.667 -24.399 -7.446 1.00 37.59 385 LEU A C 1
ATOM 3091 O O . LEU A 1 385 ? -15.495 -23.933 -6.667 1.00 37.59 385 LEU A O 1
ATOM 3095 N N . ASP A 1 386 ? -13.693 -25.214 -7.052 1.00 33.56 386 ASP A N 1
ATOM 3096 C CA . ASP A 1 386 ? -13.236 -25.259 -5.674 1.00 33.56 386 ASP A CA 1
ATOM 3097 C C . ASP A 1 386 ? -12.711 -23.855 -5.370 1.00 33.56 386 ASP A C 1
ATOM 3099 O O . ASP A 1 386 ? -11.637 -23.474 -5.829 1.00 33.56 386 ASP A O 1
ATOM 3103 N N . ASP A 1 387 ? -13.527 -23.047 -4.687 1.00 43.69 387 ASP A N 1
ATOM 3104 C CA . ASP A 1 387 ? -13.113 -21.806 -4.040 1.00 43.69 387 ASP A CA 1
ATOM 3105 C C . ASP A 1 387 ? -12.142 -22.196 -2.916 1.00 43.69 387 ASP A C 1
ATOM 3107 O O . ASP A 1 387 ? -12.584 -22.639 -1.849 1.00 43.69 387 ASP A O 1
ATOM 3111 N N . PRO A 1 388 ? -10.815 -22.077 -3.107 1.00 41.56 388 PRO A N 1
ATOM 3112 C CA . PRO A 1 388 ? -9.867 -22.602 -2.137 1.00 41.56 388 PRO A CA 1
ATOM 3113 C C . PRO A 1 388 ? -9.932 -21.807 -0.824 1.00 41.56 388 PRO A C 1
ATOM 3115 O O . PRO A 1 388 ? -9.585 -22.344 0.226 1.00 41.56 388 PRO A O 1
ATOM 3118 N N . ALA A 1 389 ? -10.462 -20.573 -0.838 1.00 41.91 389 ALA A N 1
ATOM 3119 C CA . ALA A 1 389 ? -10.690 -19.780 0.369 1.00 41.91 389 ALA A CA 1
ATOM 3120 C C . ALA A 1 389 ? -11.906 -20.245 1.182 1.00 41.91 389 ALA A C 1
ATOM 3122 O O . ALA A 1 389 ? -11.944 -20.001 2.386 1.00 41.91 389 ALA A O 1
ATOM 3123 N N . ALA A 1 390 ? -12.859 -20.962 0.577 1.00 37.53 390 ALA A N 1
ATOM 3124 C CA . ALA A 1 390 ? -13.883 -21.687 1.330 1.00 37.53 390 ALA A CA 1
ATOM 3125 C C . ALA A 1 390 ? -13.308 -22.938 2.026 1.00 37.53 390 ALA A C 1
ATOM 3127 O O . ALA A 1 390 ? -13.876 -23.397 3.016 1.00 37.53 390 ALA A O 1
ATOM 3128 N N . SER A 1 391 ? -12.183 -23.467 1.525 1.00 38.97 391 SER A N 1
ATOM 3129 C CA . SER A 1 391 ? -11.509 -24.667 2.044 1.00 38.97 391 SER A CA 1
ATOM 3130 C C . SER A 1 391 ? -10.319 -24.390 2.971 1.00 38.97 391 SER A C 1
ATOM 3132 O O . SER A 1 391 ? -9.812 -25.310 3.612 1.00 38.97 391 SER A O 1
ATOM 3134 N N . MET A 1 392 ? -9.867 -23.135 3.067 1.00 50.62 392 MET A N 1
ATOM 3135 C CA . MET A 1 392 ? -8.805 -22.745 3.989 1.00 50.62 392 MET A CA 1
ATOM 3136 C C . MET A 1 392 ? -9.351 -22.812 5.419 1.00 50.62 392 MET A C 1
ATOM 3138 O O . MET A 1 392 ? -10.123 -21.955 5.848 1.00 50.62 392 MET A O 1
ATOM 3142 N N . VAL A 1 393 ? -8.976 -23.865 6.150 1.00 54.53 393 VAL A N 1
ATOM 3143 C CA . VAL A 1 393 ? -9.297 -24.027 7.573 1.00 54.53 393 VAL A CA 1
ATOM 3144 C C . VAL A 1 393 ? -8.518 -22.966 8.342 1.00 54.53 393 VAL A C 1
ATOM 3146 O O . VAL A 1 393 ? -7.371 -23.185 8.708 1.00 54.53 393 VAL A O 1
ATOM 3149 N N . ILE A 1 394 ? -9.118 -21.793 8.533 1.00 63.66 394 ILE A N 1
ATOM 3150 C CA . ILE A 1 394 ? -8.565 -20.729 9.372 1.00 63.66 394 ILE A CA 1
ATOM 3151 C C . ILE A 1 394 ? -8.792 -21.137 10.828 1.00 63.66 394 ILE A C 1
ATOM 3153 O O . ILE A 1 394 ? -9.914 -21.468 11.207 1.00 63.66 394 ILE A O 1
ATOM 3157 N N . SER A 1 395 ? -7.732 -21.145 11.633 1.00 66.62 395 SER A N 1
ATOM 3158 C CA . SER A 1 395 ? -7.806 -21.586 13.020 1.00 66.62 395 SER A CA 1
ATOM 3159 C C . SER A 1 395 ? -8.562 -20.559 13.853 1.00 66.62 395 SER A C 1
ATOM 3161 O O . SER A 1 395 ? -8.472 -19.350 13.611 1.00 66.62 395 SER A O 1
ATOM 3163 N N . ASP A 1 396 ? -9.270 -21.036 14.875 1.00 68.12 396 ASP A N 1
ATOM 3164 C CA . ASP A 1 396 ? -9.973 -20.169 15.824 1.00 68.12 396 ASP A CA 1
ATOM 3165 C C . ASP A 1 396 ? -9.020 -19.160 16.491 1.00 68.12 396 ASP A C 1
ATOM 3167 O O . ASP A 1 396 ? -9.431 -18.044 16.806 1.00 68.12 396 ASP A O 1
ATOM 3171 N N . ASP A 1 397 ? -7.733 -19.502 16.621 1.00 65.19 397 ASP A N 1
ATOM 3172 C CA . ASP A 1 397 ? -6.688 -18.612 17.136 1.00 65.19 397 ASP A CA 1
ATOM 3173 C C . ASP A 1 397 ? -6.454 -17.394 16.227 1.00 65.19 397 ASP A C 1
ATOM 3175 O O . ASP A 1 397 ? -6.362 -16.266 16.715 1.00 65.19 397 ASP A O 1
ATOM 3179 N N . VAL A 1 398 ? -6.400 -17.588 14.901 1.00 66.00 398 VAL A N 1
ATOM 3180 C CA . VAL A 1 398 ? -6.248 -16.489 13.927 1.00 66.00 398 VAL A CA 1
ATOM 3181 C C . VAL A 1 398 ? -7.474 -15.578 13.963 1.00 66.00 398 VAL A C 1
ATOM 3183 O O . VAL A 1 398 ? -7.340 -14.352 13.943 1.00 66.00 398 VAL A O 1
ATOM 3186 N N . ILE A 1 399 ? -8.673 -16.160 14.048 1.00 65.94 399 ILE A N 1
ATOM 3187 C CA . ILE A 1 399 ? -9.918 -15.390 14.130 1.00 65.94 399 ILE A CA 1
ATOM 3188 C C . ILE A 1 399 ? -9.975 -14.621 15.456 1.00 65.94 399 ILE A C 1
ATOM 3190 O O . ILE A 1 399 ? -10.285 -13.430 15.460 1.00 65.94 399 ILE A O 1
ATOM 3194 N N . GLY A 1 400 ? -9.598 -15.258 16.567 1.00 62.78 400 GLY A N 1
ATOM 3195 C CA . GLY A 1 400 ? -9.484 -14.636 17.884 1.00 62.78 400 GLY A CA 1
ATOM 3196 C C . GLY A 1 400 ? -8.507 -13.460 17.898 1.00 62.78 400 GLY A C 1
ATOM 3197 O O . GLY A 1 400 ? -8.846 -12.394 18.410 1.00 62.78 400 GLY A O 1
ATOM 3198 N N . ALA A 1 401 ? -7.342 -13.610 17.263 1.00 69.50 401 ALA A N 1
ATOM 3199 C CA . ALA A 1 401 ? -6.338 -12.555 17.154 1.00 69.50 401 ALA A CA 1
ATOM 3200 C C . ALA A 1 401 ? -6.784 -11.394 16.245 1.00 69.50 401 ALA A C 1
ATOM 3202 O O . ALA A 1 401 ? -6.525 -10.233 16.562 1.00 69.50 401 ALA A O 1
ATOM 3203 N N . LEU A 1 402 ? -7.508 -11.664 15.149 1.00 74.25 402 LEU A N 1
ATOM 3204 C CA . LEU A 1 402 ? -8.132 -10.616 14.320 1.00 74.25 402 LEU A CA 1
ATOM 3205 C C . LEU A 1 402 ? -9.132 -9.781 15.128 1.00 74.25 402 LEU A C 1
ATOM 3207 O O . LEU A 1 402 ? -9.294 -8.577 14.920 1.00 74.25 402 LEU A O 1
ATOM 3211 N N . MET A 1 403 ? -9.817 -10.467 16.033 1.00 65.38 403 MET A N 1
ATOM 3212 C CA . MET A 1 403 ? -10.872 -9.967 16.889 1.00 65.38 403 MET A CA 1
ATOM 3213 C C . MET A 1 403 ? -10.374 -9.261 18.158 1.00 65.38 403 MET A C 1
ATOM 3215 O O . MET A 1 403 ? -11.209 -8.699 18.877 1.00 65.38 403 MET A O 1
ATOM 3219 N N . ASP A 1 404 ? -9.070 -9.290 18.435 1.00 67.44 404 ASP A N 1
ATOM 3220 C CA . ASP A 1 404 ? -8.443 -8.652 19.591 1.00 67.44 404 ASP A CA 1
ATOM 3221 C C . ASP A 1 404 ? -8.190 -7.150 19.338 1.00 67.44 404 ASP A C 1
ATOM 3223 O O . ASP A 1 404 ? -7.544 -6.741 18.365 1.00 67.44 404 ASP A O 1
ATOM 3227 N N . GLU A 1 405 ? -8.697 -6.308 20.245 1.00 60.53 405 GLU A N 1
ATOM 3228 C CA . GLU A 1 405 ? -8.484 -4.853 20.239 1.00 60.53 405 GLU A CA 1
ATOM 3229 C C . GLU A 1 405 ? -7.029 -4.476 20.588 1.00 60.53 405 GLU A C 1
ATOM 3231 O O . GLU A 1 405 ? -6.604 -3.348 20.325 1.00 60.53 405 GLU A O 1
ATOM 3236 N N . ALA A 1 406 ? -6.253 -5.383 21.197 1.00 52.56 406 ALA A N 1
ATOM 3237 C CA . ALA A 1 406 ? -4.959 -5.060 21.793 1.00 52.56 406 ALA A CA 1
ATOM 3238 C C . ALA A 1 406 ? -3.766 -5.054 20.815 1.00 52.56 406 ALA A C 1
ATOM 3240 O O . ALA A 1 406 ? -2.776 -4.372 21.100 1.00 52.56 406 ALA A O 1
ATOM 3241 N N . SER A 1 407 ? -3.813 -5.758 19.669 1.00 53.59 407 SER A N 1
ATOM 3242 C CA . SER A 1 407 ? -2.666 -5.796 18.738 1.00 53.59 407 SER A CA 1
ATOM 3243 C C . SER A 1 407 ? -2.974 -6.367 17.346 1.00 53.59 407 SER A C 1
ATOM 3245 O O . SER A 1 407 ? -3.485 -7.467 17.198 1.00 53.59 407 SER A O 1
ATOM 3247 N N . THR A 1 408 ? -2.609 -5.633 16.289 1.00 51.50 408 THR A N 1
ATOM 3248 C CA . THR A 1 408 ? -2.675 -6.090 14.878 1.00 51.50 408 THR A CA 1
ATOM 3249 C C . THR A 1 408 ? -1.527 -7.033 14.567 1.00 51.50 408 THR A C 1
ATOM 3251 O O . THR A 1 408 ? -1.642 -7.871 13.680 1.00 51.50 408 THR A O 1
ATOM 3254 N N . TYR A 1 409 ? -0.420 -6.880 15.297 1.00 51.62 409 TYR A N 1
ATOM 3255 C CA . TYR A 1 409 ? 0.726 -7.769 15.194 1.00 51.62 409 TYR A CA 1
ATOM 3256 C C . TYR A 1 409 ? 0.380 -9.157 15.705 1.00 51.62 409 TYR A C 1
ATOM 3258 O O . TYR A 1 409 ? 0.802 -10.108 15.073 1.00 51.62 409 TYR A O 1
ATOM 3266 N N . ASN A 1 410 ? -0.473 -9.288 16.730 1.00 54.09 410 ASN A N 1
ATOM 3267 C CA . ASN A 1 410 ? -0.925 -10.605 17.183 1.00 54.09 410 ASN A CA 1
ATOM 3268 C C . ASN A 1 410 ? -1.624 -11.343 16.039 1.00 54.09 410 ASN A C 1
ATOM 3270 O O . ASN A 1 410 ? -1.284 -12.481 15.766 1.00 54.09 410 ASN A O 1
ATOM 3274 N N . PHE A 1 411 ? -2.518 -10.678 15.297 1.00 62.47 411 PHE A N 1
ATOM 3275 C CA . PHE A 1 411 ? -3.166 -11.294 14.137 1.00 62.47 411 PHE A CA 1
ATOM 3276 C C . PHE A 1 411 ? -2.163 -11.771 13.079 1.00 62.47 411 PHE A C 1
ATOM 3278 O O . PHE A 1 411 ? -2.235 -12.917 12.652 1.00 62.47 411 PHE A O 1
ATOM 3285 N N . TRP A 1 412 ? -1.224 -10.922 12.660 1.00 60.09 412 TRP A N 1
ATOM 3286 C CA . TRP A 1 412 ? -0.276 -11.280 11.601 1.00 60.09 412 TRP A CA 1
ATOM 3287 C C . TRP A 1 412 ? 0.821 -12.251 12.048 1.00 60.09 412 TRP A C 1
ATOM 3289 O O . TRP A 1 412 ? 1.277 -13.061 11.241 1.00 60.09 412 TRP A O 1
ATOM 3299 N N . GLU A 1 413 ? 1.229 -12.199 13.316 1.00 56.88 413 GLU A N 1
ATOM 3300 C CA . GLU A 1 413 ? 2.092 -13.204 13.930 1.00 56.88 413 GLU A CA 1
ATOM 3301 C C . GLU A 1 413 ? 1.361 -14.543 13.961 1.00 56.88 413 GLU A C 1
ATOM 3303 O O . GLU A 1 413 ? 1.862 -15.496 13.377 1.00 56.88 413 GLU A O 1
ATOM 3308 N N . THR A 1 414 ? 0.147 -14.611 14.522 1.00 55.62 414 THR A N 1
ATOM 3309 C CA . THR A 1 414 ? -0.674 -15.834 14.550 1.00 55.62 414 THR A CA 1
ATOM 3310 C C . THR A 1 414 ? -0.950 -16.366 13.143 1.00 55.62 414 THR A C 1
ATOM 3312 O O . THR A 1 414 ? -0.842 -17.566 12.918 1.00 55.62 414 THR A O 1
ATOM 3315 N N . PHE A 1 415 ? -1.223 -15.488 12.173 1.00 57.25 415 PHE A N 1
ATOM 3316 C CA . PHE A 1 415 ? -1.401 -15.868 10.771 1.00 57.25 415 PHE A CA 1
ATOM 3317 C C . PHE A 1 415 ? -0.114 -16.403 10.128 1.00 57.25 415 PHE A C 1
ATOM 3319 O O . PHE A 1 415 ? -0.184 -17.274 9.274 1.00 57.25 415 PHE A O 1
ATOM 3326 N N . SER A 1 416 ? 1.063 -15.917 10.533 1.00 56.47 416 SER A N 1
ATOM 3327 C CA . SER A 1 416 ? 2.349 -16.395 10.003 1.00 56.47 416 SER A CA 1
ATOM 3328 C C . SER A 1 416 ? 2.770 -17.768 10.549 1.00 56.47 416 SER A C 1
ATOM 3330 O O . SER A 1 416 ? 3.711 -18.350 10.011 1.00 56.47 416 SER A O 1
ATOM 3332 N N . TRP A 1 417 ? 2.127 -18.261 11.616 1.00 51.50 417 TRP A N 1
ATOM 3333 C CA . TRP A 1 417 ? 2.370 -19.588 12.207 1.00 51.50 417 TRP A CA 1
ATOM 3334 C C . TRP A 1 417 ? 1.423 -20.684 11.687 1.00 51.50 417 TRP A C 1
ATOM 3336 O O . TRP A 1 417 ? 1.607 -21.848 12.045 1.00 51.50 417 TRP A O 1
ATOM 3346 N N . MET A 1 418 ? 0.425 -20.312 10.880 1.00 47.72 418 MET A N 1
ATOM 3347 C CA . MET A 1 418 ? -0.427 -21.218 10.102 1.00 47.72 418 MET A CA 1
ATOM 3348 C C . MET A 1 418 ? 0.256 -21.563 8.781 1.00 47.72 418 MET A C 1
ATOM 3350 O O . MET A 1 418 ? 0.202 -22.754 8.401 1.00 47.72 418 MET A O 1
#

InterPro domains:
  IPR007219 Xylanolytic transcriptional activator, regulatory domain [PF04082] (1-188)
  IPR007219 Xylanolytic transcriptional activator, regulatory domain [SM00906] (68-145)
  IPR052761 Fungal Detoxification and Toxin Biosynthesis TFs [PTHR47425] (1-366)

Foldseek 3Di:
DQLQCLLQDDPVVVVVVVDPASVRSNVVVLVVLVCCLVPVPDDPLLVNLVSLLSSLQDADPVVLRCRVVVSLVSNQVSLVVVVLQECAPVNVVPDPDDPLVNLSSLVSNLSSLLSQLLVCLLQVHDRPDDNVVGRHDQHALCSVVVVCPPDDPVCCVVPPDPCSSLVSLLSSLSSVLSVLSNVLCQQQVDPPHDFAAPVNLVVSVVVLVPRDDPDPPDPDDDLLSLLSSLVSLLSSLLSLLSNLLQLLPDPGPPDDPVCSVVSNVVSLVSNQVSLVVNLVSVVVCVVSVSCSSPGLSPLSSNLSSLLSLLLLLPDPDPVSNVVSVVSNVSSLVSLVVCCSSHVSSLQSNLLSVVLVCVSPVPDDDDDDDPPPDDPDDDDPDDDDPPSVSVVPPDDPQLSVQSNDSNDPSSNSVSSVVD